Protein 2XGF (pdb70)

Structure (mmCIF, N/CA/C/O backbone):
data_2XGF
#
_entry.id   2XGF
#
_cell.length_a   157.340
_cell.length_b   53.980
_cell.length_c   112.750
_cell.angle_alpha   90.00
_cell.angle_beta   100.43
_cell.angle_gamma   90.00
#
_symmetry.space_group_name_H-M   'C 1 2 1'
#
loop_
_entity.id
_entity.type
_entity.pdbx_description
1 polymer 'LONG TAIL FIBER PROTEIN P37'
2 non-polymer 'FE (II) ION'
3 non-polymer 'CARBONATE ION'
4 water water
#
loop_
_atom_site.group_PDB
_atom_site.id
_atom_site.type_symbol
_atom_site.label_atom_id
_atom_site.label_alt_id
_atom_site.label_comp_id
_atom_site.label_asym_id
_atom_site.label_entity_id
_atom_site.label_seq_id
_atom_site.pdbx_PDB_ins_code
_atom_site.Cartn_x
_atom_site.Cartn_y
_atom_site.Cartn_z
_atom_site.occupancy
_atom_site.B_iso_or_equiv
_atom_site.auth_seq_id
_atom_site.auth_comp_id
_atom_site.auth_asym_id
_atom_site.auth_atom_id
_atom_site.pdbx_PDB_model_num
ATOM 1 N N . SER A 1 27 ? 23.420 4.479 -24.946 1.00 37.25 811 SER A N 1
ATOM 2 C CA . SER A 1 27 ? 23.580 3.093 -24.403 1.00 36.75 811 SER A CA 1
ATOM 3 C C . SER A 1 27 ? 22.961 3.032 -23.009 1.00 35.49 811 SER A C 1
ATOM 4 O O . SER A 1 27 ? 22.994 4.014 -22.264 1.00 35.78 811 SER A O 1
ATOM 7 N N . SER A 1 28 ? 22.413 1.871 -22.660 1.00 33.86 812 SER A N 1
ATOM 8 C CA . SER A 1 28 ? 21.803 1.660 -21.340 1.00 31.97 812 SER A CA 1
ATOM 9 C C 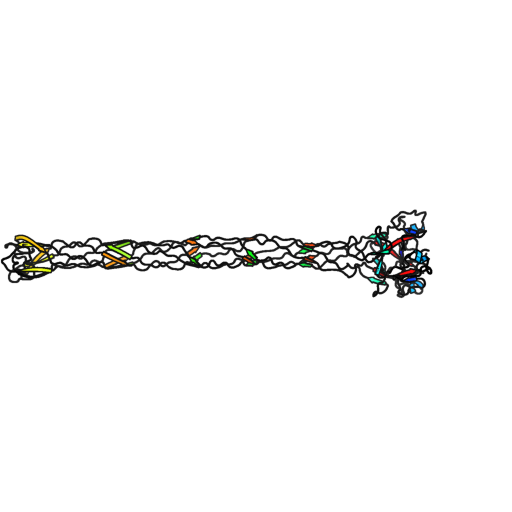. SER A 1 28 ? 22.849 1.514 -20.222 1.00 29.57 812 SER A C 1
ATOM 10 O O . SER A 1 28 ? 22.537 1.743 -19.053 1.00 29.72 812 SER A O 1
ATOM 13 N N . TYR A 1 29 ? 24.080 1.144 -20.585 1.00 27.42 813 TYR A N 1
ATOM 14 C CA . TYR A 1 29 ? 25.215 1.166 -19.645 1.00 24.39 813 TYR A CA 1
ATOM 15 C C . TYR A 1 29 ? 26.438 1.798 -20.309 1.00 23.72 813 TYR A C 1
ATOM 16 O O . TYR A 1 29 ? 27.133 1.171 -21.130 1.00 24.49 813 TYR A O 1
ATOM 25 N N . PRO A 1 30 ? 26.700 3.067 -19.974 1.00 22.84 814 PRO A N 1
ATOM 26 C CA . PRO A 1 30 ? 27.721 3.866 -20.660 1.00 21.60 814 PRO A CA 1
ATOM 27 C C . PRO A 1 30 ? 29.174 3.329 -20.575 1.00 20.88 814 PRO A C 1
ATOM 28 O O . PRO A 1 30 ? 29.576 2.757 -19.549 1.00 21.37 814 PRO A O 1
ATOM 32 N N . ILE A 1 31 ? 29.930 3.513 -21.661 1.00 18.78 815 ILE A N 1
ATOM 33 C CA . ILE A 1 31 ? 31.319 3.078 -21.776 1.00 17.51 815 ILE A CA 1
ATOM 34 C C . ILE A 1 31 ? 32.167 3.792 -20.728 1.00 16.16 815 ILE A C 1
ATOM 35 O O . ILE A 1 31 ? 32.134 5.018 -20.606 1.00 14.43 815 ILE A O 1
ATOM 40 N N . GLY A 1 32 ? 32.886 3.002 -19.942 1.00 15.28 816 GLY A N 1
ATOM 41 C CA . GLY A 1 32 ? 33.702 3.556 -18.878 1.00 14.26 816 GLY A CA 1
ATOM 42 C C . GLY A 1 32 ? 33.195 3.197 -17.511 1.00 13.70 816 GLY A C 1
ATOM 43 O O . GLY A 1 32 ? 33.990 3.115 -16.567 1.00 14.48 816 GLY A O 1
ATOM 44 N N . ALA A 1 33 ? 31.885 2.974 -17.382 1.00 13.01 817 ALA A N 1
ATOM 45 C CA . ALA A 1 33 ? 31.353 2.502 -16.108 1.00 12.65 817 ALA A CA 1
ATOM 46 C C . ALA A 1 33 ? 31.829 1.069 -15.767 1.00 12.56 817 ALA A C 1
ATOM 47 O O . ALA A 1 33 ? 31.889 0.187 -16.643 1.00 12.54 817 ALA A O 1
ATOM 49 N N . PRO A 1 34 ? 32.245 0.850 -14.502 1.00 12.46 818 PRO A N 1
ATOM 50 C CA . PRO A 1 34 ? 32.817 -0.466 -14.179 1.00 12.49 818 PRO A CA 1
ATOM 51 C C . PRO A 1 34 ? 31.746 -1.534 -14.084 1.00 11.60 818 PRO A C 1
ATOM 52 O O . PRO A 1 34 ? 30.697 -1.276 -13.542 1.00 12.29 818 PRO A O 1
ATOM 56 N N . ILE A 1 35 ? 32.043 -2.723 -14.598 1.00 11.14 819 ILE A N 1
ATOM 57 C CA . ILE A 1 35 ? 31.128 -3.861 -14.619 1.00 10.49 819 ILE A CA 1
ATOM 58 C C . ILE A 1 35 ? 31.679 -5.019 -13.774 1.00 10.78 819 ILE A C 1
ATOM 59 O O . ILE A 1 35 ? 32.811 -5.488 -13.995 1.00 9.66 819 ILE A O 1
ATOM 64 N N . PRO A 1 36 ? 30.862 -5.522 -12.831 1.00 11.18 820 PRO A N 1
ATOM 65 C CA . PRO A 1 36 ? 31.345 -6.640 -12.026 1.00 12.09 820 PRO A CA 1
ATOM 66 C C . PRO A 1 36 ? 31.146 -7.982 -12.761 1.00 12.55 820 PRO A C 1
ATOM 67 O O . PRO A 1 36 ? 30.010 -8.382 -13.035 1.00 13.71 820 PRO A O 1
ATOM 71 N N . TRP A 1 37 ? 32.255 -8.638 -13.105 1.00 12.04 821 TRP A N 1
ATOM 72 C CA . TRP A 1 37 ? 32.228 -9.832 -13.928 1.00 12.46 821 TRP A CA 1
ATOM 73 C C . TRP A 1 37 ? 32.624 -11.095 -13.123 1.00 12.88 821 TRP A C 1
ATOM 74 O O . TRP A 1 37 ? 33.605 -11.092 -12.404 1.00 13.18 821 TRP A O 1
ATOM 85 N N . PRO A 1 38 ? 31.803 -12.166 -13.202 1.00 14.12 822 PRO A N 1
ATOM 86 C CA . PRO A 1 38 ? 31.942 -13.294 -12.264 1.00 14.26 822 PRO A CA 1
ATOM 87 C C . PRO A 1 38 ? 32.884 -14.408 -12.679 1.00 15.00 822 PRO A C 1
ATOM 88 O O . PRO A 1 38 ? 32.895 -15.470 -12.044 1.00 14.77 822 PRO A O 1
ATOM 92 N N . SER A 1 39 ? 33.654 -14.181 -13.733 1.00 15.38 823 SER A N 1
ATOM 93 C CA . SER A 1 39 ? 34.494 -15.221 -14.274 1.00 16.57 823 SER A CA 1
ATOM 94 C C . SER A 1 39 ? 35.885 -14.668 -14.504 1.00 16.76 823 SER A C 1
ATOM 95 O O . SER A 1 39 ? 36.018 -13.469 -14.707 1.00 16.24 823 SER A O 1
ATOM 98 N N . ASP A 1 40 ? 36.920 -15.521 -14.446 1.00 18.07 824 ASP A N 1
ATOM 99 C CA . ASP A 1 40 ? 38.289 -15.093 -14.843 1.00 19.73 824 ASP A CA 1
ATOM 100 C C . ASP A 1 40 ? 38.494 -14.993 -16.362 1.00 20.65 824 ASP A C 1
ATOM 101 O O . ASP A 1 40 ? 39.527 -14.483 -16.813 1.00 21.72 824 ASP A O 1
ATOM 106 N N . SER A 1 41 ? 37.533 -15.502 -17.139 1.00 21.46 825 SER A N 1
ATOM 107 C CA . SER A 1 41 ? 37.502 -15.343 -18.612 1.00 22.87 825 SER A CA 1
ATOM 108 C C . SER A 1 41 ? 36.823 -14.030 -19.013 1.00 22.68 825 SER A C 1
ATOM 109 O O . SER A 1 41 ? 35.590 -13.913 -18.970 1.00 22.65 825 SER A O 1
ATOM 112 N N . VAL A 1 42 ? 37.625 -13.061 -19.426 1.00 22.54 826 VAL A N 1
ATOM 113 C CA . VAL A 1 42 ? 37.118 -11.732 -19.791 1.00 22.38 826 VAL A CA 1
ATOM 114 C C . VAL A 1 42 ? 36.611 -11.679 -21.251 1.00 22.57 826 VAL A C 1
ATOM 115 O O . VAL A 1 42 ? 37.380 -11.966 -22.176 1.00 22.73 826 VAL A O 1
ATOM 119 N N . PRO A 1 43 ? 35.328 -11.296 -21.456 1.00 22.72 827 PRO A N 1
ATOM 120 C CA . PRO A 1 43 ? 34.720 -11.244 -22.799 1.00 22.93 827 PRO A CA 1
ATOM 121 C C . PRO A 1 43 ? 35.455 -10.307 -23.745 1.00 23.13 827 PRO A C 1
ATOM 122 O O . PRO A 1 43 ? 36.054 -9.331 -23.298 1.00 22.86 827 PRO A O 1
ATOM 126 N N . ALA A 1 44 ? 35.398 -10.623 -25.041 1.00 23.34 828 ALA A N 1
ATOM 127 C CA . ALA A 1 44 ? 35.983 -9.813 -26.119 1.00 23.55 828 ALA A CA 1
ATOM 128 C C . ALA A 1 44 ? 35.414 -8.397 -26.109 1.00 22.78 828 ALA A C 1
ATOM 129 O O . ALA A 1 44 ? 34.209 -8.218 -25.925 1.00 23.52 828 ALA A O 1
ATOM 131 N N . GLY A 1 45 ? 36.276 -7.398 -26.287 1.00 21.74 829 GLY A N 1
ATOM 132 C CA . GLY A 1 45 ? 35.861 -5.985 -26.214 1.00 19.94 829 GLY A CA 1
ATOM 133 C C . GLY A 1 45 ? 35.986 -5.310 -24.839 1.00 18.92 829 GLY A C 1
ATOM 134 O O . GLY A 1 45 ? 35.823 -4.096 -24.737 1.00 18.65 829 GLY A O 1
ATOM 135 N N . PHE A 1 46 ? 36.288 -6.084 -23.791 1.00 17.80 830 PHE A N 1
ATOM 136 C CA . PHE A 1 46 ? 36.376 -5.573 -22.415 1.00 16.57 830 PHE A CA 1
ATOM 137 C C . PHE A 1 46 ? 37.829 -5.728 -21.907 1.00 16.82 830 PHE A C 1
ATOM 138 O O . PHE A 1 46 ? 38.601 -6.470 -22.504 1.00 16.61 830 PHE A O 1
ATOM 146 N N . ALA A 1 47 ? 38.182 -5.032 -20.819 1.00 15.94 831 ALA A N 1
ATOM 147 C CA . ALA A 1 47 ? 39.504 -5.118 -20.197 1.00 16.15 831 ALA A CA 1
ATOM 148 C C . ALA A 1 47 ? 39.367 -5.120 -18.671 1.00 16.53 831 ALA A C 1
ATOM 149 O O . ALA A 1 47 ? 38.465 -4.465 -18.128 1.00 16.16 831 ALA A O 1
ATOM 151 N N . LEU A 1 48 ? 40.250 -5.850 -17.980 1.00 16.71 832 LEU A N 1
ATOM 152 C CA . LEU A 1 48 ? 40.273 -5.804 -16.510 1.00 16.51 832 LEU A CA 1
ATOM 153 C C . LEU A 1 48 ? 40.649 -4.408 -16.091 1.00 15.84 832 LEU A C 1
ATOM 154 O O . LEU A 1 48 ? 41.449 -3.793 -16.737 1.00 16.71 832 LEU A O 1
ATOM 159 N N . MET A 1 49 ? 40.058 -3.897 -15.018 1.00 15.55 833 MET A N 1
ATOM 160 C CA . MET A 1 49 ? 40.408 -2.557 -14.529 1.00 14.71 833 MET A CA 1
ATOM 161 C C . MET A 1 49 ? 41.572 -2.660 -13.547 1.00 14.58 833 MET A C 1
ATOM 162 O O . MET A 1 49 ? 41.393 -3.021 -12.377 1.00 13.43 833 MET A O 1
ATOM 167 N N . GLU A 1 50 ? 42.769 -2.355 -14.032 1.00 15.12 834 GLU A N 1
ATOM 168 C CA . GLU A 1 50 ? 43.986 -2.674 -13.287 1.00 15.76 834 GLU A CA 1
ATOM 169 C C . GLU A 1 50 ? 44.973 -1.530 -13.196 1.00 15.40 834 GLU A C 1
ATOM 170 O O . GLU A 1 50 ? 46.131 -1.728 -12.852 1.00 16.24 834 GLU A O 1
ATOM 176 N N . GLY A 1 51 ? 44.524 -0.326 -13.501 1.00 15.82 835 GLY A N 1
ATOM 177 C CA . GLY A 1 51 ? 45.374 0.854 -13.332 1.00 16.31 835 GLY A CA 1
ATOM 178 C C . GLY A 1 51 ? 46.231 1.175 -14.543 1.00 16.52 835 GLY A C 1
ATOM 179 O O . GLY A 1 51 ? 47.123 2.002 -14.442 1.00 16.29 835 GLY A O 1
ATOM 180 N N . GLN A 1 52 ? 45.932 0.539 -15.683 1.00 16.65 836 GLN A N 1
ATOM 181 C CA . GLN A 1 52 ? 46.730 0.658 -16.899 1.00 17.33 836 GLN A CA 1
ATOM 182 C C . GLN A 1 52 ? 46.404 1.898 -17.770 1.00 17.81 836 GLN A C 1
ATOM 183 O O . GLN A 1 52 ? 45.291 2.424 -17.759 1.00 16.48 836 GLN A O 1
ATOM 189 N N . THR A 1 53 ? 47.388 2.355 -18.541 1.00 19.00 837 THR A N 1
ATOM 190 C CA . THR A 1 53 ? 47.136 3.439 -19.494 1.00 20.12 837 THR A CA 1
ATOM 191 C C . THR A 1 53 ? 46.395 2.902 -20.738 1.00 20.21 837 THR A C 1
ATOM 192 O O . THR A 1 53 ? 46.432 1.698 -21.037 1.00 19.94 837 THR A O 1
ATOM 196 N N . PHE A 1 54 ? 45.722 3.797 -21.454 1.00 19.91 838 PHE A N 1
ATOM 197 C CA . PHE A 1 54 ? 45.194 3.478 -22.780 1.00 20.16 838 PHE A CA 1
ATOM 198 C C . PHE A 1 54 ? 45.397 4.698 -23.697 1.00 20.93 838 PHE A C 1
ATOM 199 O O . PHE A 1 54 ? 45.668 5.823 -23.220 1.00 19.73 838 PHE A O 1
ATOM 207 N N . ASP A 1 55 ? 45.304 4.455 -25.004 1.00 21.87 839 ASP A N 1
ATOM 208 C CA . ASP A 1 55 ? 45.446 5.516 -26.008 1.00 23.61 839 ASP A CA 1
ATOM 209 C C . ASP A 1 55 ? 44.104 6.271 -26.174 1.00 23.60 839 ASP A C 1
ATOM 210 O O . ASP A 1 55 ? 43.111 5.707 -26.672 1.00 22.66 839 ASP A O 1
ATOM 215 N N . LYS A 1 56 ? 44.080 7.542 -25.766 1.00 24.17 840 LYS A N 1
ATOM 216 C CA . LYS A 1 56 ? 42.850 8.336 -25.834 1.00 25.47 840 LYS A CA 1
ATOM 217 C C . LYS A 1 56 ? 42.322 8.518 -27.259 1.00 26.24 840 LYS A C 1
ATOM 218 O O . LYS A 1 56 ? 41.119 8.526 -27.471 1.00 26.19 840 LYS A O 1
ATOM 224 N N . SER A 1 57 ? 43.221 8.624 -28.237 1.00 27.17 841 SER A N 1
ATOM 225 C CA . SER A 1 57 ? 42.797 8.692 -29.646 1.00 28.01 841 SER A CA 1
ATOM 226 C C . SER A 1 57 ? 42.106 7.417 -30.113 1.00 27.56 841 SER A C 1
ATOM 227 O O . SER A 1 57 ? 41.100 7.481 -30.827 1.00 28.02 841 SER A O 1
ATOM 230 N N . ALA A 1 58 ? 42.647 6.269 -29.699 1.00 27.00 842 ALA A N 1
ATOM 231 C CA . ALA A 1 58 ? 42.124 4.966 -30.112 1.00 26.05 842 ALA A CA 1
ATOM 232 C C . ALA A 1 58 ? 40.778 4.589 -29.440 1.00 25.53 842 ALA A C 1
ATOM 233 O O . ALA A 1 58 ? 39.974 3.830 -30.022 1.00 25.69 842 ALA A O 1
ATOM 235 N N . TYR A 1 59 ? 40.529 5.123 -28.237 1.00 23.98 843 TYR A N 1
ATOM 236 C CA . TYR A 1 59 ? 39.302 4.828 -27.476 1.00 22.71 843 TYR A CA 1
ATOM 237 C C . TYR A 1 59 ? 38.627 6.122 -27.036 1.00 22.18 843 TYR A C 1
ATOM 238 O O . TYR A 1 59 ? 38.622 6.430 -25.835 1.00 21.86 843 TYR A O 1
ATOM 247 N N . PRO A 1 60 ? 38.063 6.886 -28.011 1.00 21.38 844 PRO A N 1
ATOM 248 C CA . PRO A 1 60 ? 37.525 8.218 -27.767 1.00 21.09 844 PRO A CA 1
ATOM 249 C C . PRO A 1 60 ? 36.419 8.223 -26.724 1.00 20.27 844 PRO A C 1
ATOM 250 O O . PRO A 1 60 ? 36.382 9.123 -25.895 1.00 20.07 844 PRO A O 1
ATOM 254 N N . LYS A 1 61 ? 35.551 7.216 -26.733 1.00 19.76 845 LYS A N 1
ATOM 255 C CA . LYS A 1 61 ? 34.475 7.149 -25.725 1.00 19.57 845 LYS A CA 1
ATOM 256 C C . LYS A 1 61 ? 34.924 6.771 -24.315 1.00 18.22 845 LYS A C 1
ATOM 257 O O . LYS A 1 61 ? 34.343 7.230 -23.337 1.00 17.80 845 LYS A O 1
ATOM 263 N N . LEU A 1 62 ? 35.955 5.933 -24.216 1.00 16.78 846 LEU A N 1
ATOM 264 C CA . LEU A 1 62 ? 36.522 5.591 -22.927 1.00 15.41 846 LEU A CA 1
ATOM 265 C C . LEU A 1 62 ? 37.268 6.798 -22.385 1.00 15.39 846 LEU A C 1
ATOM 266 O O . LEU A 1 62 ? 37.323 6.983 -21.175 1.00 15.02 846 LEU A O 1
ATOM 271 N N . ALA A 1 63 ? 37.800 7.640 -23.282 1.00 15.72 847 ALA A N 1
ATOM 272 C CA . ALA A 1 63 ? 38.529 8.856 -22.894 1.00 16.43 847 ALA A CA 1
ATOM 273 C C . ALA A 1 63 ? 37.605 9.943 -22.369 1.00 16.69 847 ALA A C 1
ATOM 274 O O . ALA A 1 63 ? 38.055 10.831 -21.646 1.00 17.73 847 ALA A O 1
ATOM 276 N N . VAL A 1 64 ? 36.335 9.902 -22.753 1.00 16.99 848 VAL A N 1
ATOM 277 C CA . VAL A 1 64 ? 35.319 10.780 -22.150 1.00 17.05 848 VAL A CA 1
ATOM 278 C C . VAL A 1 64 ? 35.176 10.416 -20.649 1.00 17.05 848 VAL A C 1
ATOM 279 O O . VAL A 1 64 ? 35.238 11.287 -19.774 1.00 17.65 848 VAL A O 1
ATOM 283 N N . ALA A 1 65 ? 35.008 9.122 -20.362 1.00 16.38 849 ALA A N 1
ATOM 284 C CA . ALA A 1 65 ? 35.003 8.629 -18.984 1.00 15.81 849 ALA A CA 1
ATOM 285 C C . ALA A 1 65 ? 36.359 8.812 -18.247 1.00 15.01 849 ALA A C 1
ATOM 286 O O . ALA A 1 65 ? 36.368 9.171 -17.082 1.00 14.94 849 ALA A O 1
ATOM 288 N N . TYR A 1 66 ? 37.501 8.604 -18.911 1.00 14.62 850 TYR A N 1
ATOM 289 C CA . TYR A 1 66 ? 38.777 8.723 -18.197 1.00 13.98 850 TYR A CA 1
ATOM 290 C C . TYR A 1 66 ? 39.732 9.665 -18.895 1.00 14.32 850 TYR A C 1
ATOM 291 O O . TYR A 1 66 ? 40.627 9.223 -19.636 1.00 13.44 850 TYR A O 1
ATOM 300 N N . PRO A 1 67 ? 39.533 10.986 -18.686 1.00 14.81 851 PRO A N 1
ATOM 301 C CA . PRO A 1 67 ? 40.380 11.953 -19.392 1.00 15.28 851 PRO A CA 1
ATOM 302 C C . PRO A 1 67 ? 41.866 11.870 -19.066 1.00 16.18 851 PRO A C 1
ATOM 303 O O . PRO A 1 67 ? 42.667 12.319 -19.875 1.00 16.90 851 PRO A O 1
ATOM 307 N N . SER A 1 68 ? 42.238 11.310 -17.914 1.00 16.56 852 SER A N 1
ATOM 308 C CA . SER A 1 68 ? 43.649 11.028 -17.618 1.00 16.91 852 SER A CA 1
ATOM 309 C C . SER A 1 68 ? 44.269 9.963 -18.540 1.00 16.79 852 SER A C 1
ATOM 310 O O . SER A 1 68 ? 45.505 9.855 -18.618 1.00 16.91 852 SER A O 1
ATOM 313 N N . GLY A 1 69 ? 43.434 9.173 -19.228 1.00 15.90 853 GLY A N 1
ATOM 314 C CA . GLY A 1 69 ? 43.901 8.050 -20.043 1.00 14.91 853 GLY A CA 1
ATOM 315 C C . GLY A 1 69 ? 44.400 6.880 -19.197 1.00 15.67 853 GLY A C 1
ATOM 316 O O . GLY A 1 69 ? 45.168 6.044 -19.677 1.00 15.74 853 GLY A O 1
ATOM 317 N N . VAL A 1 70 ? 43.962 6.823 -17.937 1.00 15.19 854 VAL A N 1
ATOM 318 C CA . VAL A 1 70 ? 44.274 5.743 -17.017 1.00 15.69 854 VAL A CA 1
ATOM 319 C C . VAL A 1 70 ? 42.964 5.104 -16.542 1.00 15.99 854 VAL A C 1
ATOM 320 O O . VAL A 1 70 ? 42.084 5.812 -16.033 1.00 16.23 854 VAL A O 1
ATOM 324 N N . ILE A 1 71 ? 42.844 3.785 -16.712 1.00 15.46 855 ILE A N 1
ATOM 325 C CA . ILE A 1 71 ? 41.752 2.992 -16.121 1.00 16.17 855 ILE A CA 1
ATOM 326 C C . ILE A 1 71 ? 42.087 2.658 -14.643 1.00 15.88 855 ILE A C 1
ATOM 327 O O . ILE A 1 71 ? 43.138 2.050 -14.359 1.00 17.13 855 ILE A O 1
ATOM 332 N N . PRO A 1 72 ? 41.216 3.051 -13.699 1.00 15.40 856 PRO A N 1
ATOM 333 C CA . PRO A 1 72 ? 41.495 2.869 -12.251 1.00 14.65 856 PRO A CA 1
ATOM 334 C C . PRO A 1 72 ? 41.744 1.402 -11.883 1.00 14.28 856 PRO A C 1
ATOM 335 O O . PRO A 1 72 ? 41.143 0.497 -12.490 1.00 13.24 856 PRO A O 1
ATOM 339 N N . ASP A 1 73 ? 42.620 1.182 -10.902 1.00 13.12 857 ASP A N 1
ATOM 340 C CA . ASP A 1 73 ? 42.909 -0.164 -10.411 1.00 13.42 857 ASP A CA 1
ATOM 341 C C . ASP A 1 73 ? 41.808 -0.519 -9.408 1.00 12.90 857 ASP A C 1
ATOM 342 O O . ASP A 1 73 ? 41.720 0.089 -8.338 1.00 13.20 857 ASP A O 1
ATOM 347 N N . MET A 1 74 ? 40.966 -1.487 -9.759 1.00 12.39 858 MET A N 1
ATOM 348 C CA . MET A 1 74 ? 39.790 -1.824 -8.933 1.00 12.58 858 MET A CA 1
ATOM 349 C C . MET A 1 74 ? 39.988 -3.077 -8.072 1.00 12.61 858 MET A C 1
ATOM 350 O O . MET A 1 74 ? 39.088 -3.469 -7.332 1.00 11.77 858 MET A O 1
ATOM 355 N N . ARG A 1 75 ? 41.182 -3.674 -8.147 1.00 12.70 859 ARG A N 1
ATOM 356 C CA . ARG A 1 75 ? 41.515 -4.902 -7.416 1.00 13.12 859 ARG A CA 1
ATOM 357 C C . ARG A 1 75 ? 41.569 -4.605 -5.922 1.00 12.97 859 ARG A C 1
ATOM 358 O O . ARG A 1 75 ? 42.250 -3.666 -5.503 1.00 13.05 859 ARG A O 1
ATOM 366 N N . GLY A 1 76 ? 40.806 -5.366 -5.135 1.00 13.26 860 GLY A N 1
ATOM 367 C CA . GLY A 1 76 ? 40.649 -5.120 -3.689 1.00 13.00 860 GLY A CA 1
ATOM 368 C C . GLY A 1 76 ? 39.740 -3.944 -3.338 1.00 13.27 860 GLY A C 1
ATOM 369 O O . GLY A 1 76 ? 39.580 -3.612 -2.153 1.00 14.38 860 GLY A O 1
ATOM 370 N N . GLN A 1 77 ? 39.151 -3.284 -4.334 1.00 12.37 861 GLN A N 1
ATOM 371 C CA . GLN A 1 77 ? 38.340 -2.076 -4.064 1.00 12.41 861 GLN A CA 1
ATOM 372 C C . GLN A 1 77 ? 36.847 -2.376 -4.056 1.00 11.91 861 GLN A C 1
ATOM 373 O O . GLN A 1 77 ? 36.383 -3.237 -4.788 1.00 12.08 861 GLN A O 1
ATOM 379 N N . THR A 1 78 ? 36.118 -1.630 -3.239 1.00 11.90 862 THR A N 1
ATOM 380 C CA . THR A 1 78 ? 34.660 -1.523 -3.282 1.00 12.74 862 THR A CA 1
ATOM 381 C C . THR A 1 78 ? 34.262 -0.136 -3.889 1.00 11.97 862 THR A C 1
ATOM 382 O O . THR A 1 78 ? 34.985 0.839 -3.729 1.00 12.21 862 THR A O 1
ATOM 386 N N . ILE A 1 79 ? 33.129 -0.049 -4.580 1.00 10.93 863 ILE A N 1
ATOM 387 C CA . ILE A 1 79 ? 32.629 1.241 -5.061 1.00 10.46 863 ILE A CA 1
ATOM 388 C C . ILE A 1 79 ? 31.815 1.964 -3.963 1.00 10.61 863 ILE A C 1
ATOM 389 O O . ILE A 1 79 ? 31.000 1.357 -3.294 1.00 11.06 863 ILE A O 1
ATOM 394 N N . LYS A 1 80 ? 32.061 3.264 -3.774 1.00 10.95 864 LYS A N 1
ATOM 395 C CA . LYS A 1 80 ? 31.299 4.084 -2.839 1.00 10.10 864 LYS A CA 1
ATOM 396 C C . LYS A 1 80 ? 30.820 5.352 -3.591 1.00 10.56 864 LYS A C 1
ATOM 397 O O . LYS A 1 80 ? 31.580 5.948 -4.362 1.00 8.71 864 LYS A O 1
ATOM 403 N N . GLY A 1 81 ? 29.551 5.742 -3.407 1.00 10.54 865 GLY A N 1
ATOM 404 C CA . GLY A 1 81 ? 29.035 6.952 -4.030 1.00 11.22 865 GLY A CA 1
ATOM 405 C C . GLY A 1 81 ? 29.738 8.187 -3.497 1.00 12.50 865 GLY A C 1
ATOM 406 O O . GLY A 1 81 ? 29.839 8.356 -2.284 1.00 12.75 865 GLY A O 1
ATOM 407 N N . LYS A 1 82 ? 30.233 9.047 -4.396 1.00 13.13 866 LYS A N 1
ATOM 408 C CA . LYS A 1 82 ? 31.088 10.168 -4.009 1.00 14.57 866 LYS A CA 1
ATOM 409 C C . LYS A 1 82 ? 30.378 11.208 -3.114 1.00 15.52 866 LYS A C 1
ATOM 410 O O . LYS A 1 82 ? 29.410 11.834 -3.543 1.00 16.21 866 LYS A O 1
ATOM 416 N N . PRO A 1 83 ? 30.861 11.400 -1.866 1.00 16.22 867 PRO A N 1
ATOM 417 C CA . PRO A 1 83 ? 30.240 12.459 -1.081 1.00 16.89 867 PRO A CA 1
ATOM 418 C C . PRO A 1 83 ? 30.874 13.847 -1.354 1.00 17.92 867 PRO A C 1
ATOM 419 O O . PRO A 1 83 ? 31.981 13.945 -1.943 1.00 17.47 867 PRO A O 1
ATOM 423 N N . SER A 1 84 ? 30.159 14.907 -0.961 1.00 19.53 868 SER A N 1
ATOM 424 C CA . SER A 1 84 ? 30.732 16.270 -0.885 1.00 20.95 868 SER A CA 1
ATOM 425 C C . SER A 1 84 ? 32.045 16.175 -0.123 1.00 20.41 868 SER A C 1
ATOM 426 O O . SER A 1 84 ? 32.121 15.445 0.869 1.00 19.56 868 SER A O 1
ATOM 429 N N . GLY A 1 85 ? 33.079 16.877 -0.589 1.00 20.28 869 GLY A N 1
ATOM 430 C CA . GLY A 1 85 ? 34.374 16.851 0.134 1.00 20.09 869 GLY A CA 1
ATOM 431 C C . GLY A 1 85 ? 35.373 15.814 -0.347 1.00 19.58 869 GLY A C 1
ATOM 432 O O . GLY A 1 85 ? 36.519 15.803 0.098 1.00 20.39 869 GLY A O 1
ATOM 433 N N . ARG A 1 86 ? 34.947 14.942 -1.263 1.00 18.44 870 ARG A N 1
ATOM 434 C CA . ARG A 1 86 ? 35.818 13.935 -1.845 1.00 16.61 870 ARG A CA 1
ATOM 435 C C . ARG A 1 86 ? 35.782 14.066 -3.365 1.00 16.29 870 ARG A C 1
ATOM 436 O O . ARG A 1 86 ? 34.727 14.389 -3.938 1.00 15.16 870 ARG A O 1
ATOM 444 N N . ALA A 1 87 ? 36.934 13.869 -4.012 1.00 14.93 87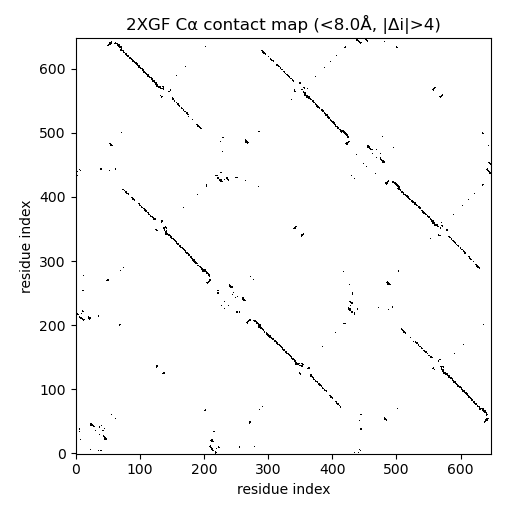1 ALA A N 1
ATOM 445 C CA . ALA A 1 87 ? 37.028 13.955 -5.475 1.00 15.50 871 ALA A CA 1
ATOM 446 C C . ALA A 1 87 ? 36.685 12.615 -6.143 1.00 15.04 871 ALA A C 1
ATOM 447 O O . ALA A 1 87 ? 36.866 11.551 -5.561 1.00 15.18 871 ALA A O 1
ATOM 449 N N . VAL A 1 88 ? 36.159 12.663 -7.361 1.00 15.32 872 VAL A N 1
ATOM 450 C CA . VAL A 1 88 ? 35.793 11.425 -8.057 1.00 14.49 872 VAL A CA 1
ATOM 451 C C . VAL A 1 88 ? 37.088 10.622 -8.368 1.00 14.27 872 VAL A C 1
ATOM 452 O O . VAL A 1 88 ? 38.171 11.214 -8.620 1.00 13.71 872 VAL A O 1
ATOM 456 N N . LEU A 1 89 ? 36.993 9.293 -8.240 1.00 13.66 873 LEU A N 1
ATOM 457 C CA . LEU A 1 89 ? 38.118 8.362 -8.370 1.00 12.75 873 LEU A CA 1
ATOM 458 C C . LEU A 1 89 ? 39.207 8.449 -7.267 1.00 13.66 873 LEU A C 1
ATOM 459 O O . LEU A 1 89 ? 40.263 7.777 -7.357 1.00 13.97 873 LEU A O 1
ATOM 464 N N . SER A 1 90 ? 38.951 9.248 -6.231 1.00 13.74 874 SER A N 1
ATOM 465 C CA . SER A 1 90 ? 39.813 9.298 -5.039 1.00 14.00 874 SER A CA 1
ATOM 466 C C . SER A 1 90 ? 39.720 7.959 -4.266 1.00 14.88 874 SER A C 1
ATOM 467 O O . SER A 1 90 ? 38.646 7.326 -4.231 1.00 13.28 874 SER A O 1
ATOM 470 N N . ALA A 1 91 ? 40.847 7.544 -3.670 1.00 15.02 875 ALA A N 1
ATOM 471 C CA . ALA A 1 91 ? 40.915 6.334 -2.853 1.00 15.33 875 ALA A CA 1
ATOM 472 C C . ALA A 1 91 ? 40.851 6.695 -1.373 1.00 16.51 875 ALA A C 1
ATOM 473 O O . ALA A 1 91 ? 41.269 7.786 -0.947 1.00 16.47 875 ALA A O 1
ATOM 475 N N . GLU A 1 92 ? 40.279 5.771 -0.608 1.00 16.74 876 GLU A N 1
ATOM 476 C CA . GLU A 1 92 ? 40.105 5.880 0.817 1.00 17.02 876 GLU A CA 1
ATOM 477 C C . GLU A 1 92 ? 40.542 4.528 1.392 1.00 16.58 876 GLU A C 1
ATOM 478 O O . GLU A 1 92 ? 40.148 3.475 0.882 1.00 17.36 876 GLU A O 1
ATOM 484 N N . ALA A 1 93 ? 41.356 4.558 2.428 1.00 16.12 877 ALA A N 1
ATOM 485 C CA . ALA A 1 93 ? 41.777 3.343 3.137 1.00 16.92 877 ALA A CA 1
ATOM 486 C C . ALA A 1 93 ? 40.675 2.770 4.049 1.00 16.87 877 ALA A C 1
ATOM 487 O O . ALA A 1 93 ? 39.714 3.464 4.429 1.00 16.83 877 ALA A O 1
ATOM 489 N N . ASP A 1 94 ? 40.830 1.501 4.413 1.00 17.64 878 ASP A N 1
ATOM 490 C CA . ASP A 1 94 ? 39.974 0.884 5.436 1.00 18.40 878 ASP A CA 1
ATOM 491 C C . ASP A 1 94 ? 40.434 1.413 6.790 1.00 18.04 878 ASP A C 1
ATOM 492 O O . ASP A 1 94 ? 41.625 1.685 6.993 1.00 19.26 878 ASP A O 1
ATOM 497 N N . GLY A 1 95 ? 39.484 1.577 7.703 1.00 17.01 879 GLY A N 1
ATOM 498 C CA . GLY A 1 95 ? 39.770 2.139 8.993 1.00 14.69 879 GLY A CA 1
ATOM 499 C C . GLY A 1 95 ? 38.618 1.844 9.922 1.00 14.62 879 GLY A C 1
ATOM 500 O O . GLY A 1 95 ? 37.411 1.935 9.539 1.00 13.77 879 GLY A O 1
ATOM 501 N N . VAL A 1 96 ? 38.977 1.503 11.151 1.00 13.01 880 VAL A N 1
ATOM 502 C CA . VAL A 1 96 ? 37.957 1.169 12.144 1.00 12.98 880 VAL A CA 1
ATOM 503 C C . VAL A 1 96 ? 37.298 2.452 12.660 1.00 12.11 880 VAL A C 1
ATOM 504 O O . VAL A 1 96 ? 37.935 3.482 12.737 1.00 12.15 880 VAL A O 1
ATOM 508 N N . LYS A 1 97 ? 36.002 2.393 12.939 1.00 12.12 881 LYS A N 1
ATOM 509 C CA . LYS A 1 97 ? 35.281 3.505 13.543 1.00 12.43 881 LYS A CA 1
ATOM 510 C C . LYS A 1 97 ? 35.706 3.720 15.004 1.00 12.01 881 LYS A C 1
ATOM 511 O O . LYS A 1 97 ? 35.919 2.750 15.741 1.00 11.41 881 LYS A O 1
ATOM 517 N N . ALA A 1 98 ? 35.796 4.992 15.403 1.00 11.95 882 ALA A N 1
ATOM 518 C CA . ALA A 1 98 ? 36.047 5.427 16.802 1.00 11.95 882 ALA A CA 1
ATOM 519 C C . ALA A 1 98 ? 35.120 4.740 17.797 1.00 12.18 882 ALA A C 1
ATOM 520 O O . ALA A 1 98 ? 33.915 4.685 17.612 1.00 12.59 882 ALA A O 1
ATOM 522 N N . HIS A 1 99 ? 35.703 4.202 18.854 1.00 12.61 883 HIS A N 1
ATOM 523 C CA . HIS A 1 99 ? 34.966 3.410 19.817 1.00 11.84 883 HIS A CA 1
ATOM 524 C C . HIS A 1 99 ? 35.923 3.209 20.969 1.00 12.02 883 HIS A C 1
ATOM 525 O O . HIS A 1 99 ? 37.143 3.325 20.810 1.00 11.44 883 HIS A O 1
ATOM 532 N N . SER A 1 100 ? 35.381 2.926 22.142 1.00 12.74 884 SER A N 1
ATOM 533 C CA . SER A 1 100 ? 36.233 2.489 23.248 1.00 12.98 884 SER A CA 1
ATOM 534 C C . SER A 1 100 ? 35.583 1.297 23.881 1.00 12.32 884 SER A C 1
ATOM 535 O O . SER A 1 100 ? 34.753 0.661 23.259 1.00 12.10 884 SER A O 1
ATOM 538 N N . HIS A 1 101 ? 36.002 0.978 25.099 1.00 12.40 885 HIS A N 1
ATOM 539 C CA . HIS A 1 101 ? 35.565 -0.213 25.807 1.00 12.73 885 HIS A CA 1
ATOM 540 C C . HIS A 1 101 ? 35.429 0.123 27.285 1.00 13.41 885 HIS A C 1
ATOM 541 O O . HIS A 1 101 ? 36.197 0.925 27.816 1.00 13.26 885 HIS A O 1
ATOM 548 N N . SER A 1 102 ? 34.458 -0.491 27.960 1.00 14.42 886 SER A N 1
ATOM 549 C CA . SER A 1 102 ? 34.509 -0.479 29.425 1.00 14.66 886 SER A CA 1
ATOM 550 C C . SER A 1 102 ? 35.542 -1.535 29.901 1.00 14.05 886 SER A C 1
ATOM 551 O O . SER A 1 102 ? 35.857 -2.489 29.186 1.00 12.87 886 SER A O 1
ATOM 554 N N . ALA A 1 103 ? 36.075 -1.346 31.103 1.00 13.96 887 ALA A N 1
ATOM 555 C CA . ALA A 1 103 ? 37.141 -2.202 31.621 1.00 14.75 887 ALA A CA 1
ATOM 556 C C . ALA A 1 103 ? 37.203 -2.167 33.155 1.00 15.14 887 ALA A C 1
ATOM 557 O O . ALA A 1 103 ? 36.741 -1.228 33.794 1.00 16.23 887 ALA A O 1
ATOM 559 N N . SER A 1 104 ? 37.761 -3.197 33.750 1.00 15.31 888 SER A N 1
ATOM 560 C CA . SER A 1 104 ? 37.813 -3.258 35.193 1.00 15.63 888 SER A CA 1
ATOM 561 C C . SER A 1 104 ? 39.009 -4.065 35.629 1.00 15.37 888 SER A C 1
ATOM 562 O O . SER A 1 104 ? 39.581 -4.816 34.853 1.00 15.02 888 SER A O 1
ATOM 565 N N . ALA A 1 105 ? 39.393 -3.884 36.883 1.00 15.56 889 ALA A N 1
ATOM 566 C CA . ALA A 1 105 ? 40.525 -4.587 37.454 1.00 15.33 889 ALA A CA 1
ATOM 567 C C . ALA A 1 105 ? 40.046 -5.390 38.663 1.00 15.76 889 ALA A C 1
ATOM 568 O O . ALA A 1 105 ? 39.125 -4.975 39.410 1.00 16.00 889 ALA A O 1
ATOM 570 N N . SER A 1 106 ? 40.641 -6.563 38.823 1.00 15.95 890 SER A N 1
ATOM 571 C CA . SER A 1 106 ? 40.381 -7.410 39.949 1.00 16.15 890 SER A CA 1
ATOM 572 C C . SER A 1 106 ? 40.961 -6.749 41.196 1.00 16.29 890 SER A C 1
ATOM 573 O O . SER A 1 106 ? 42.017 -6.121 41.156 1.00 15.96 890 SER A O 1
ATOM 576 N N . SER A 1 107 ? 40.217 -6.849 42.289 1.00 17.00 891 SER A N 1
ATOM 577 C CA . SER A 1 107 ? 40.723 -6.563 43.622 1.00 18.43 891 SER A CA 1
ATOM 578 C C . SER A 1 107 ? 41.874 -7.531 43.994 1.00 17.89 891 SER A C 1
ATOM 579 O O . SER A 1 107 ? 41.821 -8.723 43.704 1.00 19.22 891 SER A O 1
ATOM 582 N N . THR A 1 108 ? 42.932 -7.020 44.599 1.00 18.05 892 THR A N 1
ATOM 583 C CA . THR A 1 108 ? 44.057 -7.860 44.995 1.00 17.96 892 THR A CA 1
ATOM 584 C C . THR A 1 108 ? 44.287 -7.728 46.509 1.00 18.05 892 THR A C 1
ATOM 585 O O . THR A 1 108 ? 44.335 -6.617 47.021 1.00 17.79 892 THR A O 1
ATOM 589 N N . ASP A 1 109 ? 44.399 -8.852 47.216 1.00 18.63 893 ASP A N 1
ATOM 590 C CA . ASP A 1 109 ? 44.719 -8.836 48.652 1.00 19.32 893 ASP A CA 1
ATOM 591 C C . ASP A 1 109 ? 46.228 -8.941 48.823 1.00 18.93 893 ASP A C 1
ATOM 592 O O . ASP A 1 109 ? 46.838 -9.887 48.351 1.00 18.39 893 ASP A O 1
ATOM 597 N N . LEU A 1 110 ? 46.823 -7.963 49.504 1.00 19.08 894 LEU A N 1
ATOM 598 C CA . LEU A 1 110 ? 48.275 -7.926 49.650 1.00 19.01 894 LEU A CA 1
ATOM 599 C C . LEU A 1 110 ? 48.832 -8.819 50.765 1.00 19.26 894 LEU A C 1
ATOM 600 O O . LEU A 1 110 ? 50.051 -9.011 50.853 1.00 20.39 894 LEU A O 1
ATOM 605 N N . GLY A 1 111 ? 47.949 -9.374 51.593 1.00 18.92 895 GLY A N 1
ATOM 606 C CA . GLY A 1 111 ? 48.360 -10.289 52.677 1.00 18.83 895 GLY A CA 1
ATOM 607 C C . GLY A 1 111 ? 48.913 -9.639 53.939 1.00 18.67 895 GLY A C 1
ATOM 608 O O . GLY A 1 111 ? 48.777 -8.439 54.163 1.00 17.78 895 GLY A O 1
ATOM 609 N N . THR A 1 112 ? 49.524 -10.466 54.777 1.00 19.51 896 THR A N 1
ATOM 610 C CA . THR A 1 112 ? 50.166 -10.036 56.024 1.00 20.37 896 THR A CA 1
ATOM 611 C C . THR A 1 112 ? 51.681 -9.981 55.842 1.00 20.60 896 THR A C 1
ATOM 612 O O . THR A 1 112 ? 52.248 -10.842 55.177 1.00 21.59 896 THR A O 1
ATOM 616 N N . LYS A 1 113 ? 52.304 -8.936 56.396 1.00 20.85 897 LYS A N 1
ATOM 617 C CA . LYS A 1 113 ? 53.764 -8.698 56.361 1.00 21.42 897 LYS A CA 1
ATOM 618 C C . LYS A 1 113 ? 54.344 -8.723 57.786 1.00 21.97 897 LYS A C 1
ATOM 619 O O . LYS A 1 113 ? 53.643 -8.398 58.732 1.00 22.59 897 LYS A O 1
ATOM 625 N N . THR A 1 114 ? 55.618 -9.077 57.940 1.00 23.04 898 THR A N 1
ATOM 626 C CA . THR A 1 114 ? 56.309 -8.986 59.247 1.00 23.83 898 THR A CA 1
ATOM 627 C C . THR A 1 114 ? 57.273 -7.797 59.292 1.00 23.47 898 THR A C 1
ATOM 628 O O . THR A 1 114 ? 57.997 -7.568 58.333 1.00 23.72 898 THR A O 1
ATOM 632 N N . THR A 1 115 ? 57.275 -7.042 60.397 1.00 23.02 899 THR A N 1
ATOM 633 C CA . THR A 1 115 ? 58.177 -5.886 60.562 1.00 21.80 899 THR A CA 1
ATOM 634 C C . THR A 1 115 ? 59.600 -6.325 60.887 1.00 22.49 899 THR A C 1
ATOM 635 O O . THR A 1 115 ? 59.843 -7.487 61.229 1.00 22.49 899 THR A O 1
ATOM 639 N N . SER A 1 116 ? 60.540 -5.389 60.805 1.00 22.23 900 SER A N 1
ATOM 640 C CA . SER A 1 116 ? 61.861 -5.609 61.382 1.00 23.01 900 SER A CA 1
ATOM 641 C C . SER A 1 116 ? 61.757 -5.837 62.912 1.00 23.05 900 SER A C 1
ATOM 642 O O . SER A 1 116 ? 60.745 -5.523 63.552 1.00 22.12 900 SER A O 1
ATOM 645 N N . SER A 1 117 ? 62.801 -6.429 63.477 1.00 23.71 901 SER A N 1
ATOM 646 C CA . SER A 1 117 ? 62.890 -6.609 64.925 1.00 24.28 901 SER A CA 1
ATOM 647 C C . SER A 1 117 ? 63.462 -5.367 65.626 1.00 24.58 901 SER A C 1
ATOM 648 O O . SER A 1 117 ? 64.473 -4.803 65.186 1.00 24.81 901 SER A O 1
ATOM 651 N N . PHE A 1 118 ? 62.800 -4.916 66.690 1.00 24.76 902 PHE A N 1
ATOM 652 C CA . PHE A 1 118 ? 63.408 -3.919 67.576 1.00 25.12 902 PHE A CA 1
ATOM 653 C C . PHE A 1 118 ? 63.778 -4.511 68.941 1.00 25.29 902 PHE A C 1
ATOM 654 O O . PHE A 1 118 ? 62.965 -5.174 69.574 1.00 25.49 902 PHE A O 1
ATOM 662 N N . ASP A 1 119 ? 65.003 -4.249 69.392 1.00 25.90 903 ASP A N 1
ATOM 663 C CA . ASP A 1 119 ? 65.500 -4.766 70.680 1.00 25.87 903 ASP A CA 1
ATOM 664 C C . ASP A 1 119 ? 65.786 -3.656 71.692 1.00 25.40 903 ASP A C 1
ATOM 665 O O . ASP A 1 119 ? 66.676 -2.815 71.475 1.00 24.87 903 ASP A O 1
ATOM 670 N N . TYR A 1 120 ? 65.008 -3.649 72.778 1.00 24.77 904 TYR A N 1
ATOM 671 C CA . TYR A 1 120 ? 65.212 -2.742 73.917 1.00 24.48 904 TYR A CA 1
ATOM 672 C C . TYR A 1 120 ? 66.383 -3.170 74.817 1.00 25.07 904 TYR A C 1
ATOM 673 O O . TYR A 1 120 ? 66.883 -2.391 75.638 1.00 25.62 904 TYR A O 1
ATOM 682 N N . GLY A 1 121 ? 66.821 -4.408 74.672 1.00 25.22 905 GLY A N 1
ATOM 683 C CA . GLY A 1 121 ? 67.943 -4.889 75.456 1.00 25.87 905 GLY A CA 1
ATOM 684 C C . GLY A 1 121 ? 67.663 -4.866 76.945 1.00 25.74 905 GLY A C 1
ATOM 685 O O . GLY A 1 121 ? 66.625 -5.330 77.395 1.00 25.81 905 GLY A O 1
ATOM 686 N N . THR A 1 122 ? 68.616 -4.335 77.705 1.00 26.58 906 THR A N 1
ATOM 687 C CA . THR A 1 122 ? 68.528 -4.276 79.158 1.00 26.49 906 THR A CA 1
ATOM 688 C C . THR A 1 122 ? 68.558 -2.815 79.579 1.00 26.73 906 THR A C 1
ATOM 689 O O . THR A 1 122 ? 69.395 -2.040 79.092 1.00 26.71 906 THR A O 1
ATOM 693 N N . LYS A 1 123 ? 67.631 -2.450 80.464 1.00 26.43 907 LYS A N 1
ATOM 694 C CA . LYS A 1 123 ? 67.539 -1.097 81.006 1.00 26.75 907 LYS A CA 1
ATOM 695 C C . LYS A 1 123 ? 67.949 -1.037 82.491 1.00 27.29 907 LYS A C 1
ATOM 696 O O . LYS A 1 123 ? 67.777 -2.006 83.223 1.00 27.13 907 LYS A O 1
ATOM 702 N N . GLY A 1 124 ? 68.491 0.106 82.919 1.00 27.63 908 GLY A N 1
ATOM 703 C CA . GLY A 1 124 ? 68.834 0.332 84.326 1.00 27.73 908 GLY A CA 1
ATOM 704 C C . GLY A 1 124 ? 67.714 1.072 85.041 1.00 27.46 908 GLY A C 1
ATOM 705 O O . GLY A 1 124 ? 66.968 1.833 84.429 1.00 28.28 908 GLY A O 1
ATOM 706 N N . THR A 1 125 ? 67.583 0.843 86.341 1.00 27.04 909 THR A N 1
ATOM 707 C CA . THR A 1 125 ? 66.667 1.648 87.176 1.00 25.91 909 THR A CA 1
ATOM 708 C C . THR A 1 125 ? 67.383 2.913 87.712 1.00 25.61 909 THR A C 1
ATOM 709 O O . THR A 1 125 ? 68.594 3.065 87.550 1.00 24.35 909 THR A O 1
ATOM 713 N N . ASN A 1 126 ? 66.640 3.824 88.330 1.00 25.55 910 ASN A N 1
ATOM 714 C CA . ASN A 1 126 ? 67.279 4.848 89.183 1.00 26.05 910 ASN A CA 1
ATOM 715 C C . ASN A 1 126 ? 67.816 4.245 90.499 1.00 26.06 910 ASN A C 1
ATOM 716 O O . ASN A 1 126 ? 67.373 3.174 90.948 1.00 25.82 910 ASN A O 1
ATOM 721 N N . SER A 1 127 ? 68.787 4.937 91.088 1.00 26.68 911 SER A N 1
ATOM 722 C CA . SER A 1 127 ? 69.361 4.594 92.386 1.00 26.89 911 SER A CA 1
ATOM 723 C C . SER A 1 127 ? 68.476 5.125 93.501 1.00 27.03 911 SER A C 1
ATOM 724 O O . SER A 1 127 ? 68.257 6.327 93.593 1.00 27.58 911 SER A O 1
ATOM 727 N N . THR A 1 128 ? 67.952 4.237 94.340 1.00 26.72 912 THR A N 1
ATOM 728 C CA . THR A 1 128 ? 67.241 4.678 95.544 1.00 26.15 912 THR A CA 1
ATOM 729 C C . THR A 1 128 ? 67.481 3.715 96.735 1.00 25.74 912 THR A C 1
ATOM 730 O O . THR A 1 128 ? 68.322 2.817 96.646 1.00 25.25 912 THR A O 1
ATOM 734 N N . GLY A 1 129 ? 66.802 3.942 97.860 1.00 25.18 913 GLY A N 1
ATOM 735 C CA . GLY A 1 129 ? 66.801 2.965 98.940 1.00 24.67 913 GLY A CA 1
ATOM 736 C C . GLY A 1 129 ? 67.677 3.209 100.165 1.00 24.49 913 GLY A C 1
ATOM 737 O O . GLY A 1 129 ? 67.601 2.425 101.104 1.00 24.61 913 GLY A O 1
ATOM 738 N N . GLY A 1 130 ? 68.503 4.267 100.160 1.00 24.16 914 GLY A N 1
ATOM 739 C CA . GLY A 1 130 ? 69.244 4.721 101.361 1.00 23.47 914 GLY A CA 1
ATOM 740 C C . GLY A 1 130 ? 68.328 4.913 102.559 1.00 23.47 914 GLY A C 1
ATOM 741 O O . GLY A 1 130 ? 67.222 5.445 102.423 1.00 23.56 914 GLY A O 1
ATOM 742 N N . HIS A 1 131 ? 68.754 4.432 103.729 1.00 23.01 915 HIS A N 1
ATOM 743 C CA . HIS A 1 131 ? 67.886 4.396 104.925 1.00 21.59 915 HIS A CA 1
ATOM 744 C C . HIS A 1 131 ? 68.699 4.072 106.179 1.00 22.00 915 HIS A C 1
ATOM 745 O O . HIS A 1 131 ? 69.853 3.639 106.095 1.00 21.21 915 HIS A O 1
ATOM 752 N N . THR A 1 132 ? 68.067 4.294 107.331 1.00 22.59 916 THR A N 1
ATOM 753 C CA . THR A 1 132 ? 68.590 3.885 108.628 1.00 23.57 916 THR A CA 1
ATOM 754 C C . THR A 1 132 ? 67.550 3.030 109.349 1.00 23.69 916 THR A C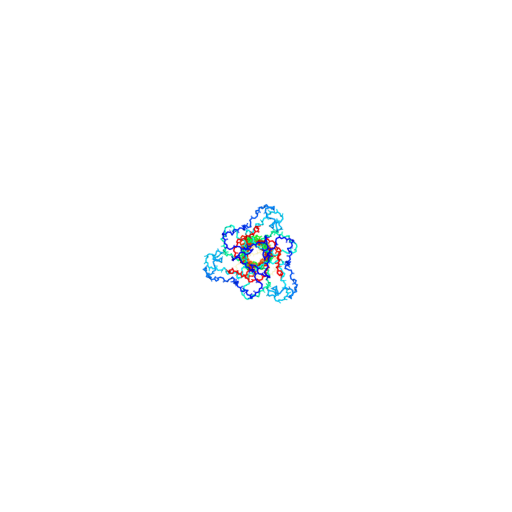 1
ATOM 755 O O . THR A 1 132 ? 66.397 2.949 108.918 1.00 24.46 916 THR A O 1
ATOM 759 N N . HIS A 1 133 ? 67.965 2.381 110.433 1.00 23.64 917 HIS A N 1
ATOM 760 C CA . HIS A 1 133 ? 67.045 1.693 111.323 1.00 23.84 917 HIS A CA 1
ATOM 761 C C . HIS A 1 133 ? 67.155 2.285 112.731 1.00 24.97 917 HIS A C 1
ATOM 762 O O . HIS A 1 133 ? 68.061 3.074 113.030 1.00 25.63 917 HIS A O 1
ATOM 769 N N . SER A 1 134 ? 66.217 1.920 113.598 1.00 26.47 918 SER A N 1
ATOM 770 C CA . SER A 1 134 ? 66.342 2.241 115.015 1.00 27.42 918 SER A CA 1
ATOM 771 C C . SER A 1 134 ? 66.350 0.942 115.820 1.00 27.57 918 SER A C 1
ATOM 772 O O . SER A 1 134 ? 65.937 -0.119 115.330 1.00 27.77 918 SER A O 1
ATOM 775 N N . GLY A 1 135 ? 66.858 1.007 117.040 1.00 27.88 919 GLY A N 1
ATOM 776 C CA . GLY A 1 135 ? 66.954 -0.189 117.869 1.00 28.04 919 GLY A CA 1
ATOM 777 C C . GLY A 1 135 ? 67.079 0.165 119.335 1.00 28.52 919 GLY A C 1
ATOM 778 O O . GLY A 1 135 ? 67.528 1.254 119.693 1.00 27.99 919 GLY A O 1
ATOM 779 N N . SER A 1 136 ? 66.643 -0.760 120.182 1.00 29.05 920 SER A N 1
ATOM 780 C CA . SER A 1 136 ? 66.795 -0.627 121.617 1.00 29.45 920 SER A CA 1
ATOM 781 C C . SER A 1 136 ? 66.839 -2.034 122.211 1.00 29.55 920 SER A C 1
ATOM 782 O O . SER A 1 136 ? 66.600 -3.017 121.499 1.00 29.86 920 SER A O 1
ATOM 785 N N . GLY A 1 137 ? 67.147 -2.127 123.506 1.00 29.53 921 GLY A N 1
ATOM 786 C CA . GLY A 1 137 ? 67.217 -3.417 124.194 1.00 29.05 921 GLY A CA 1
ATOM 787 C C . GLY A 1 137 ? 67.805 -3.299 125.589 1.00 28.61 921 GLY A C 1
ATOM 788 O O . GLY A 1 137 ? 67.930 -2.189 126.133 1.00 28.72 921 GLY A O 1
ATOM 789 N N . SER A 1 138 ? 68.135 -4.456 126.160 1.00 27.98 922 SER A N 1
ATOM 790 C CA . SER A 1 138 ? 68.814 -4.570 127.453 1.00 27.91 922 SER A CA 1
ATOM 791 C C . SER A 1 138 ? 70.095 -5.390 127.274 1.00 26.94 922 SER A C 1
ATOM 792 O O . SER A 1 138 ? 70.119 -6.361 126.499 1.00 26.74 922 SER A O 1
ATOM 795 N N . THR A 1 139 ? 71.149 -5.010 127.994 1.00 25.36 923 THR A N 1
ATOM 796 C CA . THR A 1 139 ? 72.355 -5.837 128.062 1.00 24.25 923 THR A CA 1
ATOM 797 C C . THR A 1 139 ? 72.122 -7.058 128.965 1.00 23.96 923 THR A C 1
ATOM 798 O O . THR A 1 139 ? 71.103 -7.135 129.659 1.00 24.28 923 THR A O 1
ATOM 802 N N . SER A 1 140 ? 73.051 -8.014 128.956 1.00 23.18 924 SER A N 1
ATOM 803 C CA . SER A 1 140 ? 73.075 -9.082 129.961 1.00 22.33 924 SER A CA 1
ATOM 804 C C . SER A 1 140 ? 73.267 -8.552 131.397 1.00 22.50 924 SER A C 1
ATOM 805 O O . SER A 1 140 ? 73.509 -7.358 131.629 1.00 22.44 924 SER A O 1
ATOM 808 N N . THR A 1 141 ? 73.165 -9.453 132.367 1.00 22.75 925 THR A N 1
ATOM 809 C CA . THR A 1 141 ? 73.322 -9.102 133.781 1.00 22.82 925 THR A CA 1
ATOM 810 C C . THR A 1 141 ? 74.710 -9.550 134.209 1.00 22.66 925 THR A C 1
ATOM 811 O O . THR A 1 141 ? 75.081 -10.706 133.980 1.00 22.97 925 THR A O 1
ATOM 815 N N . ASN A 1 142 ? 75.495 -8.616 134.756 1.00 21.78 926 ASN A N 1
ATOM 816 C CA . ASN A 1 142 ? 76.900 -8.871 135.183 1.00 21.06 926 ASN A CA 1
ATOM 817 C C . ASN A 1 142 ? 77.299 -7.884 136.273 1.00 20.03 926 ASN A C 1
ATOM 818 O O . ASN A 1 142 ? 76.527 -6.994 136.621 1.00 19.92 926 ASN A O 1
ATOM 823 N N . GLY A 1 143 ? 78.530 -8.019 136.762 1.00 19.33 927 GLY A N 1
ATOM 824 C CA . GLY A 1 143 ? 79.117 -7.026 137.636 1.00 18.76 927 GLY A CA 1
ATOM 825 C C . GLY A 1 143 ? 79.188 -7.404 139.109 1.00 18.92 927 GLY A C 1
ATOM 826 O O . GLY A 1 143 ? 79.500 -6.564 139.944 1.00 18.70 927 GLY A O 1
ATOM 827 N N . GLU A 1 144 ? 78.900 -8.662 139.419 1.00 19.01 928 GLU A N 1
ATOM 828 C CA . GLU A 1 144 ? 78.948 -9.169 140.779 1.00 19.89 928 GLU A CA 1
ATOM 829 C C . GLU A 1 144 ? 80.392 -9.108 141.266 1.00 18.68 928 GLU A C 1
ATOM 830 O O . GLU A 1 144 ? 81.318 -9.536 140.557 1.00 18.31 928 GLU A O 1
ATOM 836 N N . HIS A 1 145 ? 80.592 -8.529 142.453 1.00 17.27 929 HIS A N 1
ATOM 837 C CA . HIS A 1 145 ? 81.955 -8.333 142.984 1.00 15.46 929 HIS A CA 1
ATOM 838 C C . HIS A 1 145 ? 81.928 -8.127 144.501 1.00 14.73 929 HIS A C 1
ATOM 839 O O . HIS A 1 145 ? 80.865 -7.913 145.097 1.00 13.91 929 HIS A O 1
ATOM 846 N N . SER A 1 146 ? 83.094 -8.180 145.116 1.00 14.62 930 SER A N 1
ATOM 847 C CA . SER A 1 146 ? 83.258 -7.684 146.489 1.00 14.96 930 SER A CA 1
ATOM 848 C C . SER A 1 146 ? 84.534 -6.835 146.585 1.00 14.84 930 SER A C 1
ATOM 849 O O . SER A 1 146 ? 85.318 -6.801 145.640 1.00 14.35 930 SER A O 1
ATOM 852 N N . HIS A 1 147 ? 84.707 -6.139 147.711 1.00 14.62 931 HIS A N 1
ATOM 853 C CA . HIS A 1 147 ? 85.873 -5.275 147.968 1.00 13.94 931 HIS A CA 1
ATOM 854 C C . HIS A 1 147 ? 86.626 -5.738 149.211 1.00 14.50 931 HIS A C 1
ATOM 855 O O . HIS A 1 147 ? 86.010 -6.208 150.157 1.00 14.56 931 HIS A O 1
ATOM 862 N N . TYR A 1 148 ? 87.943 -5.533 149.222 1.00 14.86 932 TYR A N 1
ATOM 863 C CA . TYR A 1 148 ? 88.788 -5.746 150.389 1.00 15.00 932 TYR A CA 1
ATOM 864 C C . TYR A 1 148 ? 88.756 -4.486 151.273 1.00 14.81 932 TYR A C 1
ATOM 865 O O . TYR A 1 148 ? 88.647 -3.361 150.776 1.00 14.53 932 TYR A O 1
ATOM 874 N N . ILE A 1 149 ? 88.800 -4.694 152.589 1.00 15.09 933 ILE A N 1
ATOM 875 C CA . ILE A 1 149 ? 88.838 -3.615 153.586 1.00 14.90 933 ILE A CA 1
ATOM 876 C C . ILE A 1 149 ? 90.025 -3.811 154.528 1.00 15.26 933 ILE A C 1
ATOM 877 O O . ILE A 1 149 ? 90.195 -4.867 155.124 1.00 15.22 933 ILE A O 1
ATOM 882 N N . GLU A 1 150 ? 90.848 -2.790 154.675 1.00 16.71 934 GLU A N 1
ATOM 883 C CA . GLU A 1 150 ? 92.012 -2.896 155.556 1.00 18.11 934 GLU A CA 1
ATOM 884 C C . GLU A 1 150 ? 91.507 -2.909 157.001 1.00 18.14 934 GLU A C 1
ATOM 885 O O . GLU A 1 150 ? 90.586 -2.152 157.359 1.00 18.72 934 GLU A O 1
ATOM 891 N N . ALA A 1 151 ? 92.095 -3.787 157.805 1.00 17.47 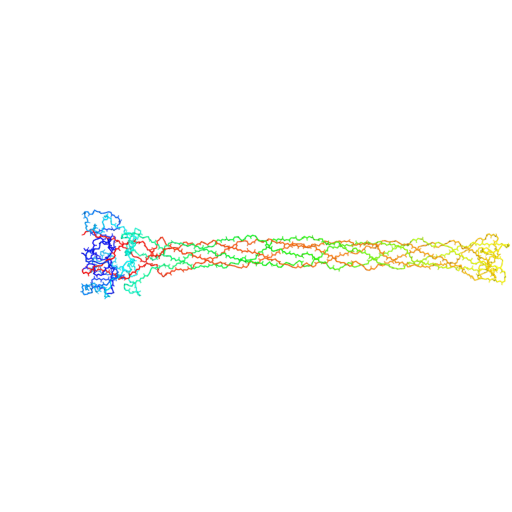935 ALA A N 1
ATOM 892 C CA . ALA A 1 151 ? 91.776 -3.913 159.209 1.00 17.11 935 ALA A CA 1
ATOM 893 C C . ALA A 1 151 ? 92.933 -3.386 160.017 1.00 17.24 935 ALA A C 1
ATOM 894 O O . ALA A 1 151 ? 94.088 -3.442 159.589 1.00 17.95 935 ALA A O 1
ATOM 896 N N . TRP A 1 152 ? 92.598 -2.871 161.185 1.00 17.70 936 TRP A N 1
ATOM 897 C CA . TRP A 1 152 ? 93.524 -2.255 162.107 1.00 18.13 936 TRP A CA 1
ATOM 898 C C . TRP A 1 152 ? 93.213 -2.785 163.507 1.00 18.48 936 TRP A C 1
ATOM 899 O O . TRP A 1 152 ? 92.117 -3.329 163.762 1.00 18.45 936 TRP A O 1
ATOM 910 N N . ASN A 1 153 ? 94.171 -2.631 164.410 1.00 18.79 937 ASN A N 1
ATOM 911 C CA . ASN A 1 153 ? 94.028 -3.086 165.791 1.00 19.63 937 ASN A CA 1
ATOM 912 C C . ASN A 1 153 ? 94.989 -2.308 166.695 1.00 20.24 937 ASN A C 1
ATOM 913 O O . ASN A 1 153 ? 95.874 -1.595 166.191 1.00 20.50 937 ASN A O 1
ATOM 918 N N . GLY A 1 154 ? 94.809 -2.452 168.011 1.00 20.99 938 GLY A N 1
ATOM 919 C CA . GLY A 1 154 ? 95.703 -1.862 169.013 1.00 22.17 938 GLY A CA 1
ATOM 920 C C . GLY A 1 154 ? 95.103 -0.622 169.643 1.00 23.71 938 GLY A C 1
ATOM 921 O O . GLY A 1 154 ? 94.911 0.400 168.957 1.00 23.50 938 GLY A O 1
ATOM 922 N N . THR A 1 155 ? 94.803 -0.699 170.946 1.00 24.15 939 THR A N 1
ATOM 923 C CA . THR A 1 155 ? 94.156 0.429 171.666 1.00 24.84 939 THR A CA 1
ATOM 924 C C . THR A 1 155 ? 95.081 1.652 171.750 1.00 24.72 939 THR A C 1
ATOM 925 O O . THR A 1 155 ? 96.308 1.529 171.636 1.00 24.43 939 THR A O 1
ATOM 929 N N . GLY A 1 156 ? 94.483 2.822 171.976 1.00 24.31 940 GLY A N 1
ATOM 930 C CA . GLY A 1 156 ? 95.231 4.074 172.050 1.00 24.50 940 GLY A CA 1
ATOM 931 C C . GLY A 1 156 ? 94.779 5.091 171.006 1.00 24.48 940 GLY A C 1
ATOM 932 O O . GLY A 1 156 ? 94.821 6.286 171.262 1.00 24.92 940 GLY A O 1
ATOM 933 N N . VAL A 1 157 ? 94.346 4.593 169.841 1.00 23.90 941 VAL A N 1
ATOM 934 C CA . VAL A 1 157 ? 93.913 5.388 168.688 1.00 23.28 941 VAL A CA 1
ATOM 935 C C . VAL A 1 157 ? 92.540 4.857 168.253 1.00 23.50 941 VAL A C 1
ATOM 936 O O . VAL A 1 157 ? 92.313 3.644 168.234 1.00 23.55 941 VAL A O 1
ATOM 940 N N . GLY A 1 158 ? 91.618 5.764 167.939 1.00 22.87 942 GLY A N 1
ATOM 941 C CA . GLY A 1 158 ? 90.301 5.380 167.488 1.00 22.42 942 GLY A CA 1
ATOM 942 C C . GLY A 1 158 ? 89.864 6.307 166.372 1.00 22.46 942 GLY A C 1
ATOM 943 O O . GLY A 1 158 ? 90.494 7.351 166.150 1.00 22.45 942 GLY A O 1
ATOM 944 N N . GLY A 1 159 ? 88.793 5.927 165.675 1.00 21.48 943 GLY A N 1
ATOM 945 C CA . GLY A 1 159 ? 88.147 6.801 164.697 1.00 21.16 943 GLY A CA 1
ATOM 946 C C . GLY A 1 159 ? 88.393 6.387 163.254 1.00 20.50 943 GLY A C 1
ATOM 947 O O . GLY A 1 159 ? 89.445 5.868 162.940 1.00 20.15 943 GLY A O 1
ATOM 948 N N . ASN A 1 160 ? 87.408 6.600 162.380 1.00 20.28 944 ASN A N 1
ATOM 949 C CA . ASN A 1 160 ? 87.591 6.425 160.921 1.00 20.12 944 ASN A CA 1
ATOM 950 C C . ASN A 1 160 ? 87.803 5.022 160.357 1.00 19.35 944 ASN A C 1
ATOM 951 O O . ASN A 1 160 ? 87.044 4.593 159.515 1.00 19.56 944 ASN A O 1
ATOM 956 N N . LYS A 1 161 ? 88.836 4.325 160.804 1.00 19.09 945 LYS A N 1
ATOM 957 C CA . LYS A 1 161 ? 89.251 3.051 160.202 1.00 19.28 945 LYS A CA 1
ATOM 958 C C . LYS A 1 161 ? 88.486 1.842 160.765 1.00 18.75 945 LYS A C 1
ATOM 959 O O . LYS A 1 161 ? 87.872 1.933 161.814 1.00 19.20 945 LYS A O 1
ATOM 965 N N . MET A 1 162 ? 88.488 0.725 160.044 1.00 18.27 946 MET A N 1
ATOM 966 C CA . MET A 1 162 ? 87.865 -0.486 160.547 1.00 17.52 946 MET A CA 1
ATOM 967 C C . MET A 1 162 ? 88.780 -1.153 161.563 1.00 17.04 946 MET A C 1
ATOM 968 O O . MET A 1 162 ? 89.937 -1.499 161.268 1.00 17.77 946 MET A O 1
ATOM 973 N N . SER A 1 163 ? 88.234 -1.336 162.752 1.00 16.05 947 SER A N 1
ATOM 974 C CA . SER A 1 163 ? 88.895 -2.017 163.832 1.00 15.44 947 SER A CA 1
ATOM 975 C C . SER A 1 163 ? 88.506 -3.485 163.814 1.00 15.45 947 SER A C 1
ATOM 976 O O . SER A 1 163 ? 87.360 -3.832 163.508 1.00 15.77 947 SER A O 1
ATOM 979 N N . SER A 1 164 ? 89.469 -4.337 164.148 1.00 15.73 948 SER A N 1
ATOM 980 C CA . SER A 1 164 ? 89.252 -5.761 164.337 1.00 16.81 948 SER A CA 1
ATOM 981 C C . SER A 1 164 ? 89.595 -6.168 165.778 1.00 17.07 948 SER A C 1
ATOM 982 O O . SER A 1 164 ? 89.957 -7.301 166.045 1.00 18.11 948 SER A O 1
ATOM 985 N N . TYR A 1 165 ? 89.437 -5.230 166.701 1.00 17.73 949 TYR A N 1
ATOM 986 C CA . TYR A 1 165 ? 89.668 -5.419 168.139 1.00 18.11 949 TYR A CA 1
ATOM 987 C C . TYR A 1 165 ? 89.104 -6.709 168.776 1.00 18.72 949 TYR A C 1
ATOM 988 O O . TYR A 1 165 ? 89.861 -7.463 169.421 1.00 19.29 949 TYR A O 1
ATOM 997 N N . ALA A 1 166 ? 87.793 -6.941 168.602 1.00 18.59 950 ALA A N 1
ATOM 998 C CA . ALA A 1 166 ? 87.048 -8.028 169.241 1.00 17.83 950 ALA A CA 1
ATOM 999 C C . ALA A 1 166 ? 86.198 -8.798 168.220 1.00 18.34 950 ALA A C 1
ATOM 1000 O O . ALA A 1 166 ? 85.111 -8.333 167.829 1.00 18.33 950 ALA A O 1
ATOM 1002 N N . ILE A 1 167 ? 86.682 -9.974 167.807 1.00 17.74 951 ILE A N 1
ATOM 1003 C CA . ILE A 1 167 ? 86.067 -10.741 166.723 1.00 18.13 951 ILE A CA 1
ATOM 1004 C C . ILE A 1 167 ? 85.748 -12.230 167.041 1.00 19.19 951 ILE A C 1
ATOM 1005 O O . ILE A 1 167 ? 85.534 -13.022 166.117 1.00 19.04 951 ILE A O 1
ATOM 1010 N N . SER A 1 168 ? 85.671 -12.598 168.334 1.00 19.75 952 SER A N 1
ATOM 1011 C CA . SER A 1 168 ? 85.358 -13.982 168.735 1.00 20.19 952 SER A CA 1
ATOM 1012 C C . SER A 1 168 ? 84.135 -14.632 168.105 1.00 20.04 952 SER A C 1
ATOM 1013 O O . SER A 1 168 ? 84.237 -15.762 167.660 1.00 21.16 952 SER A O 1
ATOM 1016 N N . TYR A 1 169 ? 82.988 -13.956 168.083 1.00 19.11 953 TYR A N 1
ATOM 1017 C CA . TYR A 1 169 ? 81.752 -14.550 167.537 1.00 18.72 953 TYR A CA 1
ATOM 1018 C C . TYR A 1 169 ? 80.984 -13.602 166.603 1.00 17.58 953 TYR A C 1
ATOM 1019 O O . TYR A 1 169 ? 81.137 -12.394 166.716 1.00 16.25 953 TYR A O 1
ATOM 1028 N N . ARG A 1 170 ? 80.175 -14.155 165.683 1.00 16.92 954 ARG A N 1
ATOM 1029 C CA . ARG A 1 170 ? 79.328 -13.339 164.787 1.00 16.71 954 ARG A CA 1
ATOM 1030 C C . ARG A 1 170 ? 78.405 -12.429 165.580 1.00 16.06 954 ARG A C 1
ATOM 1031 O O . ARG A 1 170 ? 77.846 -12.853 166.573 1.00 15.89 954 ARG A O 1
ATOM 1039 N N . ALA A 1 171 ? 78.232 -11.194 165.110 1.00 15.58 955 ALA A N 1
ATOM 1040 C CA . ALA A 1 171 ? 77.330 -10.239 165.737 1.00 14.53 955 ALA A CA 1
ATOM 1041 C C . ALA A 1 171 ? 76.667 -9.415 164.644 1.00 14.52 955 ALA A C 1
ATOM 1042 O O . ALA A 1 171 ? 76.803 -8.181 164.605 1.00 14.66 955 ALA A O 1
ATOM 1044 N N . GLY A 1 172 ? 75.992 -10.100 163.723 1.00 13.97 956 GLY A N 1
ATOM 1045 C CA . GLY A 1 172 ? 75.191 -9.425 162.694 1.00 14.70 956 GLY A CA 1
ATOM 1046 C C . GLY A 1 172 ? 76.014 -8.845 161.567 1.00 14.88 956 GLY A C 1
ATOM 1047 O O . GLY A 1 172 ? 76.942 -9.485 161.060 1.00 15.55 956 GLY A O 1
ATOM 1048 N N . GLY A 1 173 ? 75.701 -7.618 161.185 1.00 15.24 957 GLY A N 1
ATOM 1049 C CA . GLY A 1 173 ? 76.378 -7.004 160.058 1.00 15.95 957 GLY A CA 1
ATOM 1050 C C . GLY A 1 173 ? 75.726 -5.714 159.625 1.00 16.53 957 GLY A C 1
ATOM 1051 O O . GLY A 1 173 ? 74.721 -5.311 160.184 1.00 16.88 957 GLY A O 1
ATOM 1052 N N . SER A 1 174 ? 76.323 -5.045 158.644 1.00 17.52 958 SER A N 1
ATOM 1053 C CA . SER A 1 174 ? 75.779 -3.790 158.127 1.00 18.40 958 SER A CA 1
ATOM 1054 C C . SER A 1 174 ? 76.318 -3.465 156.745 1.00 18.86 958 SER A C 1
ATOM 1055 O O . SER A 1 174 ? 77.239 -4.118 156.256 1.00 19.70 958 SER A O 1
ATOM 1058 N N . ASN A 1 175 ? 75.776 -2.410 156.149 1.00 19.38 959 ASN A N 1
ATOM 1059 C CA . ASN A 1 175 ? 76.110 -2.026 154.782 1.00 19.55 959 ASN A CA 1
ATOM 1060 C C . ASN A 1 175 ? 77.113 -0.876 154.632 1.00 18.97 959 ASN A C 1
ATOM 1061 O O . ASN A 1 175 ? 77.156 0.085 155.431 1.00 18.45 959 ASN A O 1
ATOM 1066 N N . THR A 1 176 ? 77.927 -0.990 153.589 1.00 17.48 960 THR A N 1
ATOM 1067 C CA . THR A 1 176 ? 78.643 0.153 153.071 1.00 16.17 960 THR A CA 1
ATOM 1068 C C . THR A 1 176 ? 77.601 1.180 152.641 1.00 16.27 960 THR A C 1
ATOM 1069 O O . THR A 1 176 ? 76.401 0.873 152.519 1.00 15.95 960 THR A O 1
ATOM 1073 N N . ASN A 1 177 ? 78.041 2.411 152.430 1.00 16.20 961 ASN A N 1
ATOM 1074 C CA . ASN A 1 177 ? 77.213 3.349 151.681 1.00 16.93 961 ASN A CA 1
ATOM 1075 C C . ASN A 1 177 ? 77.175 2.931 150.199 1.00 16.64 961 ASN A C 1
ATOM 1076 O O . ASN A 1 177 ? 78.006 2.137 149.734 1.00 15.81 961 ASN A O 1
ATOM 1081 N N . ALA A 1 178 ? 76.211 3.485 149.477 1.00 16.12 962 ALA A N 1
ATOM 1082 C CA . ALA A 1 178 ? 75.980 3.154 148.080 1.00 15.89 962 ALA A CA 1
ATOM 1083 C C . ALA A 1 178 ? 77.019 3.816 147.185 1.00 15.44 962 ALA A C 1
ATOM 1084 O O . ALA A 1 178 ? 77.537 4.892 147.500 1.00 16.14 962 ALA A O 1
ATOM 1086 N N . ALA A 1 179 ? 77.308 3.169 146.066 1.00 14.94 963 ALA A N 1
ATOM 1087 C CA . ALA A 1 179 ? 78.246 3.683 145.062 1.00 14.75 963 ALA A CA 1
ATOM 1088 C C . ALA A 1 179 ? 78.094 2.862 143.784 1.00 14.83 963 ALA A C 1
ATOM 1089 O O . ALA A 1 179 ? 77.284 1.925 143.734 1.00 14.49 963 ALA A O 1
ATOM 1091 N N . GLY A 1 180 ? 78.825 3.261 142.738 1.00 15.65 964 GLY A N 1
ATOM 1092 C CA . GLY A 1 180 ? 78.935 2.473 141.517 1.00 16.01 964 GLY A CA 1
ATOM 1093 C C . GLY A 1 180 ? 78.062 2.748 140.294 1.00 16.80 964 GLY A C 1
ATOM 1094 O O . GLY A 1 180 ? 77.999 1.901 139.391 1.00 17.51 964 GLY A O 1
ATOM 1095 N N . ASN A 1 181 ? 77.375 3.888 140.245 1.00 17.58 965 ASN A N 1
ATOM 1096 C CA . ASN A 1 181 ? 76.657 4.298 139.025 1.00 17.90 965 ASN A CA 1
ATOM 1097 C C . ASN A 1 181 ? 77.667 4.528 137.917 1.00 17.70 965 ASN A C 1
ATOM 1098 O O . ASN A 1 181 ? 78.689 5.181 138.130 1.00 17.28 965 ASN A O 1
ATOM 1103 N N . HIS A 1 182 ? 77.380 3.998 136.735 1.00 17.27 966 HIS A N 1
ATOM 1104 C CA . HIS A 1 182 ? 78.307 4.080 135.607 1.00 16.73 966 HIS A CA 1
ATOM 1105 C C . HIS A 1 182 ? 77.535 3.715 134.327 1.00 17.64 966 HIS A C 1
ATOM 1106 O O . HIS A 1 182 ? 76.411 3.219 134.382 1.00 17.35 966 HIS A O 1
ATOM 1113 N N . SER A 1 183 ? 78.152 3.947 133.174 1.00 18.11 967 SER A N 1
ATOM 1114 C CA . SER A 1 183 ? 77.594 3.474 131.912 1.00 18.19 967 SER A CA 1
ATOM 1115 C C . SER A 1 183 ? 78.727 2.868 131.129 1.00 17.73 967 SER A C 1
ATOM 1116 O O . SER A 1 183 ? 79.880 2.921 131.569 1.00 18.28 967 SER A O 1
ATOM 1119 N N . HIS A 1 184 ? 78.401 2.281 129.983 1.00 17.22 968 HIS A N 1
ATOM 1120 C CA . HIS A 1 184 ? 79.402 1.746 129.050 1.00 16.95 968 HIS A CA 1
ATOM 1121 C C . HIS A 1 184 ? 79.148 2.275 127.626 1.00 17.91 968 HIS A C 1
ATOM 1122 O O . HIS A 1 184 ? 78.059 2.767 127.312 1.00 17.69 968 HIS A O 1
ATOM 1129 N N . THR A 1 185 ? 80.153 2.167 126.761 1.00 18.76 969 THR A N 1
ATOM 1130 C CA . THR A 1 185 ? 79.974 2.457 125.345 1.00 19.45 969 THR A CA 1
ATOM 1131 C C . THR A 1 185 ? 79.757 1.135 124.617 1.00 20.17 969 THR A C 1
ATOM 1132 O O . THR A 1 185 ? 80.178 0.064 125.087 1.00 20.36 969 THR A O 1
ATOM 1136 N N . PHE A 1 186 ? 79.107 1.214 123.462 1.00 20.77 970 PHE A N 1
ATOM 1137 C CA . PHE A 1 186 ? 78.905 0.046 122.609 1.00 21.30 970 PHE A CA 1
ATOM 1138 C C . PHE A 1 186 ? 79.162 0.449 121.176 1.00 21.82 970 PHE A C 1
ATOM 1139 O O . PHE A 1 186 ? 79.035 1.621 120.825 1.00 20.66 970 PHE A O 1
ATOM 1147 N N . SER A 1 187 ? 79.514 -0.545 120.366 1.00 23.23 971 SER A N 1
ATOM 1148 C CA . SER A 1 187 ? 79.851 -0.367 118.960 1.00 24.73 971 SER A CA 1
ATOM 1149 C C . SER A 1 187 ? 79.520 -1.665 118.250 1.00 25.07 971 SER A C 1
ATOM 1150 O O . SER A 1 187 ? 79.809 -2.754 118.768 1.00 25.28 971 SER A O 1
ATOM 1153 N N . PHE A 1 188 ? 78.918 -1.568 117.069 1.00 25.39 972 PHE A N 1
ATOM 1154 C CA . PHE A 1 188 ? 78.610 -2.767 116.290 1.00 25.57 972 PHE A CA 1
ATOM 1155 C C . PHE A 1 188 ? 78.474 -2.512 114.775 1.00 25.35 972 PHE A C 1
ATOM 1156 O O . PHE A 1 188 ? 78.184 -1.402 114.334 1.00 24.37 972 PHE A O 1
ATOM 1164 N N . GLY A 1 189 ? 78.710 -3.573 114.005 1.00 25.23 973 GLY A N 1
ATOM 1165 C CA . GLY A 1 189 ? 78.224 -3.694 112.643 1.00 24.81 973 GLY A CA 1
ATOM 1166 C C . GLY A 1 189 ? 77.083 -4.698 112.675 1.00 24.33 973 GLY A C 1
ATOM 1167 O O . GLY A 1 189 ? 77.087 -5.623 113.492 1.00 24.74 973 GLY A O 1
ATOM 1168 N N . THR A 1 190 ? 76.089 -4.508 111.812 1.00 23.50 974 THR A N 1
ATOM 1169 C CA . THR A 1 190 ? 74.926 -5.410 111.768 1.00 22.17 974 THR A CA 1
ATOM 1170 C C . THR A 1 190 ? 75.197 -6.601 110.843 1.00 22.48 974 THR A C 1
ATOM 1171 O O . THR A 1 190 ? 76.174 -6.582 110.054 1.00 22.95 974 THR A O 1
ATOM 1175 N N . SER A 1 191 ? 74.366 -7.644 110.959 1.00 22.01 975 SER A N 1
ATOM 1176 C CA . SER A 1 191 ? 74.236 -8.690 109.920 1.00 22.30 975 SER A CA 1
ATOM 1177 C C . SER A 1 191 ? 73.854 -8.068 108.559 1.00 22.41 975 SER A C 1
ATOM 1178 O O . SER A 1 191 ? 73.197 -7.014 108.507 1.00 21.86 975 SER A O 1
ATOM 1181 N N . SER A 1 192 ? 74.246 -8.733 107.473 1.00 22.95 976 SER A N 1
ATOM 1182 C CA . SER A 1 192 ? 73.880 -8.307 106.111 1.00 23.20 976 SER A CA 1
ATOM 1183 C C . SER A 1 192 ? 72.438 -8.738 105.751 1.00 23.12 976 SER A C 1
ATOM 1184 O O . SER A 1 192 ? 72.026 -9.878 106.024 1.00 23.06 976 SER A O 1
ATOM 1187 N N . ALA A 1 193 ? 71.659 -7.795 105.208 1.00 22.53 977 ALA A N 1
ATOM 1188 C CA . ALA A 1 193 ? 70.268 -8.032 104.796 1.00 22.01 977 ALA A CA 1
ATOM 1189 C C . ALA A 1 193 ? 69.884 -7.054 103.691 1.00 22.50 977 ALA A C 1
ATOM 1190 O O . ALA A 1 193 ? 70.668 -6.155 103.351 1.00 22.62 977 ALA A O 1
ATOM 1192 N N . GLY A 1 194 ? 68.691 -7.252 103.121 1.00 22.65 978 GLY A N 1
ATOM 1193 C CA . GLY A 1 194 ? 68.117 -6.334 102.146 1.00 23.27 978 GLY A CA 1
ATOM 1194 C C . GLY A 1 194 ? 68.126 -6.785 100.691 1.00 23.96 978 GLY A C 1
ATOM 1195 O O . GLY A 1 194 ? 67.702 -6.035 99.833 1.00 23.59 978 GLY A O 1
ATOM 1196 N N . ASP A 1 195 ? 68.621 -7.999 100.420 1.00 24.71 979 ASP A N 1
ATOM 1197 C CA . ASP A 1 195 ? 68.725 -8.560 99.050 1.00 25.43 979 ASP A CA 1
ATOM 1198 C C . ASP A 1 195 ? 67.299 -8.790 98.526 1.00 24.10 979 ASP A C 1
ATOM 1199 O O . ASP A 1 195 ? 66.471 -9.402 99.216 1.00 24.12 979 ASP A O 1
ATOM 1204 N N . HIS A 1 196 ? 67.008 -8.259 97.334 1.00 23.00 980 HIS A N 1
ATOM 1205 C CA . HIS A 1 196 ? 65.627 -8.196 96.792 1.00 22.22 980 HIS A CA 1
ATOM 1206 C C . HIS A 1 196 ? 65.549 -7.862 95.289 1.00 21.86 980 HIS A C 1
ATOM 1207 O O . HIS A 1 196 ? 66.499 -7.368 94.676 1.00 20.47 980 HIS A O 1
ATOM 1214 N N . SER A 1 197 ? 64.377 -8.125 94.721 1.00 22.35 981 SER A N 1
ATOM 1215 C CA . SER A 1 197 ? 64.092 -7.752 93.343 1.00 23.30 981 SER A CA 1
ATOM 1216 C C . SER A 1 197 ? 62.688 -7.177 93.207 1.00 23.03 981 SER A C 1
ATOM 1217 O O . SER A 1 197 ? 61.863 -7.274 94.117 1.00 23.88 981 SER A O 1
ATOM 1220 N N . HIS A 1 198 ? 62.436 -6.571 92.059 1.00 22.63 982 HIS A N 1
ATOM 1221 C CA . HIS A 1 198 ? 61.163 -5.936 91.784 1.00 22.15 982 HIS A CA 1
ATOM 1222 C C . HIS A 1 198 ? 60.531 -6.502 90.504 1.00 22.29 982 HIS A C 1
ATOM 1223 O O . HIS A 1 198 ? 61.207 -7.112 89.663 1.00 22.09 982 HIS A O 1
ATOM 1230 N N . SER A 1 199 ? 59.232 -6.276 90.357 1.00 22.09 983 SER A N 1
ATOM 1231 C CA . SER A 1 199 ? 58.560 -6.497 89.082 1.00 22.27 983 SER A CA 1
ATOM 1232 C C . SER A 1 199 ? 58.347 -5.122 88.440 1.00 21.95 983 SER A C 1
ATOM 1233 O O . SER A 1 199 ? 58.225 -4.116 89.156 1.00 21.36 983 SER A O 1
ATOM 1236 N N . VAL A 1 200 ? 58.325 -5.080 87.106 1.00 21.33 984 VAL A N 1
ATOM 1237 C CA . VAL A 1 200 ? 57.938 -3.862 86.372 1.00 21.09 984 VAL A CA 1
ATOM 1238 C C . VAL A 1 200 ? 56.953 -4.219 85.253 1.00 21.11 984 VAL A C 1
ATOM 1239 O O . VAL A 1 200 ? 57.268 -5.001 84.350 1.00 20.28 984 VAL A O 1
ATOM 1243 N N . GLY A 1 201 ? 55.735 -3.686 85.356 1.00 21.50 985 GLY A N 1
ATOM 1244 C CA . GLY A 1 201 ? 54.701 -3.919 84.346 1.00 21.59 985 GLY A CA 1
ATOM 1245 C C . GLY A 1 201 ? 54.983 -3.037 83.139 1.00 21.75 985 GLY A C 1
ATOM 1246 O O . GLY A 1 201 ? 55.074 -1.815 83.264 1.00 22.53 985 GLY A O 1
ATOM 1247 N N . ILE A 1 202 ? 55.134 -3.648 81.974 1.00 21.44 986 ILE A N 1
ATOM 1248 C CA . ILE A 1 202 ? 55.480 -2.898 80.752 1.00 20.87 986 ILE A CA 1
ATOM 1249 C C . ILE A 1 202 ? 54.248 -2.800 79.810 1.00 20.56 986 ILE A C 1
ATOM 1250 O O . ILE A 1 202 ? 53.848 -1.712 79.392 1.00 19.92 986 ILE A O 1
ATOM 1255 N N . GLY A 1 203 ? 53.647 -3.941 79.514 1.00 19.99 987 GLY A N 1
ATOM 1256 C CA . GLY A 1 203 ? 52.427 -3.971 78.752 1.00 19.91 987 GLY A CA 1
ATOM 1257 C C . GLY A 1 203 ? 52.632 -4.069 77.250 1.00 19.83 987 GLY A C 1
ATOM 1258 O O . GLY A 1 203 ? 53.735 -4.398 76.756 1.00 19.44 987 GLY A O 1
ATOM 1259 N N . ALA A 1 204 ? 51.551 -3.770 76.535 1.00 19.08 988 ALA A N 1
ATOM 1260 C CA . ALA A 1 204 ? 51.432 -4.068 75.110 1.00 18.48 988 ALA A CA 1
ATOM 1261 C C . ALA A 1 204 ? 51.339 -2.805 74.275 1.00 18.02 988 ALA A C 1
ATOM 1262 O O . ALA A 1 204 ? 51.076 -1.723 74.804 1.00 18.14 988 ALA A O 1
ATOM 1264 N N . HIS A 1 205 ? 51.561 -2.933 72.970 1.00 17.56 989 HIS A N 1
ATOM 1265 C CA . HIS A 1 205 ? 51.453 -1.779 72.064 1.00 17.20 989 HIS A CA 1
ATOM 1266 C C . HIS A 1 205 ? 51.263 -2.250 70.613 1.00 17.31 989 HIS A C 1
ATOM 1267 O O . HIS A 1 205 ? 51.547 -3.400 70.301 1.00 17.42 989 HIS A O 1
ATOM 1274 N N . THR A 1 206 ? 50.778 -1.344 69.762 1.00 17.32 990 THR A N 1
ATOM 1275 C CA . THR A 1 206 ? 50.668 -1.529 68.310 1.00 16.96 990 THR A CA 1
ATOM 1276 C C . THR A 1 206 ? 51.266 -0.256 67.708 1.00 17.54 990 THR A C 1
ATOM 1277 O O . THR A 1 206 ? 51.533 0.717 68.430 1.00 17.86 990 THR A O 1
ATOM 1281 N N . HIS A 1 207 ? 51.481 -0.272 66.396 1.00 17.43 991 HIS A N 1
ATOM 1282 C CA . HIS A 1 207 ? 51.880 0.907 65.625 1.00 17.64 991 HIS A CA 1
ATOM 1283 C C . HIS A 1 207 ? 50.932 1.030 64.445 1.00 18.32 991 HIS A C 1
ATOM 1284 O O . HIS A 1 207 ? 50.306 0.040 64.039 1.00 18.12 991 HIS A O 1
ATOM 1291 N N . THR A 1 208 ? 50.853 2.235 63.883 1.00 18.94 992 THR A N 1
ATOM 1292 C CA . THR A 1 208 ? 50.275 2.418 62.559 1.00 20.23 992 THR A CA 1
ATOM 1293 C C . THR A 1 208 ? 51.354 2.477 61.462 1.00 20.65 992 THR A C 1
ATOM 1294 O O . THR A 1 208 ? 52.531 2.752 61.728 1.00 20.49 992 THR A O 1
ATOM 1298 N N . VAL A 1 209 ? 50.950 2.212 60.222 1.00 20.72 993 VAL A N 1
ATOM 1299 C CA . VAL A 1 209 ? 51.860 2.339 59.076 1.00 20.41 993 VAL A CA 1
ATOM 1300 C C . VAL A 1 209 ? 51.135 2.888 57.827 1.00 19.94 993 VAL A C 1
ATOM 1301 O O . VAL A 1 209 ? 50.218 2.259 57.301 1.00 20.14 993 VAL A O 1
ATOM 1305 N N . ALA A 1 210 ? 51.514 4.090 57.408 1.00 19.17 994 ALA A N 1
ATOM 1306 C CA . ALA A 1 210 ? 50.936 4.743 56.233 1.00 19.12 994 ALA A CA 1
ATOM 1307 C C . ALA A 1 210 ? 51.468 4.096 54.946 1.00 18.76 994 ALA A C 1
ATOM 1308 O O . ALA A 1 210 ? 52.665 4.043 54.716 1.00 18.84 994 ALA A O 1
ATOM 1310 N N . ILE A 1 211 ? 50.579 3.554 54.127 1.00 18.65 995 ILE A N 1
ATOM 1311 C CA . ILE A 1 211 ? 51.018 2.925 52.888 1.00 18.70 995 ILE A CA 1
ATOM 1312 C C . ILE A 1 211 ? 51.107 3.962 51.747 1.00 18.81 995 ILE A C 1
ATOM 1313 O O . ILE A 1 211 ? 52.017 3.893 50.934 1.00 19.07 995 ILE A O 1
ATOM 1318 N N . GLY A 1 212 ? 50.206 4.946 51.714 1.00 18.40 996 GLY A N 1
ATOM 1319 C CA . GLY A 1 212 ? 50.174 5.914 50.598 1.00 18.62 996 GLY A CA 1
ATOM 1320 C C . GLY A 1 212 ? 49.597 5.386 49.285 1.00 18.74 996 GLY A C 1
ATOM 1321 O O . GLY A 1 212 ? 48.871 4.379 49.270 1.00 18.32 996 GLY A O 1
ATOM 1322 N N . SER A 1 213 ? 49.965 6.054 48.186 1.00 18.83 997 SER A N 1
ATOM 1323 C CA . SER A 1 213 ? 49.378 5.849 46.854 1.00 18.74 997 SER A CA 1
ATOM 1324 C C . SER A 1 213 ? 50.216 5.104 45.819 1.00 18.21 997 SER A C 1
ATOM 1325 O O . SER A 1 213 ? 51.460 5.185 45.792 1.00 18.52 997 SER A O 1
ATOM 1328 N N . HIS A 1 214 ? 49.524 4.422 44.918 1.00 17.12 998 HIS A N 1
ATOM 1329 C CA . HIS A 1 214 ? 50.198 3.788 43.792 1.00 16.19 998 HIS A CA 1
ATOM 1330 C C . HIS A 1 214 ? 49.251 3.561 42.601 1.00 16.33 998 HIS A C 1
ATOM 1331 O O . HIS A 1 214 ? 48.001 3.553 42.753 1.00 15.48 998 HIS A O 1
ATOM 1338 N N . GLY A 1 215 ? 49.866 3.411 41.429 1.00 16.02 999 GLY A N 1
ATOM 1339 C CA . GLY A 1 215 ? 49.189 3.021 40.205 1.00 16.72 999 GLY A CA 1
ATOM 1340 C C . GLY A 1 215 ? 49.858 1.838 39.523 1.00 16.77 999 GLY A C 1
ATOM 1341 O O . GLY A 1 215 ? 50.696 1.163 40.112 1.00 17.65 999 GLY A O 1
ATOM 1342 N N . HIS A 1 216 ? 49.455 1.579 38.280 1.00 16.36 1000 HIS A N 1
ATOM 1343 C CA . HIS A 1 216 ? 50.047 0.574 37.410 1.00 15.75 1000 HIS A CA 1
ATOM 1344 C C . HIS A 1 216 ? 49.919 1.043 35.961 1.00 16.04 1000 HIS A C 1
ATOM 1345 O O . HIS A 1 216 ? 48.991 1.778 35.617 1.00 16.52 1000 HIS A O 1
ATOM 1352 N N . THR A 1 217 ? 50.820 0.564 35.120 1.00 16.54 1001 THR A N 1
ATOM 1353 C CA . THR A 1 217 ? 50.785 0.747 33.666 1.00 17.10 1001 THR A CA 1
ATOM 1354 C C . THR A 1 217 ? 49.894 -0.342 33.045 1.00 16.57 1001 THR A C 1
ATOM 1355 O O . THR A 1 217 ? 50.092 -1.525 33.303 1.00 16.21 1001 THR A O 1
ATOM 1359 N N . ILE A 1 218 ? 48.924 0.083 32.234 1.00 16.42 1002 ILE A N 1
ATOM 1360 C CA . ILE A 1 218 ? 47.959 -0.804 31.564 1.00 15.65 1002 ILE A CA 1
ATOM 1361 C C . ILE A 1 218 ? 48.292 -0.889 30.070 1.00 16.66 1002 ILE A C 1
ATOM 1362 O O . ILE A 1 218 ? 48.433 0.146 29.397 1.00 15.98 1002 ILE A O 1
ATOM 1367 N N . THR A 1 219 ? 48.415 -2.124 29.571 1.00 17.39 1003 THR A N 1
ATOM 1368 C CA . THR A 1 219 ? 48.654 -2.400 28.155 1.00 18.01 1003 THR A CA 1
ATOM 1369 C C . THR A 1 219 ? 47.467 -3.169 27.599 1.00 17.50 1003 THR A C 1
ATOM 1370 O O . THR A 1 219 ? 47.129 -4.263 28.076 1.00 17.49 1003 THR A O 1
ATOM 1374 N N . VAL A 1 220 ? 46.846 -2.592 26.580 1.00 17.22 1004 VAL A N 1
ATOM 1375 C CA . VAL A 1 220 ? 45.729 -3.242 25.887 1.00 16.73 1004 VAL A CA 1
ATOM 1376 C C . VAL A 1 220 ? 46.277 -3.828 24.593 1.00 16.83 1004 VAL A C 1
ATOM 1377 O O . VAL A 1 220 ? 46.846 -3.111 23.800 1.00 17.04 1004 VAL A O 1
ATOM 1381 N N . ASN A 1 221 ? 46.110 -5.130 24.380 1.00 16.80 1005 ASN A N 1
ATOM 1382 C CA . ASN A 1 221 ? 46.647 -5.749 23.173 1.00 16.83 1005 ASN A CA 1
ATOM 1383 C C . ASN A 1 221 ? 45.775 -5.596 21.935 1.00 16.61 1005 ASN A C 1
ATOM 1384 O O . ASN A 1 221 ? 44.575 -5.342 22.002 1.00 15.58 1005 ASN A O 1
ATOM 1389 N N . SER A 1 222 ? 46.412 -5.773 20.788 1.00 16.80 1006 SER A N 1
ATOM 1390 C CA . SER A 1 222 ? 45.735 -5.673 19.512 1.00 17.24 1006 SER A CA 1
ATOM 1391 C C . SER A 1 222 ? 44.681 -6.782 19.291 1.00 16.73 1006 SER A C 1
ATOM 1392 O O . SER A 1 222 ? 44.844 -7.924 19.714 1.00 16.71 1006 SER A O 1
ATOM 1395 N N . THR A 1 223 ? 43.586 -6.411 18.645 1.00 16.70 1007 THR A N 1
ATOM 1396 C CA . THR A 1 223 ? 42.556 -7.344 18.190 1.00 16.55 1007 THR A CA 1
ATOM 1397 C C . THR A 1 223 ? 42.184 -6.972 16.776 1.00 16.23 1007 THR A C 1
ATOM 1398 O O . THR A 1 223 ? 41.939 -5.802 16.499 1.00 16.75 1007 THR A O 1
ATOM 1402 N N . GLY A 1 224 ? 42.145 -7.962 15.890 1.00 15.93 1008 GLY A N 1
ATOM 1403 C CA . GLY A 1 224 ? 41.573 -7.788 14.571 1.00 15.35 1008 GLY A CA 1
ATOM 1404 C C . GLY A 1 224 ? 42.424 -8.310 13.434 1.00 15.58 1008 GLY A C 1
ATOM 1405 O O . GLY A 1 224 ? 43.527 -8.826 13.636 1.00 15.75 1008 GLY A O 1
ATOM 1406 N N . ASN A 1 225 ? 41.912 -8.148 12.221 1.00 15.74 1009 ASN A N 1
ATOM 1407 C CA . ASN A 1 225 ? 42.596 -8.630 11.029 1.00 16.89 1009 ASN A CA 1
ATOM 1408 C C . ASN A 1 225 ? 43.447 -7.561 10.340 1.00 16.95 1009 ASN A C 1
ATOM 1409 O O . ASN A 1 225 ? 43.376 -6.380 10.663 1.00 16.82 1009 ASN A O 1
ATOM 1414 N N . THR A 1 226 ? 44.261 -7.986 9.395 1.00 17.76 1010 THR A N 1
ATOM 1415 C CA . THR A 1 226 ? 45.030 -7.071 8.550 1.00 18.72 1010 THR A CA 1
ATOM 1416 C C . THR A 1 226 ? 44.130 -5.983 7.913 1.00 18.86 1010 THR A C 1
ATOM 1417 O O . THR A 1 226 ? 44.484 -4.795 7.930 1.00 18.78 1010 THR A O 1
ATOM 1421 N N . GLU A 1 227 ? 42.962 -6.382 7.403 1.00 18.89 1011 GLU A N 1
ATOM 1422 C CA . GLU A 1 227 ? 41.988 -5.425 6.856 1.00 19.55 1011 GLU A CA 1
ATOM 1423 C C . GLU A 1 227 ? 40.710 -5.289 7.667 1.00 18.25 1011 GLU A C 1
ATOM 1424 O O . GLU A 1 227 ? 40.299 -6.243 8.319 1.00 18.06 1011 GLU A O 1
ATOM 1430 N N . ASN A 1 228 ? 40.087 -4.101 7.592 1.00 16.81 1012 ASN A N 1
ATOM 1431 C CA . ASN A 1 228 ? 38.664 -3.876 7.965 1.00 15.54 1012 ASN A CA 1
ATOM 1432 C C . ASN A 1 228 ? 37.789 -4.358 6.798 1.00 15.79 1012 ASN A C 1
ATOM 1433 O O . ASN A 1 228 ? 37.959 -3.893 5.665 1.00 15.45 1012 ASN A O 1
ATOM 1438 N N . THR A 1 229 ? 36.855 -5.275 7.052 1.00 15.52 1013 THR A N 1
ATOM 1439 C CA . THR A 1 229 ? 36.025 -5.812 5.980 1.00 15.41 1013 THR A CA 1
ATOM 1440 C C . THR A 1 229 ? 34.555 -5.892 6.364 1.00 14.88 1013 THR A C 1
ATOM 1441 O O . THR A 1 229 ? 34.201 -5.908 7.564 1.00 14.45 1013 THR A O 1
ATOM 1445 N N . VAL A 1 230 ? 33.710 -5.947 5.331 1.00 13.30 1014 VAL A N 1
ATOM 1446 C CA . VAL A 1 230 ? 32.298 -6.286 5.476 1.00 11.85 1014 VAL A CA 1
ATOM 1447 C C . VAL A 1 230 ? 32.112 -7.587 4.674 1.00 12.18 1014 VAL A C 1
ATOM 1448 O O . VAL A 1 230 ? 33.019 -7.994 3.921 1.00 13.26 1014 VAL A O 1
ATOM 1452 N N . LYS A 1 231 ? 30.979 -8.252 4.818 1.00 11.45 1015 LYS A N 1
ATOM 1453 C CA . LYS A 1 231 ? 30.667 -9.429 3.997 1.00 12.10 1015 LYS A CA 1
ATOM 1454 C C . LYS A 1 231 ? 30.671 -9.062 2.517 1.00 11.46 1015 LYS A C 1
ATOM 1455 O O . LYS A 1 231 ? 29.945 -8.160 2.113 1.00 12.09 1015 LYS A O 1
ATOM 1461 N N . ASN A 1 232 ? 31.448 -9.786 1.715 1.00 10.79 1016 ASN A N 1
ATOM 1462 C CA . ASN A 1 232 ? 31.660 -9.428 0.316 1.00 9.99 1016 ASN A CA 1
ATOM 1463 C C . ASN A 1 232 ? 31.861 -10.673 -0.546 1.00 9.55 1016 ASN A C 1
ATOM 1464 O O . ASN A 1 232 ? 32.258 -11.702 -0.036 1.00 10.42 1016 ASN A O 1
ATOM 1469 N N . ILE A 1 233 ? 31.531 -10.586 -1.832 1.00 9.82 1017 ILE A N 1
ATOM 1470 C CA . ILE A 1 233 ? 31.828 -11.639 -2.824 1.00 9.65 1017 ILE A CA 1
ATOM 1471 C C . ILE A 1 233 ? 32.759 -10.992 -3.829 1.00 9.36 1017 ILE A C 1
ATOM 1472 O O . ILE A 1 233 ? 32.531 -9.832 -4.216 1.00 9.34 1017 ILE A O 1
ATOM 1477 N N . ALA A 1 234 ? 33.791 -11.729 -4.237 1.00 8.70 1018 ALA A N 1
ATOM 1478 C CA . ALA A 1 234 ? 34.779 -11.233 -5.195 1.00 9.02 1018 ALA A CA 1
ATOM 1479 C C . ALA A 1 234 ? 34.322 -11.357 -6.660 1.00 9.16 1018 ALA A C 1
ATOM 1480 O O . ALA A 1 234 ? 33.988 -12.461 -7.119 1.00 9.42 1018 ALA A O 1
ATOM 1482 N N . PHE A 1 235 ? 34.341 -10.224 -7.372 1.00 9.27 1019 PHE A N 1
ATOM 1483 C CA . PHE A 1 235 ? 34.122 -10.138 -8.833 1.00 9.18 1019 PHE A CA 1
ATOM 1484 C C . PHE A 1 235 ? 35.297 -9.443 -9.492 1.00 9.48 1019 PHE A C 1
ATOM 1485 O O . PHE A 1 235 ? 35.960 -8.640 -8.864 1.00 9.71 1019 PHE A O 1
ATOM 1493 N N . ASN A 1 236 ? 35.538 -9.754 -10.764 1.00 9.81 1020 ASN A N 1
ATOM 1494 C CA . ASN A 1 236 ? 36.475 -9.002 -11.568 1.00 10.89 1020 ASN A CA 1
ATOM 1495 C C . ASN A 1 236 ? 35.815 -7.782 -12.176 1.00 10.65 1020 ASN A C 1
ATOM 1496 O O . ASN A 1 236 ? 34.943 -7.926 -13.035 1.00 11.52 1020 ASN A O 1
ATOM 1501 N N . TYR A 1 237 ? 36.252 -6.590 -11.785 1.00 10.51 1021 TYR A N 1
ATOM 1502 C CA . TYR A 1 237 ? 35.801 -5.369 -12.444 1.00 10.17 1021 TYR A CA 1
ATOM 1503 C C . TYR A 1 237 ? 36.412 -5.228 -13.852 1.00 10.19 1021 TYR A C 1
ATOM 1504 O O . TYR A 1 237 ? 37.650 -5.211 -14.043 1.00 9.32 1021 TYR A O 1
ATOM 1513 N N . ILE A 1 238 ? 35.514 -5.157 -14.828 1.00 9.77 1022 ILE A N 1
ATOM 1514 C CA . ILE A 1 238 ? 35.880 -4.953 -16.206 1.00 10.58 1022 ILE A CA 1
ATOM 1515 C C . ILE A 1 238 ? 35.219 -3.677 -16.756 1.00 11.21 1022 ILE A C 1
ATOM 1516 O O . ILE A 1 238 ? 34.314 -3.091 -16.151 1.00 11.22 1022 ILE A O 1
ATOM 1521 N N . VAL A 1 239 ? 35.715 -3.233 -17.895 1.00 11.93 1023 VAL A N 1
ATOM 1522 C CA . VAL A 1 239 ? 35.211 -2.033 -18.535 1.00 12.32 1023 VAL A CA 1
ATOM 1523 C C . VAL A 1 239 ? 35.173 -2.300 -20.035 1.00 13.20 1023 VAL A C 1
ATOM 1524 O O . VAL A 1 239 ? 36.087 -2.935 -20.589 1.00 12.46 1023 VAL A O 1
ATOM 1528 N N . ARG A 1 240 ? 34.094 -1.855 -20.673 1.00 14.80 1024 ARG A N 1
ATOM 1529 C CA . ARG A 1 240 ? 33.955 -1.875 -22.131 1.00 16.91 1024 ARG A CA 1
ATOM 1530 C C . ARG A 1 240 ? 34.892 -0.852 -22.773 1.00 17.50 1024 ARG A C 1
ATOM 1531 O O . ARG A 1 240 ? 34.852 0.320 -22.418 1.00 16.43 1024 ARG A O 1
ATOM 1539 N N . LEU A 1 241 ? 35.717 -1.301 -23.729 1.00 19.02 1025 LEU A N 1
ATOM 1540 C CA . LEU A 1 241 ? 36.656 -0.395 -24.430 1.00 20.62 1025 LEU A CA 1
ATOM 1541 C C . LEU A 1 241 ? 35.969 0.526 -25.456 1.00 21.76 1025 LEU A C 1
ATOM 1542 O O . LEU A 1 241 ? 36.208 1.729 -25.469 1.00 22.03 1025 LEU A O 1
ATOM 1547 N N . ALA A 1 242 ? 35.093 -0.031 -26.290 1.00 23.43 1026 ALA A N 1
ATOM 1548 C CA . ALA A 1 242 ? 34.426 0.749 -27.340 1.00 24.90 1026 ALA A CA 1
ATOM 1549 C C . ALA A 1 242 ? 33.034 0.188 -27.658 1.00 25.73 1026 ALA A C 1
ATOM 1550 O O . ALA A 1 242 ? 32.306 0.679 -28.521 1.00 26.53 1026 ALA A O 1
ATOM 1553 N N . SER B 1 27 ? 26.980 -6.591 -26.386 1.00 41.03 811 SER B N 1
ATOM 1554 C CA . SER B 1 27 ? 26.154 -6.089 -25.224 1.00 40.46 811 SER B CA 1
ATOM 1555 C C . SER B 1 27 ? 26.871 -4.998 -24.415 1.00 39.20 811 SER B C 1
ATOM 1556 O O . SER B 1 27 ? 28.097 -5.055 -24.226 1.00 39.18 811 SER B O 1
ATOM 1559 N N . SER B 1 28 ? 26.110 -4.017 -23.926 1.00 36.95 812 SER B N 1
ATOM 1560 C CA . SER B 1 28 ? 26.704 -2.982 -23.077 1.00 34.49 812 SER B CA 1
ATOM 1561 C C . SER B 1 28 ? 26.788 -3.435 -21.605 1.00 32.42 812 SER B C 1
ATOM 1562 O O . SER B 1 28 ? 27.597 -2.905 -20.824 1.00 32.75 812 SER B O 1
ATOM 1565 N N . TYR B 1 29 ? 25.952 -4.408 -21.233 1.00 29.00 813 TYR B N 1
ATOM 1566 C CA . TYR B 1 29 ? 26.044 -5.045 -19.921 1.00 25.54 813 TYR B CA 1
ATOM 1567 C C . TYR B 1 29 ? 25.883 -6.560 -20.066 1.00 24.28 813 TYR B C 1
ATOM 1568 O O . TYR B 1 29 ? 24.768 -7.059 -20.094 1.00 24.14 813 TYR B O 1
ATOM 1577 N N . PRO B 1 30 ? 27.006 -7.297 -20.142 1.00 22.23 814 PRO B N 1
ATOM 1578 C CA . PRO B 1 30 ? 26.928 -8.728 -20.482 1.00 21.11 814 PRO B CA 1
ATOM 1579 C C . PRO B 1 30 ? 26.132 -9.579 -19.484 1.00 20.03 814 PRO B C 1
ATOM 1580 O O . PRO B 1 30 ? 26.122 -9.293 -18.269 1.00 19.83 814 PRO B O 1
ATOM 1584 N N . ILE B 1 31 ? 25.467 -10.605 -20.010 1.00 18.49 815 ILE B N 1
ATOM 1585 C CA . ILE B 1 31 ? 24.623 -11.513 -19.241 1.00 17.86 815 ILE B CA 1
ATOM 1586 C C . ILE B 1 31 ? 25.445 -12.186 -18.152 1.00 16.93 815 ILE B C 1
ATOM 1587 O O . ILE B 1 31 ? 26.554 -12.668 -18.409 1.00 17.20 815 ILE B O 1
ATOM 1592 N N . GLY B 1 32 ? 24.907 -12.222 -16.936 1.00 16.29 816 GLY B N 1
ATOM 1593 C CA . GLY B 1 32 ? 25.675 -12.740 -15.792 1.00 14.50 816 GLY B CA 1
ATOM 1594 C C . GLY B 1 32 ? 26.233 -11.684 -14.855 1.00 13.61 816 GLY B C 1
ATOM 1595 O O . GLY B 1 32 ? 26.389 -11.941 -13.678 1.00 13.99 816 GLY B O 1
ATOM 1596 N N . ALA B 1 33 ? 26.574 -10.503 -15.365 1.00 12.69 817 ALA B N 1
ATOM 1597 C CA . ALA B 1 33 ? 26.928 -9.385 -14.481 1.00 11.58 817 ALA B CA 1
ATOM 1598 C C . ALA B 1 33 ? 25.747 -9.029 -13.528 1.00 11.99 817 ALA B C 1
ATOM 1599 O O . ALA B 1 33 ? 24.610 -8.902 -13.970 1.00 10.48 817 ALA B O 1
ATOM 1601 N N . PRO B 1 34 ? 26.019 -8.911 -12.212 1.00 12.46 818 PRO B N 1
ATOM 1602 C CA . PRO B 1 34 ? 24.978 -8.553 -11.232 1.00 13.51 818 PRO B CA 1
ATOM 1603 C C . PRO B 1 34 ? 24.383 -7.144 -11.392 1.00 13.52 818 PRO B C 1
ATOM 1604 O O . PRO B 1 34 ? 25.094 -6.158 -11.587 1.00 14.51 818 PRO B O 1
ATOM 1608 N N . ILE B 1 35 ? 23.071 -7.044 -11.288 1.00 13.71 819 ILE B N 1
ATOM 1609 C CA . ILE B 1 35 ? 22.402 -5.761 -11.463 1.00 13.47 819 ILE B CA 1
ATOM 1610 C C . ILE B 1 35 ? 21.725 -5.401 -10.168 1.00 13.77 819 ILE B C 1
ATOM 1611 O O . ILE B 1 35 ? 20.857 -6.139 -9.717 1.00 13.95 819 ILE B O 1
ATOM 1616 N N . PRO B 1 36 ? 22.102 -4.254 -9.570 1.00 13.88 820 PRO B N 1
ATOM 1617 C CA . PRO B 1 36 ? 21.428 -3.842 -8.352 1.00 14.55 820 PRO B CA 1
ATOM 1618 C C . PRO B 1 36 ? 20.048 -3.252 -8.690 1.00 15.35 820 PRO B C 1
ATOM 1619 O O . PRO B 1 36 ? 19.955 -2.268 -9.412 1.00 16.41 820 PRO B O 1
ATOM 1623 N N . TRP B 1 37 ? 18.985 -3.861 -8.184 1.00 16.44 821 TRP B N 1
ATOM 1624 C CA . TRP B 1 37 ? 17.616 -3.496 -8.579 1.00 16.92 821 TRP B CA 1
ATOM 1625 C C . TRP B 1 37 ? 16.805 -2.942 -7.403 1.00 17.55 821 TRP B C 1
ATOM 1626 O O . TRP B 1 37 ? 16.775 -3.546 -6.341 1.00 17.33 821 TRP B O 1
ATOM 1637 N N . PRO B 1 38 ? 16.124 -1.793 -7.601 1.00 18.72 822 PRO B N 1
ATOM 1638 C CA . PRO B 1 38 ? 15.560 -1.032 -6.480 1.00 19.31 822 PRO B CA 1
ATOM 1639 C C . PRO B 1 38 ? 14.168 -1.446 -6.029 1.00 20.39 822 PRO B C 1
ATOM 1640 O O . PRO B 1 38 ? 13.634 -0.861 -5.095 1.00 19.67 822 PRO B O 1
ATOM 1644 N N . SER B 1 39 ? 13.601 -2.459 -6.667 1.00 21.79 823 SER B N 1
ATOM 1645 C CA . SER B 1 39 ? 12.256 -2.891 -6.331 1.00 23.41 823 SER B CA 1
ATOM 1646 C C . SER B 1 39 ? 12.220 -4.372 -5.986 1.00 24.74 823 SER B C 1
ATOM 1647 O O . SER B 1 39 ? 13.081 -5.136 -6.433 1.00 25.55 823 SER B O 1
ATOM 1650 N N . ASP B 1 40 ? 11.217 -4.773 -5.203 1.00 26.37 824 ASP B N 1
ATOM 1651 C CA . ASP B 1 40 ? 10.936 -6.193 -4.935 1.00 27.89 824 ASP B CA 1
ATOM 1652 C C . ASP B 1 40 ? 10.216 -6.941 -6.087 1.00 28.20 824 ASP B C 1
ATOM 1653 O O . ASP B 1 40 ? 10.080 -8.161 -6.034 1.00 27.84 824 ASP B O 1
ATOM 1658 N N . SER B 1 41 ? 9.763 -6.208 -7.106 1.00 28.70 825 SER B N 1
ATOM 1659 C CA . SER B 1 41 ? 9.206 -6.801 -8.335 1.00 29.66 825 SER B CA 1
ATOM 1660 C C . SER B 1 41 ? 10.294 -6.930 -9.379 1.00 29.48 825 SER B C 1
ATOM 1661 O O . SER B 1 41 ? 10.776 -5.929 -9.915 1.00 29.52 825 SER B O 1
ATOM 1664 N N . VAL B 1 42 ? 10.663 -8.169 -9.673 1.00 29.30 826 VAL B N 1
ATOM 1665 C CA . VAL B 1 42 ? 11.751 -8.453 -10.591 1.00 29.46 826 VAL B CA 1
ATOM 1666 C C . VAL B 1 42 ? 11.228 -8.553 -12.037 1.00 29.63 826 VAL B C 1
ATOM 1667 O O . VAL B 1 42 ? 10.507 -9.486 -12.357 1.00 30.11 826 VAL B O 1
ATOM 1671 N N . PRO B 1 43 ? 11.610 -7.602 -12.918 1.00 29.73 827 PRO B N 1
ATOM 1672 C CA . PRO B 1 43 ? 11.100 -7.632 -14.298 1.00 29.56 827 PRO B CA 1
ATOM 1673 C C . PRO B 1 43 ? 11.349 -8.973 -15.004 1.00 29.44 827 PRO B C 1
ATOM 1674 O O . PRO B 1 43 ? 12.353 -9.664 -14.727 1.00 28.83 827 PRO B O 1
ATOM 1678 N N . ALA B 1 44 ? 10.419 -9.329 -15.894 1.00 28.71 828 ALA B N 1
ATOM 1679 C CA . ALA B 1 44 ? 10.485 -10.560 -16.666 1.00 28.15 828 ALA B CA 1
ATOM 1680 C C . ALA B 1 44 ? 11.799 -10.595 -17.460 1.00 27.37 828 ALA B C 1
ATOM 1681 O O . ALA B 1 44 ? 12.228 -9.575 -18.001 1.00 27.83 828 ALA B O 1
ATOM 1683 N N . GLY B 1 45 ? 12.445 -11.756 -17.502 1.00 25.89 829 GLY B N 1
ATOM 1684 C CA . GLY B 1 45 ? 13.732 -11.894 -18.170 1.00 23.99 829 GLY B CA 1
ATOM 1685 C C . GLY B 1 45 ? 14.923 -11.795 -17.217 1.00 22.98 829 GLY B C 1
ATOM 1686 O O . GLY B 1 45 ? 16.077 -11.970 -17.630 1.00 22.20 829 GLY B O 1
ATOM 1687 N N . PHE B 1 46 ? 14.639 -11.506 -15.949 1.00 21.63 830 PHE B N 1
ATOM 1688 C CA . PHE B 1 46 ? 15.673 -11.318 -14.948 1.00 21.58 830 PHE B CA 1
ATOM 1689 C C . PHE B 1 46 ? 15.358 -12.214 -13.768 1.00 21.21 830 PHE B C 1
ATOM 1690 O O . PHE B 1 46 ? 14.206 -12.563 -13.554 1.00 21.13 830 PHE B O 1
ATOM 1698 N N . ALA B 1 47 ? 16.375 -12.555 -12.980 1.00 20.30 831 ALA B N 1
ATOM 1699 C CA . ALA B 1 47 ? 16.144 -13.351 -11.787 1.00 19.88 831 ALA B CA 1
ATOM 1700 C C . ALA B 1 47 ? 16.951 -12.836 -10.607 1.00 19.59 831 ALA B C 1
ATOM 1701 O O . ALA B 1 47 ? 18.123 -12.478 -10.758 1.00 19.98 831 ALA B O 1
ATOM 1703 N N . LEU B 1 48 ? 16.326 -12.820 -9.440 1.00 19.64 832 LEU B N 1
ATOM 1704 C CA . LEU B 1 48 ? 17.004 -12.553 -8.171 1.00 20.00 832 LEU B CA 1
ATOM 1705 C C . LEU B 1 48 ? 18.204 -13.506 -7.939 1.00 19.94 832 LEU B C 1
ATOM 1706 O O . LEU B 1 48 ? 18.115 -14.718 -8.182 1.00 18.99 832 LEU B O 1
ATOM 1711 N N . MET B 1 49 ? 19.348 -12.959 -7.515 1.00 20.57 833 MET B N 1
ATOM 1712 C CA . MET B 1 49 ? 20.525 -13.788 -7.257 1.00 20.45 833 MET B CA 1
ATOM 1713 C C . MET B 1 49 ? 20.448 -14.374 -5.844 1.00 21.60 833 MET B C 1
ATOM 1714 O O . MET B 1 49 ? 20.764 -13.703 -4.858 1.00 22.12 833 MET B O 1
ATOM 1719 N N . GLU B 1 50 ? 20.019 -15.628 -5.742 1.00 22.67 834 GLU B N 1
ATOM 1720 C CA . GLU B 1 50 ? 19.668 -16.247 -4.451 1.00 24.03 834 GLU B CA 1
ATOM 1721 C C . GLU B 1 50 ? 20.413 -17.545 -4.139 1.00 23.88 834 GLU B C 1
ATOM 1722 O O . GLU B 1 50 ? 20.045 -18.231 -3.200 1.00 24.15 834 GLU B O 1
ATOM 1728 N N . GLY B 1 51 ? 21.406 -17.923 -4.931 1.00 24.06 835 GLY B N 1
ATOM 1729 C CA . GLY B 1 51 ? 22.092 -19.192 -4.707 1.00 24.73 835 GLY B CA 1
ATOM 1730 C C . GLY B 1 51 ? 21.522 -20.350 -5.520 1.00 25.34 835 GLY B C 1
ATOM 1731 O O . GLY B 1 51 ? 21.990 -21.482 -5.403 1.00 25.75 835 GLY B O 1
ATOM 1732 N N . GLN B 1 52 ? 20.524 -20.068 -6.358 1.00 25.50 836 GLN B N 1
ATOM 1733 C CA . GLN B 1 52 ? 19.778 -21.106 -7.047 1.00 25.81 836 GLN B CA 1
ATOM 1734 C C . GLN B 1 52 ? 20.564 -21.764 -8.172 1.00 26.41 836 GLN B C 1
ATOM 1735 O O . GLN B 1 52 ? 21.439 -21.139 -8.781 1.00 26.23 836 GLN B O 1
ATOM 1741 N N . THR B 1 53 ? 20.242 -23.030 -8.439 1.00 27.14 837 THR B N 1
ATOM 1742 C CA . THR B 1 53 ? 20.745 -23.733 -9.628 1.00 28.14 837 THR B CA 1
ATOM 1743 C C . THR B 1 53 ? 19.867 -23.313 -10.805 1.00 28.01 837 THR B C 1
ATOM 1744 O O . THR B 1 53 ? 18.702 -22.954 -10.622 1.00 28.48 837 THR B O 1
ATOM 1748 N N . PHE B 1 54 ? 20.442 -23.301 -11.999 1.00 27.77 838 PHE B N 1
ATOM 1749 C CA . PHE B 1 54 ? 19.697 -22.938 -13.182 1.00 28.59 838 PHE B CA 1
ATOM 1750 C C . PHE B 1 54 ? 20.007 -23.928 -14.291 1.00 29.91 838 PHE B C 1
ATOM 1751 O O . PHE B 1 54 ? 20.986 -24.671 -14.223 1.00 29.73 838 PHE B O 1
ATOM 1759 N N . ASP B 1 55 ? 19.172 -23.933 -15.322 1.00 31.68 839 ASP B N 1
ATOM 1760 C CA . ASP B 1 55 ? 19.369 -24.853 -16.438 1.00 33.10 839 ASP B CA 1
ATOM 1761 C C . ASP B 1 55 ? 20.317 -24.259 -17.491 1.00 33.00 839 ASP B C 1
ATOM 1762 O O . ASP B 1 55 ? 19.975 -23.276 -18.167 1.00 32.56 839 ASP B O 1
ATOM 1767 N N . LYS B 1 56 ? 21.491 -24.885 -17.617 1.00 32.99 840 LYS B N 1
ATOM 1768 C CA . LYS B 1 56 ? 22.606 -24.415 -18.454 1.00 33.42 840 LYS B CA 1
ATOM 1769 C C . LYS B 1 56 ? 22.393 -24.577 -19.958 1.00 33.35 840 LYS B C 1
ATOM 1770 O O . LYS B 1 56 ? 23.007 -23.867 -20.779 1.00 33.09 840 LYS B O 1
ATOM 1776 N N . SER B 1 57 ? 21.526 -25.514 -20.321 1.00 33.31 841 SER B N 1
ATOM 1777 C CA . SER B 1 57 ? 21.130 -25.674 -21.720 1.00 33.27 841 SER B CA 1
ATOM 1778 C C . SER B 1 57 ? 20.089 -24.637 -22.135 1.00 32.45 841 SER B C 1
ATOM 1779 O O . SER B 1 57 ? 20.185 -24.096 -23.235 1.00 32.74 841 SER B O 1
ATOM 1782 N N . ALA B 1 58 ? 19.098 -24.374 -21.275 1.00 31.51 842 ALA B N 1
ATOM 1783 C CA . ALA B 1 58 ? 18.128 -23.283 -21.506 1.00 30.25 842 ALA B CA 1
ATOM 1784 C C . ALA B 1 58 ? 18.795 -21.893 -21.538 1.00 29.69 842 ALA B C 1
ATOM 1785 O O . ALA B 1 58 ? 18.404 -21.041 -22.331 1.00 30.06 842 ALA B O 1
ATOM 1787 N N . TYR B 1 59 ? 19.819 -21.683 -20.701 1.00 28.43 843 TYR B N 1
ATOM 1788 C CA . TYR B 1 59 ? 20.457 -20.373 -20.521 1.00 26.99 843 TYR B CA 1
ATOM 1789 C C . TYR B 1 59 ? 21.960 -20.450 -20.811 1.00 26.75 843 TYR B C 1
ATOM 1790 O O . TYR B 1 59 ? 22.777 -20.313 -19.909 1.00 26.35 843 TYR B O 1
ATOM 1799 N N . PRO B 1 60 ? 22.336 -20.675 -22.082 1.00 26.62 844 PRO B N 1
ATOM 1800 C CA . PRO B 1 60 ? 23.760 -20.922 -22.307 1.00 26.14 844 PRO B CA 1
ATOM 1801 C C . PRO B 1 60 ? 24.681 -19.710 -22.107 1.00 25.23 844 PRO B C 1
ATOM 1802 O O . PRO B 1 60 ? 25.830 -19.896 -21.730 1.00 24.56 844 PRO B O 1
ATOM 1806 N N . LYS B 1 61 ? 24.193 -18.496 -22.360 1.00 24.47 845 LYS B N 1
ATOM 1807 C CA . LYS B 1 61 ? 25.004 -17.297 -22.128 1.00 24.15 845 LYS B CA 1
ATOM 1808 C C . LYS B 1 61 ? 25.225 -17.064 -20.629 1.00 23.06 845 LYS B C 1
ATOM 1809 O O . LYS B 1 61 ? 26.306 -16.656 -20.225 1.00 23.07 845 LYS B O 1
ATOM 1815 N N . LEU B 1 62 ? 24.221 -17.373 -19.810 1.00 21.79 846 LEU B N 1
ATOM 1816 C CA . LEU B 1 62 ? 24.384 -17.381 -18.349 1.00 20.89 846 LEU B CA 1
ATOM 1817 C C . LEU B 1 62 ? 25.331 -18.487 -17.843 1.00 20.20 846 LEU B C 1
ATOM 1818 O O . LEU B 1 62 ? 26.030 -18.305 -16.844 1.00 19.48 846 LEU B O 1
ATOM 1823 N N . ALA B 1 63 ? 25.340 -19.630 -18.532 1.00 19.48 847 ALA B N 1
ATOM 1824 C CA . ALA B 1 63 ? 26.270 -20.722 -18.228 1.00 19.68 847 ALA B CA 1
ATOM 1825 C C . ALA B 1 63 ? 27.737 -20.351 -18.527 1.00 19.62 847 ALA B C 1
ATOM 1826 O O . ALA B 1 63 ? 28.642 -20.897 -17.909 1.00 20.45 847 ALA B O 1
ATOM 1828 N N . VAL B 1 64 ? 27.964 -19.455 -19.485 1.00 20.27 848 VAL B N 1
ATOM 1829 C CA . VAL B 1 64 ? 29.314 -18.935 -19.782 1.00 21.40 848 VAL B CA 1
ATOM 1830 C C . VAL B 1 64 ? 29.838 -18.128 -18.573 1.00 20.98 848 VAL B C 1
ATOM 1831 O O . VAL B 1 64 ? 30.965 -18.333 -18.128 1.00 21.03 848 VAL B O 1
ATOM 1835 N N . ALA B 1 65 ? 28.982 -17.259 -18.021 1.00 20.37 849 ALA B N 1
ATOM 1836 C CA . ALA B 1 65 ? 29.311 -16.484 -16.825 1.00 19.62 849 ALA B CA 1
ATOM 1837 C C . ALA B 1 65 ? 29.397 -17.348 -15.553 1.00 19.42 849 ALA B C 1
ATOM 1838 O O . ALA B 1 65 ? 30.244 -17.109 -14.693 1.00 19.08 849 ALA B O 1
ATOM 1840 N N . TYR B 1 66 ? 28.539 -18.358 -15.449 1.00 19.63 850 TYR B N 1
ATOM 1841 C CA . TYR B 1 66 ? 28.468 -19.206 -14.246 1.00 20.41 850 TYR B CA 1
ATOM 1842 C C . TYR B 1 66 ? 28.533 -20.681 -14.638 1.00 21.17 850 TYR B C 1
ATOM 1843 O O . TYR B 1 66 ? 27.483 -21.356 -14.631 1.00 20.73 850 TYR B O 1
ATOM 1852 N N . PRO B 1 67 ? 29.758 -21.182 -14.989 1.00 21.74 851 PRO B N 1
ATOM 1853 C CA . PRO B 1 67 ? 29.974 -22.556 -15.451 1.00 22.16 851 PRO B CA 1
ATOM 1854 C C . PRO B 1 67 ? 29.613 -23.621 -14.430 1.00 22.23 851 PRO B C 1
ATOM 1855 O O . PRO B 1 67 ? 29.396 -24.760 -14.806 1.00 21.69 851 PRO B O 1
ATOM 1859 N N . SER B 1 68 ? 29.535 -23.248 -13.158 1.00 22.71 852 SER B N 1
ATOM 1860 C CA . SER B 1 68 ? 29.135 -24.181 -12.108 1.00 23.33 852 SER B CA 1
ATOM 1861 C C . SER B 1 68 ? 27.613 -24.465 -12.103 1.00 23.47 852 SER B C 1
ATOM 1862 O O . SER B 1 68 ? 27.154 -25.354 -11.367 1.00 23.89 852 SER B O 1
ATOM 1865 N N . GLY B 1 69 ? 26.839 -23.695 -12.871 1.00 22.67 853 GLY B N 1
ATOM 1866 C CA . GLY B 1 69 ? 25.384 -23.839 -12.880 1.00 22.46 853 GLY B CA 1
ATOM 1867 C C . GLY B 1 69 ? 24.654 -23.258 -11.673 1.00 22.49 853 GLY B C 1
ATOM 1868 O O . GLY B 1 69 ? 23.447 -23.475 -11.524 1.00 22.80 853 GLY B O 1
ATOM 1869 N N . VAL B 1 70 ? 25.369 -22.484 -10.845 1.00 21.95 854 VAL B N 1
ATOM 1870 C CA . VAL B 1 70 ? 24.810 -21.852 -9.647 1.00 21.40 854 VAL B CA 1
ATOM 1871 C C . VAL B 1 70 ? 24.937 -20.319 -9.730 1.00 20.79 854 VAL B C 1
ATOM 1872 O O . VAL B 1 70 ? 26.011 -19.805 -10.031 1.00 20.35 854 VAL B O 1
ATOM 1876 N N . ILE B 1 71 ? 23.841 -19.613 -9.452 1.00 20.00 855 ILE B N 1
ATOM 1877 C CA . ILE B 1 71 ? 23.839 -18.157 -9.292 1.00 19.37 855 ILE B CA 1
ATOM 1878 C C . ILE B 1 71 ? 24.219 -17.861 -7.839 1.00 18.96 855 ILE B C 1
ATOM 1879 O O . ILE B 1 71 ? 23.590 -18.372 -6.929 1.00 19.08 855 ILE B O 1
ATOM 1884 N N . PRO B 1 72 ? 25.243 -17.035 -7.609 1.00 18.31 856 PRO B N 1
ATOM 1885 C CA . PRO B 1 72 ? 25.605 -16.692 -6.218 1.00 17.64 856 PRO B CA 1
ATOM 1886 C C . PRO B 1 72 ? 24.451 -16.057 -5.422 1.00 17.25 856 PRO B C 1
ATOM 1887 O O . PRO B 1 72 ? 23.633 -15.302 -5.957 1.00 15.81 856 PRO B O 1
ATOM 1891 N N . ASP B 1 73 ? 24.401 -16.370 -4.139 1.00 16.88 857 ASP B N 1
ATOM 1892 C CA . ASP B 1 73 ? 23.449 -15.748 -3.268 1.00 16.25 857 ASP B CA 1
ATOM 1893 C C . ASP B 1 73 ? 24.054 -14.411 -2.806 1.00 16.17 857 ASP B C 1
ATOM 1894 O O . ASP B 1 73 ? 24.958 -14.375 -1.978 1.00 15.15 857 ASP B O 1
ATOM 1899 N N . MET B 1 74 ? 23.516 -13.319 -3.355 1.00 16.42 858 MET B N 1
ATOM 1900 C CA . MET B 1 74 ? 23.970 -11.966 -3.075 1.00 16.51 858 MET B CA 1
ATOM 1901 C C . MET B 1 74 ? 23.320 -11.256 -1.889 1.00 17.14 858 MET B C 1
ATOM 1902 O O . MET B 1 74 ? 23.682 -10.113 -1.577 1.00 17.82 858 MET B O 1
ATOM 1907 N N . ARG B 1 75 ? 22.368 -11.900 -1.229 1.00 16.85 859 ARG B N 1
ATOM 1908 C CA . ARG B 1 75 ? 21.674 -11.261 -0.107 1.00 16.97 859 ARG B CA 1
ATOM 1909 C C . ARG B 1 75 ? 22.617 -11.038 1.084 1.00 16.73 859 ARG B C 1
ATOM 1910 O O . ARG B 1 75 ? 23.326 -11.953 1.506 1.00 16.53 859 ARG B O 1
ATOM 1918 N N . GLY B 1 76 ? 22.644 -9.805 1.589 1.00 16.01 860 GLY B N 1
ATOM 1919 C CA . GLY B 1 76 ? 23.571 -9.425 2.648 1.00 14.73 860 GLY B CA 1
ATOM 1920 C C . GLY B 1 76 ? 25.001 -9.175 2.167 1.00 13.87 860 GLY B C 1
ATOM 1921 O O . GLY B 1 76 ? 25.861 -8.883 2.979 1.00 13.89 860 GLY B O 1
ATOM 1922 N N . GLN B 1 77 ? 25.257 -9.293 0.864 1.00 13.11 861 GLN B N 1
ATOM 1923 C CA . GLN B 1 77 ? 26.614 -9.175 0.333 1.00 12.71 861 GLN B CA 1
ATOM 1924 C C . GLN B 1 77 ? 26.864 -7.827 -0.332 1.00 12.53 861 GLN B C 1
ATOM 1925 O O . GLN B 1 77 ? 25.953 -7.179 -0.897 1.00 11.84 861 GLN B O 1
ATOM 1931 N N . THR B 1 78 ? 28.134 -7.439 -0.292 1.00 12.28 862 THR B N 1
ATOM 1932 C CA . THR B 1 78 ? 28.652 -6.335 -1.056 1.00 12.69 862 THR B CA 1
ATOM 1933 C C . THR B 1 78 ? 29.609 -6.927 -2.099 1.00 12.46 862 THR B C 1
ATOM 1934 O O . THR B 1 78 ? 30.171 -8.005 -1.869 1.00 12.65 862 THR B O 1
ATOM 1938 N N . ILE B 1 79 ? 29.795 -6.221 -3.218 1.00 11.10 863 ILE B N 1
ATOM 1939 C CA . ILE B 1 79 ? 30.746 -6.590 -4.231 1.00 9.95 863 ILE B CA 1
ATOM 1940 C C . ILE B 1 79 ? 32.125 -5.975 -3.919 1.00 10.44 863 ILE B C 1
ATOM 1941 O O . ILE B 1 79 ? 32.235 -4.807 -3.614 1.00 11.13 863 ILE B O 1
ATOM 1946 N N . LYS B 1 80 ? 33.170 -6.779 -4.025 1.00 10.66 864 LYS B N 1
ATOM 1947 C CA . LYS B 1 80 ? 34.529 -6.286 -3.905 1.00 10.65 864 LYS B CA 1
ATOM 1948 C C . LYS B 1 80 ? 35.298 -6.750 -5.143 1.00 11.04 864 LYS B C 1
ATOM 1949 O O . LYS B 1 80 ? 35.179 -7.914 -5.547 1.00 10.62 864 LYS B O 1
ATOM 1955 N N . GLY B 1 81 ? 36.071 -5.848 -5.747 1.00 11.58 865 GLY B N 1
ATOM 1956 C CA . GLY B 1 81 ? 36.988 -6.237 -6.835 1.00 12.41 865 GLY B CA 1
ATOM 1957 C C . GLY B 1 81 ? 37.979 -7.266 -6.319 1.00 12.79 865 GLY B C 1
ATOM 1958 O O . GLY B 1 81 ? 38.545 -7.076 -5.251 1.00 12.51 865 GLY B O 1
ATOM 1959 N N . LYS B 1 82 ? 38.179 -8.341 -7.094 1.00 12.83 866 LYS B N 1
ATOM 1960 C CA . LYS B 1 82 ? 39.009 -9.483 -6.738 1.00 13.21 866 LYS B CA 1
ATOM 1961 C C . LYS B 1 82 ? 40.509 -9.142 -6.701 1.00 13.73 866 LYS B C 1
ATOM 1962 O O . LYS B 1 82 ? 41.085 -8.844 -7.741 1.00 13.04 866 LYS B O 1
ATOM 1968 N N . PRO B 1 83 ? 41.139 -9.209 -5.509 1.00 14.00 867 PRO B N 1
ATOM 1969 C CA . PRO B 1 83 ? 42.580 -8.989 -5.437 1.00 14.92 867 PRO B CA 1
ATOM 1970 C C . PRO B 1 83 ? 43.325 -10.263 -5.812 1.00 16.11 867 PRO B C 1
ATOM 1971 O O . PRO B 1 83 ? 42.729 -11.356 -5.808 1.00 15.48 867 PRO B O 1
ATOM 1975 N N . SER B 1 84 ? 44.619 -10.139 -6.129 1.00 17.72 868 SER B N 1
ATOM 1976 C CA . SER B 1 84 ? 45.486 -11.332 -6.194 1.00 19.49 868 SER B CA 1
ATOM 1977 C C . SER B 1 84 ? 45.390 -12.082 -4.870 1.00 18.65 868 SER B C 1
ATOM 1978 O O . SER B 1 84 ? 45.357 -11.450 -3.806 1.00 17.69 868 SER B O 1
ATOM 1981 N N . GLY B 1 85 ? 45.372 -13.417 -4.937 1.00 18.37 869 GLY B N 1
ATOM 1982 C CA . GLY B 1 85 ? 45.410 -14.214 -3.716 1.00 18.26 869 GLY B CA 1
ATOM 1983 C C . GLY B 1 85 ? 44.016 -14.580 -3.241 1.00 18.44 869 GLY B C 1
ATOM 1984 O O . GLY B 1 85 ? 43.864 -15.203 -2.197 1.00 19.53 869 GLY B O 1
ATOM 1985 N N . ARG B 1 86 ? 43.006 -14.218 -4.022 1.00 17.13 870 ARG B N 1
ATOM 1986 C CA . ARG B 1 86 ? 41.624 -14.579 -3.726 1.00 16.75 870 ARG B CA 1
ATOM 1987 C C . ARG B 1 86 ? 40.936 -15.076 -5.012 1.00 15.94 870 ARG B C 1
ATOM 1988 O O . ARG B 1 86 ? 41.160 -14.507 -6.079 1.00 16.69 870 ARG B O 1
ATOM 1996 N N . ALA B 1 87 ? 40.171 -16.160 -4.950 1.00 14.98 871 ALA B N 1
ATOM 1997 C CA . ALA B 1 87 ? 39.533 -16.689 -6.185 1.00 15.36 871 ALA B CA 1
ATOM 1998 C C . ALA B 1 87 ? 38.296 -15.872 -6.590 1.00 14.94 871 ALA B C 1
ATOM 1999 O O . ALA B 1 87 ? 37.603 -15.322 -5.714 1.00 14.30 871 ALA B O 1
ATOM 2001 N N . VAL B 1 88 ? 37.980 -15.818 -7.887 1.00 14.67 872 VAL B N 1
ATOM 2002 C CA . VAL B 1 88 ? 36.735 -15.117 -8.312 1.00 14.49 872 VAL B CA 1
ATOM 2003 C C . VAL B 1 88 ? 35.551 -15.816 -7.629 1.00 14.23 872 VAL B C 1
ATOM 2004 O O . VAL B 1 88 ? 35.526 -17.049 -7.540 1.00 14.02 872 VAL B O 1
ATOM 2008 N N . LEU B 1 89 ? 34.603 -15.021 -7.125 1.00 14.64 873 LEU B N 1
ATOM 2009 C CA . LEU B 1 89 ? 33.396 -15.515 -6.429 1.00 14.17 873 LEU B CA 1
ATOM 2010 C C . LEU B 1 89 ? 33.642 -16.104 -5.030 1.00 13.95 873 LEU B C 1
ATOM 2011 O O . LEU B 1 89 ? 32.745 -16.726 -4.438 1.00 13.08 873 LEU B O 1
ATOM 2016 N N . SER B 1 90 ? 34.855 -15.939 -4.498 1.00 14.29 874 SER B N 1
ATOM 2017 C CA . SER B 1 90 ? 35.123 -16.389 -3.122 1.00 14.49 874 SER B CA 1
ATOM 2018 C C . SER B 1 90 ? 34.413 -15.408 -2.185 1.00 15.39 874 SER B C 1
ATOM 2019 O O . SER B 1 90 ? 34.240 -14.237 -2.530 1.00 15.13 874 SER B O 1
ATOM 2022 N N . ALA B 1 91 ? 33.977 -15.917 -1.030 1.00 15.92 875 ALA B N 1
ATOM 2023 C CA . ALA B 1 91 ? 33.306 -15.152 0.032 1.00 15.62 875 ALA B CA 1
ATOM 2024 C C . ALA B 1 91 ? 34.333 -14.721 1.059 1.00 16.01 875 ALA B C 1
ATOM 2025 O O . ALA B 1 91 ? 35.328 -15.426 1.301 1.00 16.05 875 ALA B O 1
ATOM 2027 N N . GLU B 1 92 ? 34.092 -13.569 1.666 1.00 15.90 876 GLU B N 1
ATOM 2028 C CA . GLU B 1 92 ? 34.960 -13.048 2.714 1.00 16.89 876 GLU B CA 1
ATOM 2029 C C . GLU B 1 92 ? 34.007 -12.576 3.799 1.00 16.27 876 GLU B C 1
ATOM 2030 O O . GLU B 1 92 ? 33.053 -11.855 3.496 1.00 16.29 876 GLU B O 1
ATOM 2036 N N . ALA B 1 93 ? 34.228 -13.034 5.032 1.00 15.73 877 ALA B N 1
ATOM 2037 C CA . ALA B 1 93 ? 33.457 -12.596 6.198 1.00 16.69 877 ALA B CA 1
ATOM 2038 C C . ALA B 1 93 ? 33.784 -11.161 6.617 1.00 16.97 877 ALA B C 1
ATOM 2039 O O . ALA B 1 93 ? 34.834 -10.633 6.305 1.00 16.55 877 ALA B O 1
ATOM 2041 N N . ASP B 1 94 ? 32.869 -10.534 7.338 1.00 18.04 878 ASP B N 1
ATOM 2042 C CA . ASP B 1 94 ? 33.131 -9.223 7.922 1.00 19.51 878 ASP B CA 1
ATOM 2043 C C . ASP B 1 94 ? 34.112 -9.380 9.083 1.00 18.69 878 ASP B C 1
ATOM 2044 O O . ASP B 1 94 ? 34.083 -10.401 9.775 1.00 18.88 878 ASP B O 1
ATOM 2049 N N . GLY B 1 95 ? 35.006 -8.405 9.271 1.00 18.02 879 GLY B N 1
ATOM 2050 C CA . GLY B 1 95 ? 35.938 -8.436 10.407 1.00 16.95 879 GLY B CA 1
ATOM 2051 C C . GLY B 1 95 ? 36.586 -7.097 10.716 1.00 16.16 879 GLY B C 1
ATOM 2052 O O . GLY B 1 95 ? 36.960 -6.364 9.782 1.00 15.98 879 GLY B O 1
ATOM 2053 N N . VAL B 1 96 ? 36.751 -6.782 12.008 1.00 14.86 880 VAL B N 1
ATOM 2054 C CA . VAL B 1 96 ? 37.373 -5.510 12.393 1.00 15.00 880 VAL B CA 1
ATOM 2055 C C . VAL B 1 96 ? 38.865 -5.564 12.109 1.00 13.91 880 VAL B C 1
ATOM 2056 O O . VAL B 1 96 ? 39.465 -6.618 12.209 1.00 12.69 880 VAL B O 1
ATOM 2060 N N . LYS B 1 97 ? 39.411 -4.412 11.726 1.00 13.72 881 LYS B N 1
ATOM 2061 C CA . LYS B 1 97 ? 40.836 -4.197 11.504 1.00 13.28 881 LYS B CA 1
ATOM 2062 C C . LYS B 1 97 ? 41.617 -4.205 12.817 1.00 12.75 881 LYS B C 1
ATOM 2063 O O . LYS B 1 97 ? 41.139 -3.683 13.814 1.00 11.25 881 LYS B O 1
ATOM 2069 N N . ALA B 1 98 ? 42.834 -4.763 12.789 1.00 12.76 882 ALA B N 1
ATOM 2070 C CA . ALA B 1 98 ? 43.736 -4.835 13.965 1.00 12.41 882 ALA B CA 1
ATOM 2071 C C . ALA B 1 98 ? 44.011 -3.459 14.529 1.00 12.68 882 ALA B C 1
ATOM 2072 O O . ALA B 1 98 ? 44.396 -2.553 13.788 1.00 13.15 882 ALA B O 1
ATOM 2074 N N . HIS B 1 99 ? 43.810 -3.305 15.838 1.00 12.50 883 HIS B N 1
ATOM 2075 C CA . HIS B 1 99 ? 43.940 -2.019 16.519 1.00 12.33 883 HIS B CA 1
ATOM 2076 C C . HIS B 1 99 ? 44.054 -2.313 18.009 1.00 12.47 883 HIS B C 1
ATOM 2077 O O . HIS B 1 99 ? 43.664 -3.376 18.463 1.00 13.48 883 HIS B O 1
ATOM 2084 N N . SER B 1 100 ? 44.590 -1.381 18.767 1.00 12.83 884 SER B N 1
ATOM 2085 C CA . SER B 1 100 ? 44.508 -1.446 20.215 1.00 13.74 884 SER B CA 1
ATOM 2086 C C . SER B 1 100 ? 44.056 -0.094 20.750 1.00 13.05 884 SER B C 1
ATOM 2087 O O . SER B 1 100 ? 43.603 0.747 19.986 1.00 12.49 884 SER B O 1
ATOM 2090 N N . HIS B 1 101 ? 44.145 0.095 22.062 1.00 12.11 885 HIS B N 1
ATOM 2091 C CA . HIS B 1 101 ? 43.690 1.315 22.704 1.00 11.33 885 HIS B CA 1
ATOM 2092 C C . HIS B 1 101 ? 44.706 1.623 23.742 1.00 12.03 885 HIS B C 1
ATOM 2093 O O . HIS B 1 101 ? 45.362 0.713 24.255 1.00 12.48 885 HIS B O 1
ATOM 2100 N N . SER B 1 102 ? 44.853 2.897 24.085 1.00 12.58 886 SER B N 1
ATOM 2101 C CA . SER B 1 102 ? 45.617 3.193 25.288 1.00 12.92 886 SER B CA 1
ATOM 2102 C C . SER B 1 102 ? 44.655 3.107 26.470 1.00 13.04 886 SER B C 1
ATOM 2103 O O . SER B 1 102 ? 43.434 3.191 26.302 1.00 12.31 886 SER B O 1
ATOM 2106 N N . ALA B 1 103 ? 45.222 2.924 27.658 1.00 13.61 887 ALA B N 1
ATOM 2107 C CA . ALA B 1 103 ? 44.451 2.717 28.865 1.00 14.54 887 ALA B CA 1
ATOM 2108 C C . ALA B 1 103 ? 45.209 3.250 30.089 1.00 15.72 887 ALA B C 1
ATOM 2109 O O . ALA B 1 103 ? 46.450 3.387 30.075 1.00 15.36 887 ALA B O 1
ATOM 2111 N N . SER B 1 104 ? 44.474 3.529 31.160 1.00 16.43 888 SER B N 1
ATOM 2112 C CA . SER B 1 104 ? 45.133 3.966 32.391 1.00 18.06 888 SER B CA 1
ATOM 2113 C C . SER B 1 104 ? 44.439 3.455 33.656 1.00 17.23 888 SER B C 1
ATOM 2114 O O . SER B 1 104 ? 43.252 3.182 33.651 1.00 17.46 888 SER B O 1
ATOM 2117 N N . ALA B 1 105 ? 45.202 3.307 34.726 1.00 17.20 889 ALA B N 1
ATOM 2118 C CA . ALA B 1 105 ? 44.638 2.902 36.013 1.00 17.63 889 ALA B CA 1
ATOM 2119 C C . ALA B 1 105 ? 44.664 4.105 36.942 1.00 18.14 889 ALA B C 1
ATOM 2120 O O . ALA B 1 105 ? 45.685 4.749 37.065 1.00 17.34 889 ALA B O 1
ATOM 2122 N N . SER B 1 106 ? 43.533 4.413 37.575 1.00 19.55 890 SER B N 1
ATOM 2123 C CA . SER B 1 106 ? 43.509 5.464 38.589 1.00 20.40 890 SER B CA 1
ATOM 2124 C C . SER B 1 106 ? 44.484 5.090 39.719 1.00 20.99 890 SER B C 1
ATOM 2125 O O . SER B 1 106 ? 44.706 3.907 40.029 1.00 21.09 890 SER B O 1
ATOM 2128 N N . SER B 1 107 ? 45.115 6.110 40.280 1.00 21.17 891 SER B N 1
ATOM 2129 C CA . SER B 1 107 ? 45.939 5.969 41.463 1.00 21.54 891 SER B CA 1
ATOM 2130 C C . SER B 1 107 ? 45.030 5.609 42.665 1.00 20.79 891 SER B C 1
ATOM 2131 O O . SER B 1 107 ? 43.893 6.104 42.760 1.00 20.60 891 SER B O 1
ATOM 2134 N N . THR B 1 108 ? 45.511 4.748 43.562 1.00 20.08 892 THR B N 1
ATOM 2135 C CA . THR B 1 108 ? 44.727 4.325 44.740 1.00 19.65 892 THR B CA 1
ATOM 2136 C C . THR B 1 108 ? 45.516 4.559 46.032 1.00 19.69 892 THR B C 1
ATOM 2137 O O . THR B 1 108 ? 46.653 4.097 46.161 1.00 19.50 892 THR B O 1
ATOM 2141 N N . ASP B 1 109 ? 44.903 5.275 46.984 1.00 19.48 893 ASP B N 1
ATOM 2142 C CA . ASP B 1 109 ? 45.514 5.516 48.309 1.00 19.24 893 ASP B CA 1
ATOM 2143 C C . ASP B 1 109 ? 45.114 4.408 49.296 1.00 18.27 893 ASP B C 1
ATOM 2144 O O . ASP B 1 109 ? 43.945 4.303 49.689 1.00 17.97 893 ASP B O 1
ATOM 2149 N N . LEU B 1 110 ? 46.083 3.590 49.693 1.00 17.74 894 LEU B N 1
ATOM 2150 C CA . LEU B 1 110 ? 45.818 2.449 50.579 1.00 17.75 894 LEU B CA 1
ATOM 2151 C C . LEU B 1 110 ? 45.617 2.826 52.061 1.00 18.24 894 LEU B C 1
ATOM 2152 O O . LEU B 1 110 ? 45.203 1.993 52.861 1.00 18.42 894 LEU B O 1
ATOM 2157 N N . GLY B 1 111 ? 45.899 4.084 52.404 1.00 18.23 895 GLY B N 1
ATOM 2158 C CA . GLY B 1 111 ? 45.645 4.608 53.721 1.00 18.44 895 GLY B CA 1
ATOM 2159 C C . GLY B 1 111 ? 46.576 4.020 54.759 1.00 19.09 895 GLY B C 1
ATOM 2160 O O . GLY B 1 111 ? 47.738 3.689 54.462 1.00 18.77 895 GLY B O 1
ATOM 2161 N N . THR B 1 112 ? 46.050 3.869 55.978 1.00 18.50 896 THR B N 1
ATOM 2162 C CA . THR B 1 112 ? 46.880 3.527 57.118 1.00 18.85 896 THR B CA 1
ATOM 2163 C C . THR B 1 112 ? 46.534 2.177 57.708 1.00 18.14 896 THR B C 1
ATOM 2164 O O . THR B 1 112 ? 45.360 1.843 57.864 1.00 18.06 896 THR B O 1
ATOM 2168 N N . LYS B 1 113 ? 47.558 1.387 58.013 1.00 18.00 897 LYS B N 1
ATOM 2169 C CA . LYS B 1 113 ? 47.333 0.050 58.576 1.00 19.04 897 LYS B CA 1
ATOM 2170 C C . LYS B 1 113 ? 47.858 -0.060 60.009 1.00 19.54 897 LYS B C 1
ATOM 2171 O O . LYS B 1 113 ? 48.880 0.523 60.330 1.00 20.53 897 LYS B O 1
ATOM 2177 N N . THR B 1 114 ? 47.162 -0.818 60.854 1.00 20.21 898 THR B N 1
ATOM 2178 C CA . THR B 1 114 ? 47.579 -1.064 62.232 1.00 20.58 898 THR B CA 1
ATOM 2179 C C . THR B 1 114 ? 48.277 -2.416 62.332 1.00 20.54 898 THR B C 1
ATOM 2180 O O . THR B 1 114 ? 47.781 -3.399 61.808 1.00 21.25 898 THR B O 1
ATOM 2184 N N . THR B 1 115 ? 49.440 -2.457 62.985 1.00 20.01 899 THR B N 1
ATOM 2185 C CA . THR B 1 115 ? 50.134 -3.715 63.276 1.00 19.19 899 THR B CA 1
ATOM 2186 C C . THR B 1 115 ? 49.408 -4.579 64.338 1.00 19.56 899 THR B C 1
ATOM 2187 O O . THR B 1 115 ? 48.503 -4.101 65.052 1.00 19.41 899 THR B O 1
ATOM 2191 N N . SER B 1 116 ? 49.827 -5.839 64.465 1.00 19.23 900 SER B N 1
ATOM 2192 C CA . SER B 1 116 ? 49.462 -6.638 65.637 1.00 19.84 900 SER B CA 1
ATOM 2193 C C . SER B 1 116 ? 50.048 -6.026 66.941 1.00 20.19 900 SER B C 1
ATOM 2194 O O . SER B 1 116 ? 51.027 -5.230 66.914 1.00 19.98 900 SER B O 1
ATOM 2197 N N . SER B 1 117 ? 49.425 -6.417 68.051 1.00 20.12 901 SER B N 1
ATOM 2198 C CA . SER B 1 117 ? 49.767 -6.021 69.415 1.00 20.91 901 SER B CA 1
ATOM 2199 C C . SER B 1 117 ? 50.886 -6.927 69.902 1.00 21.20 901 SER B C 1
ATOM 2200 O O . SER B 1 117 ? 50.806 -8.155 69.761 1.00 22.38 901 SER B O 1
ATOM 2203 N N . PHE B 1 118 ? 51.966 -6.335 70.402 1.00 20.58 902 PHE B N 1
ATOM 2204 C CA . PHE B 1 118 ? 52.974 -7.116 71.101 1.00 19.90 902 PHE B CA 1
ATOM 2205 C C . PHE B 1 118 ? 52.941 -6.777 72.575 1.00 19.43 902 PHE B C 1
ATOM 2206 O O . PHE B 1 118 ? 52.947 -5.610 72.937 1.00 19.16 902 PHE B O 1
ATOM 2214 N N . ASP B 1 119 ? 52.927 -7.805 73.412 1.00 19.76 903 ASP B N 1
ATOM 2215 C CA . ASP B 1 119 ? 52.800 -7.633 74.865 1.00 21.00 903 ASP B CA 1
ATOM 2216 C C . ASP B 1 119 ? 54.114 -8.020 75.554 1.00 20.72 903 ASP B C 1
ATOM 2217 O O . ASP B 1 119 ? 54.501 -9.201 75.552 1.00 20.54 903 ASP B O 1
ATOM 2222 N N . TYR B 1 120 ? 54.810 -7.031 76.117 1.00 20.63 904 TYR B N 1
ATOM 2223 C CA . TYR B 1 120 ? 56.018 -7.317 76.909 1.00 20.98 904 TYR B CA 1
ATOM 2224 C C . TYR B 1 120 ? 55.696 -7.872 78.297 1.00 21.69 904 TYR B C 1
ATOM 2225 O O . TYR B 1 120 ? 56.567 -8.470 78.946 1.00 22.62 904 TYR B O 1
ATOM 2234 N N . GLY B 1 121 ? 54.455 -7.678 78.739 1.00 22.17 905 GLY B N 1
ATOM 2235 C CA . GLY B 1 121 ? 53.995 -8.153 80.044 1.00 22.94 905 GLY B CA 1
ATOM 2236 C C . GLY B 1 121 ? 54.692 -7.464 81.220 1.00 23.06 905 GLY B C 1
ATOM 2237 O O . GLY B 1 121 ? 54.862 -6.247 81.238 1.00 22.01 905 GLY B O 1
ATOM 2238 N N . THR B 1 122 ? 55.084 -8.272 82.205 1.00 24.02 906 THR B N 1
ATOM 2239 C CA . THR B 1 122 ? 55.759 -7.805 83.403 1.00 24.19 906 THR B CA 1
ATOM 2240 C C . THR B 1 122 ? 57.138 -8.426 83.384 1.00 24.78 906 THR B C 1
ATOM 2241 O O . THR B 1 122 ? 57.292 -9.624 83.087 1.00 25.18 906 THR B O 1
ATOM 2245 N N . LYS B 1 123 ? 58.144 -7.599 83.622 1.00 23.75 907 LYS B N 1
ATOM 2246 C CA . LYS B 1 123 ? 59.510 -8.077 83.694 1.00 23.79 907 LYS B CA 1
ATOM 2247 C C . LYS B 1 123 ? 60.003 -8.007 85.147 1.00 24.27 907 LYS B C 1
ATOM 2248 O O . LYS B 1 123 ? 59.503 -7.209 85.946 1.00 24.27 907 LYS B O 1
ATOM 2254 N N . GLY B 1 124 ? 60.950 -8.882 85.482 1.00 24.45 908 GLY B N 1
ATOM 2255 C CA . GLY B 1 124 ? 61.591 -8.886 86.795 1.00 24.26 908 GLY B CA 1
ATOM 2256 C C . GLY B 1 124 ? 63.005 -8.336 86.707 1.00 24.13 908 GLY B C 1
ATOM 2257 O O . GLY B 1 124 ? 63.720 -8.567 85.716 1.00 23.47 908 GLY B O 1
ATOM 2258 N N . THR B 1 125 ? 63.395 -7.602 87.748 1.00 23.49 909 THR B N 1
ATOM 2259 C CA . THR B 1 125 ? 64.745 -7.070 87.883 1.00 22.94 909 THR B CA 1
ATOM 2260 C C . THR B 1 125 ? 65.731 -8.152 88.387 1.00 23.28 909 THR B C 1
ATOM 2261 O O . THR B 1 125 ? 65.306 -9.205 88.881 1.00 22.13 909 THR B O 1
ATOM 2265 N N . ASN B 1 126 ? 67.040 -7.892 88.279 1.00 23.26 910 ASN B N 1
ATOM 2266 C CA . ASN B 1 126 ? 68.017 -8.681 89.061 1.00 23.44 910 ASN B CA 1
ATOM 2267 C C . ASN B 1 126 ? 67.843 -8.456 90.578 1.00 23.31 910 ASN B C 1
ATOM 2268 O O . ASN B 1 126 ? 67.134 -7.528 91.021 1.00 22.16 910 ASN B O 1
ATOM 2273 N N . SER B 1 127 ? 68.475 -9.332 91.364 1.00 23.65 911 SER B N 1
ATOM 2274 C CA . SER B 1 127 ? 68.456 -9.229 92.826 1.00 23.72 911 SER B CA 1
ATOM 2275 C C . SER B 1 127 ? 69.656 -8.462 93.329 1.00 23.69 911 SER B C 1
ATOM 2276 O O . SER B 1 127 ? 70.820 -8.791 93.014 1.00 22.85 911 SER B O 1
ATOM 2279 N N . THR B 1 128 ? 69.374 -7.441 94.127 1.00 23.40 912 THR B N 1
ATOM 2280 C CA . THR B 1 128 ? 70.452 -6.631 94.663 1.00 23.46 912 THR B CA 1
ATOM 2281 C C . THR B 1 128 ? 70.031 -5.916 95.932 1.00 21.96 912 THR B C 1
ATOM 2282 O O . THR B 1 128 ? 68.866 -6.017 96.350 1.00 21.38 912 THR B O 1
ATOM 2286 N N . GLY B 1 129 ? 70.992 -5.233 96.556 1.00 21.17 913 GLY B N 1
ATOM 2287 C CA . GLY B 1 129 ? 70.716 -4.347 97.681 1.00 20.32 913 GLY B CA 1
ATOM 2288 C C . GLY B 1 129 ? 71.080 -4.853 99.072 1.00 20.15 913 GLY B C 1
ATOM 2289 O O . GLY B 1 129 ? 70.631 -4.272 100.058 1.00 20.57 913 GLY B O 1
ATOM 2290 N N . GLY B 1 130 ? 71.853 -5.938 99.153 1.00 19.74 914 GLY B N 1
ATOM 2291 C CA . GLY B 1 130 ? 72.394 -6.440 100.430 1.00 19.62 914 GLY B CA 1
ATOM 2292 C C . GLY B 1 130 ? 73.393 -5.444 101.038 1.00 19.60 914 GLY B C 1
ATOM 2293 O O . GLY B 1 130 ? 74.202 -4.853 100.324 1.00 18.58 914 GLY B O 1
ATOM 2294 N N . HIS B 1 131 ? 73.308 -5.231 102.352 1.00 19.66 915 HIS B N 1
ATOM 2295 C CA . HIS B 1 131 ? 74.080 -4.171 103.022 1.00 19.59 915 HIS B CA 1
ATOM 2296 C C . HIS B 1 131 ? 74.059 -4.375 104.531 1.00 20.11 915 HIS B C 1
ATOM 2297 O O . HIS B 1 131 ? 73.245 -5.135 105.048 1.00 19.50 915 HIS B O 1
ATOM 2304 N N . THR B 1 132 ? 74.939 -3.643 105.220 1.00 20.87 916 THR B N 1
ATOM 2305 C CA . THR B 1 132 ? 75.026 -3.615 106.672 1.00 20.88 916 THR B CA 1
ATOM 2306 C C . THR B 1 132 ? 74.993 -2.140 107.114 1.00 20.93 916 THR B C 1
ATOM 2307 O O . THR B 1 132 ? 75.194 -1.212 106.309 1.00 21.03 916 THR B O 1
ATOM 2311 N N . HIS B 1 133 ? 74.733 -1.938 108.399 1.00 19.92 917 HIS B N 1
ATOM 2312 C CA . HIS B 1 133 ? 74.847 -0.647 109.019 1.00 19.63 917 HIS B CA 1
ATOM 2313 C C . HIS B 1 133 ? 75.793 -0.785 110.206 1.00 20.46 917 HIS B C 1
ATOM 2314 O O . HIS B 1 133 ? 76.067 -1.885 110.694 1.00 20.12 917 HIS B O 1
ATOM 2321 N N . SER B 1 134 ? 76.284 0.346 110.684 1.00 21.52 918 SER B N 1
ATOM 2322 C CA . SER B 1 134 ? 76.978 0.352 111.958 1.00 22.71 918 SER B CA 1
ATOM 2323 C C . SER B 1 134 ? 76.192 1.190 112.957 1.00 22.60 918 SER B C 1
ATOM 2324 O O . SER B 1 134 ? 75.297 1.941 112.588 1.00 22.38 918 SER B O 1
ATOM 2327 N N . GLY B 1 135 ? 76.529 1.031 114.224 1.00 23.31 919 GLY B N 1
ATOM 2328 C CA . GLY B 1 135 ? 75.912 1.789 115.299 1.00 24.51 919 GLY B CA 1
ATOM 2329 C C . GLY B 1 135 ? 76.911 2.010 116.425 1.00 25.14 919 GLY B C 1
ATOM 2330 O O . GLY B 1 135 ? 77.969 1.349 116.494 1.00 24.77 919 GLY B O 1
ATOM 2331 N N . SER B 1 136 ? 76.577 2.950 117.302 1.00 25.42 920 SER B N 1
ATOM 2332 C CA . SER B 1 136 ? 77.386 3.212 118.498 1.00 25.90 920 SER B CA 1
ATOM 2333 C C . SER B 1 136 ? 76.654 4.138 119.463 1.00 25.63 920 SER B C 1
ATOM 2334 O O . SER B 1 136 ? 75.595 4.701 119.130 1.00 25.01 920 SER B O 1
ATOM 2337 N N . GLY B 1 137 ? 77.222 4.288 120.659 1.00 24.98 921 GLY B N 1
ATOM 2338 C CA . GLY B 1 137 ? 76.591 5.072 121.717 1.00 24.31 921 GLY B CA 1
ATOM 2339 C C . GLY B 1 137 ? 77.025 4.634 123.105 1.00 23.85 921 GLY B C 1
ATOM 2340 O O . GLY B 1 137 ? 78.015 3.918 123.262 1.00 22.79 921 GLY B O 1
ATOM 2341 N N . SER B 1 138 ? 76.275 5.097 124.103 1.00 23.58 922 SER B N 1
ATOM 2342 C CA . SER B 1 138 ? 76.457 4.724 125.503 1.00 23.39 922 SER B CA 1
ATOM 2343 C C . SER B 1 138 ? 75.199 4.025 126.005 1.00 23.02 922 SER B C 1
ATOM 2344 O O . SER B 1 138 ? 74.104 4.307 125.524 1.00 22.95 922 SER B O 1
ATOM 2347 N N . THR B 1 139 ? 75.358 3.139 126.986 1.00 22.48 923 THR B N 1
ATOM 2348 C CA . THR B 1 139 ? 74.223 2.582 127.722 1.00 22.40 923 THR B CA 1
ATOM 2349 C C . THR B 1 139 ? 73.610 3.641 128.657 1.00 22.17 923 THR B C 1
ATOM 2350 O O . THR B 1 139 ? 74.161 4.725 128.832 1.00 22.07 923 THR B O 1
ATOM 2354 N N . SER B 1 140 ? 72.463 3.332 129.246 1.00 22.68 924 SER B N 1
ATOM 2355 C CA . SER B 1 140 ? 71.993 4.083 130.410 1.00 22.82 924 SER B CA 1
ATOM 2356 C C . SER B 1 140 ? 72.998 3.976 131.591 1.00 23.12 924 SER B C 1
ATOM 2357 O O . SER B 1 140 ? 73.857 3.082 131.630 1.00 22.04 924 SER B O 1
ATOM 2360 N N . THR B 1 141 ? 72.901 4.930 132.515 1.00 23.73 925 THR B N 1
ATOM 2361 C CA . THR B 1 141 ? 73.666 4.932 133.741 1.00 24.58 925 THR B CA 1
ATOM 2362 C C . THR B 1 141 ? 72.895 4.126 134.799 1.00 25.55 925 THR B C 1
ATOM 2363 O O . THR B 1 141 ? 71.786 4.497 135.179 1.00 26.59 925 THR B O 1
ATOM 2367 N N . ASN B 1 142 ? 73.466 2.994 135.211 1.00 25.46 926 ASN B N 1
ATOM 2368 C CA . ASN B 1 142 ? 72.896 2.131 136.255 1.00 25.70 926 ASN B CA 1
ATOM 2369 C C . ASN B 1 142 ? 74.004 1.635 137.176 1.00 24.79 926 ASN B C 1
ATOM 2370 O O . ASN B 1 142 ? 75.178 1.970 137.000 1.00 24.22 926 ASN B O 1
ATOM 2375 N N . GLY B 1 143 ? 73.601 0.786 138.119 1.00 24.35 927 GLY B N 1
ATOM 2376 C CA . GLY B 1 143 ? 74.520 -0.048 138.863 1.00 23.82 927 GLY B CA 1
ATOM 2377 C C . GLY B 1 143 ? 74.778 0.316 140.308 1.00 23.37 927 GLY B C 1
ATOM 2378 O O . GLY B 1 143 ? 75.554 -0.377 140.971 1.00 23.95 927 GLY B O 1
ATOM 2379 N N . GLU B 1 144 ? 74.154 1.388 140.799 1.00 22.40 928 GLU B N 1
ATOM 2380 C CA . GLU B 1 144 ? 74.336 1.793 142.186 1.00 22.39 928 GLU B CA 1
ATOM 2381 C C . GLU B 1 144 ? 73.897 0.713 143.169 1.00 20.96 928 GLU B C 1
ATOM 2382 O O . GLU B 1 144 ? 72.859 0.064 142.993 1.00 22.19 928 GLU B O 1
ATOM 2388 N N . HIS B 1 145 ? 74.694 0.516 144.206 1.00 19.13 929 HIS B N 1
ATOM 2389 C CA . HIS B 1 145 ? 74.523 -0.627 145.088 1.00 17.31 929 HIS B CA 1
ATOM 2390 C C . HIS B 1 145 ? 75.376 -0.428 146.341 1.00 16.48 929 HIS B C 1
ATOM 2391 O O . HIS B 1 145 ? 76.255 0.449 146.403 1.00 16.35 929 HIS B O 1
ATOM 2398 N N . SER B 1 146 ? 75.133 -1.268 147.333 1.00 15.77 930 SER B N 1
ATOM 2399 C CA . SER B 1 146 ? 75.981 -1.298 148.488 1.00 15.90 930 SER B CA 1
ATOM 2400 C C . SER B 1 146 ? 76.235 -2.755 148.816 1.00 15.04 930 SER B C 1
ATOM 2401 O O . SER B 1 146 ? 75.639 -3.633 148.204 1.00 13.80 930 SER B O 1
ATOM 2404 N N . HIS B 1 147 ? 77.175 -2.990 149.726 1.00 14.68 931 HIS B N 1
ATOM 2405 C CA . HIS B 1 147 ? 77.554 -4.338 150.150 1.00 14.50 931 HIS B CA 1
ATOM 2406 C C . HIS B 1 147 ? 77.325 -4.531 151.637 1.00 14.15 931 HIS B C 1
ATOM 2407 O O . HIS B 1 147 ? 77.642 -3.644 152.446 1.00 14.68 931 HIS B O 1
ATOM 2414 N N . TYR B 1 148 ? 76.802 -5.705 151.978 1.00 14.29 932 TYR B N 1
ATOM 2415 C CA . TYR B 1 148 ? 76.726 -6.184 153.355 1.00 14.54 932 TYR B CA 1
ATOM 2416 C C . TYR B 1 148 ? 78.106 -6.604 153.876 1.00 15.05 932 TYR B C 1
ATOM 2417 O O . TYR B 1 148 ? 78.928 -7.156 153.134 1.00 14.44 932 TYR B O 1
ATOM 2426 N N . ILE B 1 149 ? 78.374 -6.302 155.150 1.00 15.08 933 ILE B N 1
ATOM 2427 C CA . ILE B 1 149 ? 79.622 -6.716 155.802 1.00 14.99 933 ILE B CA 1
ATOM 2428 C C . ILE B 1 149 ? 79.265 -7.483 157.065 1.00 14.49 933 ILE B C 1
ATOM 2429 O O . ILE B 1 149 ? 78.508 -7.016 157.882 1.00 14.42 933 ILE B O 1
ATOM 2434 N N . GLU B 1 150 ? 79.811 -8.671 157.213 1.00 15.28 934 GLU B N 1
ATOM 2435 C CA . GLU B 1 150 ? 79.623 -9.437 158.449 1.00 15.79 934 GLU B CA 1
ATOM 2436 C C . GLU B 1 150 ? 80.403 -8.774 159.595 1.00 14.88 934 GLU B C 1
ATOM 2437 O O . GLU B 1 150 ? 81.613 -8.461 159.460 1.00 14.70 934 GLU B O 1
ATOM 2443 N N . ALA B 1 151 ? 79.694 -8.549 160.691 1.00 13.67 935 ALA B N 1
ATOM 2444 C CA . ALA B 1 151 ? 80.268 -8.004 161.930 1.00 13.64 935 ALA B CA 1
ATOM 2445 C C . ALA B 1 151 ? 80.462 -9.108 162.982 1.00 13.58 935 ALA B C 1
ATOM 2446 O O . ALA B 1 151 ? 79.709 -10.086 163.020 1.00 13.51 935 ALA B O 1
ATOM 2448 N N . TRP B 1 152 ? 81.461 -8.909 163.833 1.00 13.73 936 TRP B N 1
ATOM 2449 C CA . TRP B 1 152 ? 81.883 -9.829 164.882 1.00 13.85 936 TRP B CA 1
ATOM 2450 C C . TRP B 1 152 ? 82.043 -9.029 166.176 1.00 13.73 936 TRP B C 1
ATOM 2451 O O . TRP B 1 152 ? 82.082 -7.805 166.151 1.00 12.94 936 TRP B O 1
ATOM 2462 N N . ASN B 1 153 ? 82.093 -9.713 167.311 1.00 14.31 937 ASN B N 1
ATOM 2463 C CA . ASN B 1 153 ? 82.123 -9.039 168.626 1.00 15.10 937 ASN B CA 1
ATOM 2464 C C . ASN B 1 153 ? 82.706 -10.015 169.647 1.00 15.83 937 ASN B C 1
ATOM 2465 O O . ASN B 1 153 ? 82.748 -11.207 169.371 1.00 16.66 937 ASN B O 1
ATOM 2470 N N . GLY B 1 154 ? 83.164 -9.527 170.804 1.00 15.78 938 GLY B N 1
ATOM 2471 C CA . GLY B 1 154 ? 83.595 -10.420 171.873 1.00 16.99 938 GLY B CA 1
ATOM 2472 C C . GLY B 1 154 ? 85.095 -10.430 171.967 1.00 18.20 938 GLY B C 1
ATOM 2473 O O . GLY B 1 154 ? 85.770 -10.742 170.985 1.00 19.26 938 GLY B O 1
ATOM 2474 N N . THR B 1 155 ? 85.637 -10.060 173.125 1.00 18.86 939 THR B N 1
ATOM 2475 C CA . THR B 1 155 ? 87.099 -9.963 173.277 1.00 19.70 939 THR B CA 1
ATOM 2476 C C . THR B 1 155 ? 87.774 -11.350 173.330 1.00 19.90 939 THR B C 1
ATOM 2477 O O . THR B 1 155 ? 87.098 -12.382 173.496 1.00 19.93 939 THR B O 1
ATOM 2481 N N . GLY B 1 156 ? 89.097 -11.354 173.165 1.00 20.09 940 GLY B N 1
ATOM 2482 C CA . GLY B 1 156 ? 89.914 -12.561 173.133 1.00 19.97 940 GLY B CA 1
ATOM 2483 C C . GLY B 1 156 ? 90.504 -12.927 171.765 1.00 19.85 940 GLY B C 1
ATOM 2484 O O . GLY B 1 156 ? 91.517 -13.649 171.680 1.00 18.73 940 GLY B O 1
ATOM 2485 N N . VAL B 1 157 ? 89.871 -12.448 170.693 1.00 19.47 941 VAL B N 1
ATOM 2486 C CA . VAL B 1 157 ? 90.372 -12.674 169.327 1.00 19.00 941 VAL B CA 1
ATOM 2487 C C . VAL B 1 157 ? 90.374 -11.318 168.582 1.00 19.06 941 VAL B C 1
ATOM 2488 O O . VAL B 1 157 ? 89.439 -10.544 168.742 1.00 19.27 941 VAL B O 1
ATOM 2492 N N . GLY B 1 158 ? 91.422 -11.052 167.793 1.00 18.44 942 GLY B N 1
ATOM 2493 C CA . GLY B 1 158 ? 91.592 -9.822 166.999 1.00 18.41 942 GLY B CA 1
ATOM 2494 C C . GLY B 1 158 ? 92.144 -10.129 165.603 1.00 18.83 942 GLY B C 1
ATOM 2495 O O . GLY B 1 158 ? 92.539 -11.253 165.340 1.00 18.86 942 GLY B O 1
ATOM 2496 N N . GLY B 1 159 ? 92.154 -9.137 164.701 1.00 19.21 943 GLY B N 1
ATOM 2497 C CA . GLY B 1 159 ? 92.713 -9.271 163.339 1.00 18.66 943 GLY B CA 1
ATOM 2498 C C . GLY B 1 159 ? 91.730 -9.534 162.213 1.00 19.07 943 GLY B C 1
ATOM 2499 O O . GLY B 1 159 ? 90.794 -10.319 162.367 1.00 19.18 943 GLY B O 1
ATOM 2500 N N . ASN B 1 160 ? 91.940 -8.855 161.080 1.00 19.49 944 ASN B N 1
ATOM 2501 C CA . ASN B 1 160 ? 91.266 -9.144 159.789 1.00 18.97 944 ASN B CA 1
ATOM 2502 C C . ASN B 1 160 ? 89.798 -8.740 159.613 1.00 18.90 944 ASN B C 1
ATOM 2503 O O . ASN B 1 160 ? 89.458 -7.980 158.693 1.00 18.78 944 ASN B O 1
ATOM 2508 N N . LYS B 1 161 ? 88.939 -9.297 160.461 1.00 18.09 945 LYS B N 1
ATOM 2509 C CA . LYS B 1 161 ? 87.492 -9.164 160.347 1.00 17.36 945 LYS B CA 1
ATOM 2510 C C . LYS B 1 161 ? 86.987 -7.860 160.945 1.00 16.92 945 LYS B C 1
ATOM 2511 O O . LYS B 1 161 ? 87.712 -7.190 161.704 1.00 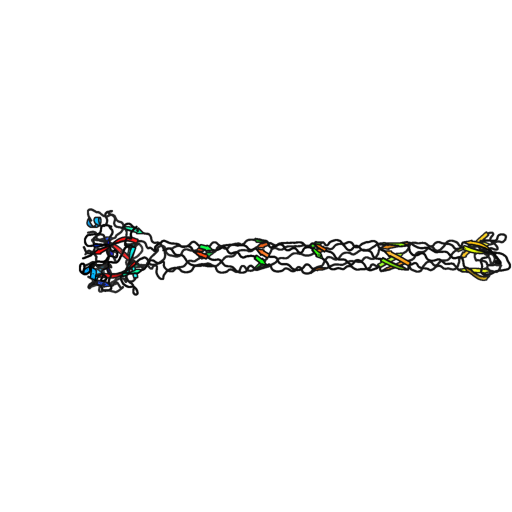15.98 945 LYS B O 1
ATOM 2517 N N . MET B 1 162 ? 85.720 -7.540 160.658 1.00 16.21 946 MET B N 1
ATOM 2518 C CA . MET B 1 162 ? 85.104 -6.347 161.204 1.00 15.89 946 MET B CA 1
ATOM 2519 C C . MET B 1 162 ? 84.540 -6.522 162.614 1.00 15.96 946 MET B C 1
ATOM 2520 O O . MET B 1 162 ? 83.599 -7.295 162.832 1.00 16.25 946 MET B O 1
ATOM 2525 N N . SER B 1 163 ? 85.079 -5.751 163.557 1.00 15.69 947 SER B N 1
ATOM 2526 C CA . SER B 1 163 ? 84.553 -5.710 164.928 1.00 14.50 947 SER B CA 1
ATOM 2527 C C . SER B 1 163 ? 83.429 -4.672 165.087 1.00 14.39 947 SER B C 1
ATOM 2528 O O . SER B 1 163 ? 83.525 -3.578 164.531 1.00 14.10 947 SER B O 1
ATOM 2531 N N . SER B 1 164 ? 82.356 -5.035 165.812 1.00 13.24 948 SER B N 1
ATOM 2532 C CA . SER B 1 164 ? 81.312 -4.093 166.224 1.00 12.91 948 SER B CA 1
ATOM 2533 C C . SER B 1 164 ? 81.315 -3.881 167.746 1.00 12.45 948 SER B C 1
ATOM 2534 O O . SER B 1 164 ? 80.270 -3.733 168.381 1.00 12.80 948 SER B O 1
ATOM 2537 N N . TYR B 1 165 ? 82.509 -3.856 168.315 1.00 12.41 949 TYR B N 1
ATOM 2538 C CA . TYR B 1 165 ? 82.691 -3.801 169.750 1.00 12.19 949 TYR B CA 1
ATOM 2539 C C . TYR B 1 165 ? 82.080 -2.561 170.419 1.00 12.02 949 TYR B C 1
ATOM 2540 O O . TYR B 1 165 ? 81.253 -2.699 171.346 1.00 12.55 949 TYR B O 1
ATOM 2549 N N . ALA B 1 166 ? 82.458 -1.375 169.934 1.00 11.13 950 ALA B N 1
ATOM 2550 C CA . ALA B 1 166 ? 81.991 -0.105 170.479 1.00 10.71 950 ALA B CA 1
ATOM 2551 C C . ALA B 1 166 ? 81.393 0.741 169.354 1.00 11.42 950 ALA B C 1
ATOM 2552 O O . ALA B 1 166 ? 82.141 1.228 168.504 1.00 9.71 950 ALA B O 1
ATOM 2554 N N . ILE B 1 167 ? 80.062 0.949 169.376 1.00 11.21 951 ILE B N 1
ATOM 2555 C CA . ILE B 1 167 ? 79.384 1.708 168.323 1.00 12.13 951 ILE B CA 1
ATOM 2556 C C . ILE B 1 167 ? 78.381 2.778 168.798 1.00 12.59 951 ILE B C 1
ATOM 2557 O O . ILE B 1 167 ? 77.474 3.139 168.048 1.00 12.83 951 ILE B O 1
ATOM 2562 N N . SER B 1 168 ? 78.567 3.295 170.017 1.00 13.37 952 SER B N 1
ATOM 2563 C CA . SER B 1 168 ? 77.676 4.299 170.629 1.00 13.77 952 SER B CA 1
ATOM 2564 C C . SER B 1 168 ? 77.464 5.574 169.817 1.00 13.83 952 SER B C 1
ATOM 2565 O O . SER B 1 168 ? 76.354 6.086 169.774 1.00 13.03 952 SER B O 1
ATOM 2568 N N . TYR B 1 169 ? 78.523 6.114 169.207 1.00 13.96 953 TYR B N 1
ATOM 2569 C CA . TYR B 1 169 ? 78.385 7.392 168.490 1.00 14.32 953 TYR B CA 1
ATOM 2570 C C . TYR B 1 169 ? 79.210 7.411 167.211 1.00 14.98 953 TYR B C 1
ATOM 2571 O O . TYR B 1 169 ? 80.164 6.623 167.049 1.00 14.95 953 TYR B O 1
ATOM 2580 N N . ARG B 1 170 ? 78.855 8.321 166.308 1.00 15.15 954 ARG B N 1
ATOM 2581 C CA . ARG B 1 170 ? 79.497 8.395 164.996 1.00 15.65 954 ARG B CA 1
ATOM 2582 C C . ARG B 1 170 ? 80.964 8.874 165.129 1.00 15.20 954 ARG B C 1
ATOM 2583 O O . ARG B 1 170 ? 81.258 9.714 165.957 1.00 15.88 954 ARG B O 1
ATOM 2591 N N . ALA B 1 171 ? 81.877 8.299 164.352 1.00 15.05 955 ALA B N 1
ATOM 2592 C CA . ALA B 1 171 ? 83.310 8.639 164.422 1.00 15.23 955 ALA B CA 1
ATOM 2593 C C . ALA B 1 171 ? 83.934 8.612 163.027 1.00 15.79 955 ALA B C 1
ATOM 2594 O O . ALA B 1 171 ? 84.889 7.881 162.781 1.00 17.04 955 ALA B O 1
ATOM 2596 N N . GLY B 1 172 ? 83.401 9.428 162.122 1.00 15.89 956 GLY B N 1
ATOM 2597 C CA . GLY B 1 172 ? 83.869 9.500 160.751 1.00 15.93 956 GLY B CA 1
ATOM 2598 C C . GLY B 1 172 ? 83.605 8.250 159.935 1.00 16.42 956 GLY B C 1
ATOM 2599 O O . GLY B 1 172 ? 82.508 7.687 159.956 1.00 16.30 956 GLY B O 1
ATOM 2600 N N . GLY B 1 173 ? 84.622 7.813 159.206 1.00 16.74 957 GLY B N 1
ATOM 2601 C CA . GLY B 1 173 ? 84.443 6.748 158.232 1.00 16.95 957 GLY B CA 1
ATOM 2602 C C . GLY B 1 173 ? 85.666 6.656 157.345 1.00 17.30 957 GLY B C 1
ATOM 2603 O O . GLY B 1 173 ? 86.615 7.415 157.514 1.00 16.69 957 GLY B O 1
ATOM 2604 N N . SER B 1 174 ? 85.640 5.708 156.416 1.00 17.91 958 SER B N 1
ATOM 2605 C CA . SER B 1 174 ? 86.761 5.445 155.503 1.00 18.77 958 SER B CA 1
ATOM 2606 C C . SER B 1 174 ? 86.256 4.578 154.343 1.00 18.52 958 SER B C 1
ATOM 2607 O O . SER B 1 174 ? 85.084 4.155 154.325 1.00 17.50 958 SER B O 1
ATOM 2610 N N . ASN B 1 175 ? 87.135 4.322 153.380 1.00 18.06 959 ASN B N 1
ATOM 2611 C CA . ASN B 1 175 ? 86.750 3.640 152.143 1.00 18.13 959 ASN B CA 1
ATOM 2612 C C . ASN B 1 175 ? 87.180 2.188 152.055 1.00 17.10 959 ASN B C 1
ATOM 2613 O O . ASN B 1 175 ? 88.217 1.818 152.593 1.00 17.27 959 ASN B O 1
ATOM 2618 N N . THR B 1 176 ? 86.378 1.364 151.379 1.00 16.06 960 THR B N 1
ATOM 2619 C CA . THR B 1 176 ? 86.847 0.058 150.937 1.00 14.43 960 THR B CA 1
ATOM 2620 C C . THR B 1 176 ? 87.994 0.242 149.917 1.00 15.23 960 THR B C 1
ATOM 2621 O O . THR B 1 176 ? 88.277 1.361 149.478 1.00 15.33 960 THR B O 1
ATOM 2625 N N . ASN B 1 177 ? 88.654 -0.845 149.527 1.00 15.71 961 ASN B N 1
ATOM 2626 C CA . ASN B 1 177 ? 89.547 -0.774 148.361 1.00 16.32 961 ASN B CA 1
ATOM 2627 C C . ASN B 1 177 ? 88.675 -0.760 147.096 1.00 16.20 961 ASN B C 1
ATOM 2628 O O . ASN B 1 177 ? 87.464 -1.019 147.175 1.00 15.94 961 ASN B O 1
ATOM 2633 N N . ALA B 1 178 ? 89.253 -0.424 145.945 1.00 15.90 962 ALA B N 1
ATOM 2634 C CA . ALA B 1 178 ? 88.472 -0.404 144.691 1.00 15.63 962 ALA B CA 1
ATOM 2635 C C . ALA B 1 178 ? 88.245 -1.811 144.108 1.00 15.55 962 ALA B C 1
ATOM 2636 O O . ALA B 1 178 ? 89.047 -2.719 144.334 1.00 15.51 962 ALA B O 1
ATOM 2638 N N . ALA B 1 179 ? 87.123 -1.985 143.401 1.00 15.11 963 ALA B N 1
ATOM 2639 C CA . ALA B 1 179 ? 86.803 -3.217 142.664 1.00 14.77 963 ALA B CA 1
ATOM 2640 C C . ALA B 1 179 ? 85.696 -2.887 141.684 1.00 14.07 963 ALA B C 1
ATOM 2641 O O . ALA B 1 179 ? 85.196 -1.791 141.686 1.00 14.10 963 ALA B O 1
ATOM 2643 N N . GLY B 1 180 ? 85.331 -3.834 140.836 1.00 14.15 964 GLY B N 1
ATOM 2644 C CA . GLY B 1 180 ? 84.091 -3.718 140.093 1.00 14.51 964 GLY B CA 1
ATOM 2645 C C . GLY B 1 180 ? 84.121 -3.526 138.590 1.00 14.68 964 GLY B C 1
ATOM 2646 O O . GLY B 1 180 ? 83.056 -3.389 137.995 1.00 14.80 964 GLY B O 1
ATOM 2647 N N . ASN B 1 181 ? 85.309 -3.513 137.978 1.00 14.51 965 ASN B N 1
ATOM 2648 C CA . ASN B 1 181 ? 85.440 -3.445 136.510 1.00 15.33 965 ASN B CA 1
ATOM 2649 C C . ASN B 1 181 ? 84.810 -4.641 135.790 1.00 14.18 965 ASN B C 1
ATOM 2650 O O . ASN B 1 181 ? 85.015 -5.772 136.180 1.00 14.97 965 ASN B O 1
ATOM 2655 N N . HIS B 1 182 ? 84.043 -4.394 134.740 1.00 13.64 966 HIS B N 1
ATOM 2656 C CA . HIS B 1 182 ? 83.303 -5.474 134.100 1.00 12.94 966 HIS B CA 1
ATOM 2657 C C . HIS B 1 182 ? 82.775 -4.945 132.792 1.00 13.22 966 HIS B C 1
ATOM 2658 O O . HIS B 1 182 ? 82.785 -3.725 132.555 1.00 13.51 966 HIS B O 1
ATOM 2665 N N . SER B 1 183 ? 82.312 -5.863 131.951 1.00 13.42 967 SER B N 1
ATOM 2666 C CA . SER B 1 183 ? 81.515 -5.507 130.789 1.00 14.59 967 SER B CA 1
ATOM 2667 C C . SER B 1 183 ? 80.223 -6.360 130.752 1.00 14.56 967 SER B C 1
ATOM 2668 O O . SER B 1 183 ? 80.026 -7.269 131.577 1.00 14.90 967 SER B O 1
ATOM 2671 N N . HIS B 1 184 ? 79.368 -6.055 129.785 1.00 15.34 968 HIS B N 1
ATOM 2672 C CA . HIS B 1 184 ? 78.153 -6.832 129.479 1.00 15.91 968 HIS B CA 1
ATOM 2673 C C . HIS B 1 184 ? 78.085 -7.183 128.005 1.00 17.13 968 HIS B C 1
ATOM 2674 O O . HIS B 1 184 ? 78.678 -6.516 127.175 1.00 16.84 968 HIS B O 1
ATOM 2681 N N . THR B 1 185 ? 77.321 -8.224 127.670 1.00 19.64 969 THR B N 1
ATOM 2682 C CA . THR B 1 185 ? 76.987 -8.482 126.272 1.00 20.93 969 THR B CA 1
ATOM 2683 C C . THR B 1 185 ? 75.649 -7.813 125.946 1.00 21.98 969 THR B C 1
ATOM 2684 O O . THR B 1 185 ? 74.860 -7.492 126.853 1.00 21.37 969 THR B O 1
ATOM 2688 N N . PHE B 1 186 ? 75.412 -7.591 124.654 1.00 22.94 970 PHE B N 1
ATOM 2689 C CA . PHE B 1 186 ? 74.135 -7.067 124.164 1.00 23.94 970 PHE B CA 1
ATOM 2690 C C . PHE B 1 186 ? 73.702 -7.816 122.893 1.00 25.15 970 PHE B C 1
ATOM 2691 O O . PHE B 1 186 ? 74.514 -8.470 122.231 1.00 24.90 970 PHE B O 1
ATOM 2699 N N . SER B 1 187 ? 72.412 -7.712 122.562 1.00 26.91 971 SER B N 1
ATOM 2700 C CA . SER B 1 187 ? 71.832 -8.402 121.403 1.00 28.17 971 SER B CA 1
ATOM 2701 C C . SER B 1 187 ? 70.534 -7.721 121.025 1.00 28.79 971 SER B C 1
ATOM 2702 O O . SER B 1 187 ? 69.744 -7.342 121.914 1.00 29.37 971 SER B O 1
ATOM 2705 N N . PHE B 1 188 ? 70.296 -7.583 119.720 1.00 28.76 972 PHE B N 1
ATOM 2706 C CA . PHE B 1 188 ? 69.099 -6.882 119.232 1.00 28.86 972 PHE B CA 1
ATOM 2707 C C . PHE B 1 188 ? 68.656 -7.300 117.820 1.00 28.64 972 PHE B C 1
ATOM 2708 O O . PHE B 1 188 ? 69.432 -7.852 117.037 1.00 28.29 972 PHE B O 1
ATOM 2716 N N . GLY B 1 189 ? 67.383 -7.044 117.525 1.00 28.81 973 GLY B N 1
ATOM 2717 C CA . GLY B 1 189 ? 66.870 -6.933 116.151 1.00 28.48 973 GLY B CA 1
ATOM 2718 C C . GLY B 1 189 ? 66.564 -5.451 115.971 1.00 28.06 973 GLY B C 1
ATOM 2719 O O . GLY B 1 189 ? 66.304 -4.763 116.960 1.00 28.11 973 GLY B O 1
ATOM 2720 N N . THR B 1 190 ? 66.636 -4.939 114.742 1.00 27.94 974 THR B N 1
ATOM 2721 C CA . THR B 1 190 ? 66.321 -3.519 114.477 1.00 28.00 974 THR B CA 1
ATOM 2722 C C . THR B 1 190 ? 64.850 -3.327 114.101 1.00 28.75 974 THR B C 1
ATOM 2723 O O . THR B 1 190 ? 64.116 -4.312 113.901 1.00 29.45 974 THR B O 1
ATOM 2727 N N . SER B 1 191 ? 64.432 -2.064 113.993 1.00 28.80 975 SER B N 1
ATOM 2728 C CA . SER B 1 191 ? 63.144 -1.716 113.389 1.00 29.60 975 SER B CA 1
ATOM 2729 C C . SER B 1 191 ? 63.138 -2.077 111.884 1.00 29.73 975 SER B C 1
ATOM 2730 O O . SER B 1 191 ? 64.188 -2.270 111.271 1.00 28.88 975 SER B O 1
ATOM 2733 N N . SER B 1 192 ? 61.939 -2.180 111.315 1.00 30.43 976 SER B N 1
ATOM 2734 C CA . SER B 1 192 ? 61.763 -2.460 109.894 1.00 30.83 976 SER B CA 1
ATOM 2735 C C . SER B 1 192 ? 61.925 -1.178 109.087 1.00 30.86 976 SER B C 1
ATOM 2736 O O . SER B 1 192 ? 61.398 -0.119 109.463 1.00 30.83 976 SER B O 1
ATOM 2739 N N . ALA B 1 193 ? 62.687 -1.262 108.000 1.00 30.51 977 ALA B N 1
ATOM 2740 C CA . ALA B 1 193 ? 62.835 -0.131 107.110 1.00 30.14 977 ALA B CA 1
ATOM 2741 C C . ALA B 1 193 ? 63.207 -0.608 105.728 1.00 30.26 977 ALA B C 1
ATOM 2742 O O . ALA B 1 193 ? 63.465 -1.804 105.519 1.00 30.06 977 ALA B O 1
ATOM 2744 N N . GLY B 1 194 ? 63.206 0.336 104.787 1.00 30.17 978 GLY B N 1
ATOM 2745 C CA . GLY B 1 194 ? 63.735 0.116 103.456 1.00 30.18 978 GLY B CA 1
ATOM 2746 C C . GLY B 1 194 ? 62.755 -0.152 102.324 1.00 30.28 978 GLY B C 1
ATOM 2747 O O . GLY B 1 194 ? 63.202 -0.438 101.223 1.00 30.02 978 GLY B O 1
ATOM 2748 N N . ASP B 1 195 ? 61.440 -0.086 102.581 1.00 30.35 979 ASP B N 1
ATOM 2749 C CA . ASP B 1 195 ? 60.456 -0.219 101.508 1.00 30.54 979 ASP B CA 1
ATOM 2750 C C . ASP B 1 195 ? 60.601 0.950 100.509 1.00 29.20 979 ASP B C 1
ATOM 2751 O O . ASP B 1 195 ? 60.618 2.124 100.894 1.00 28.32 979 ASP B O 1
ATOM 2756 N N . HIS B 1 196 ? 60.738 0.607 99.230 1.00 27.50 980 HIS B N 1
ATOM 2757 C CA . HIS B 1 196 ? 60.996 1.588 98.178 1.00 26.10 980 HIS B CA 1
ATOM 2758 C C . HIS B 1 196 ? 60.558 1.071 96.808 1.00 25.89 980 HIS B C 1
ATOM 2759 O O . HIS B 1 196 ? 60.284 -0.116 96.631 1.00 25.49 980 HIS B O 1
ATOM 2766 N N . SER B 1 197 ? 60.523 1.973 95.831 1.00 25.75 981 SER B N 1
ATOM 2767 C CA . SER B 1 197 ? 60.341 1.582 94.441 1.00 25.65 981 SER B CA 1
ATOM 2768 C C . SER B 1 197 ? 61.319 2.357 93.554 1.00 25.49 981 SER B C 1
ATOM 2769 O O . SER B 1 197 ? 61.989 3.296 94.017 1.00 25.30 981 SER B O 1
ATOM 2772 N N . HIS B 1 198 ? 61.403 1.956 92.285 1.00 24.95 982 HIS B N 1
ATOM 2773 C CA . HIS B 1 198 ? 62.275 2.619 91.314 1.00 24.71 982 HIS B CA 1
ATOM 2774 C C . HIS B 1 198 ? 61.490 3.026 90.079 1.00 24.78 982 HIS B C 1
ATOM 2775 O O . HIS B 1 198 ? 60.393 2.550 89.838 1.00 24.80 982 HIS B O 1
ATOM 2782 N N . SER B 1 199 ? 62.074 3.898 89.277 1.00 25.28 983 SER B N 1
ATOM 2783 C CA . SER B 1 199 ? 61.554 4.104 87.940 1.00 25.68 983 SER B CA 1
ATOM 2784 C C . SER B 1 199 ? 62.576 3.579 86.935 1.00 25.55 983 SER B C 1
ATOM 2785 O O . SER B 1 199 ? 63.760 3.427 87.256 1.00 25.68 983 SER B O 1
ATOM 2788 N N . VAL B 1 200 ? 62.102 3.261 85.737 1.00 25.37 984 VAL B N 1
ATOM 2789 C CA . VAL B 1 200 ? 62.962 2.747 84.675 1.00 25.45 984 VAL B CA 1
ATOM 2790 C C . VAL B 1 200 ? 62.596 3.366 83.308 1.00 24.96 984 VAL B C 1
ATOM 2791 O O . VAL B 1 200 ? 61.469 3.234 82.832 1.00 24.57 984 VAL B O 1
ATOM 2795 N N . GLY B 1 201 ? 63.549 4.072 82.707 1.00 24.86 985 GLY B N 1
ATOM 2796 C CA . GLY B 1 201 ? 63.332 4.702 81.407 1.00 24.57 985 GLY B CA 1
ATOM 2797 C C . GLY B 1 201 ? 63.331 3.622 80.337 1.00 24.57 985 GLY B C 1
ATOM 2798 O O . GLY B 1 201 ? 64.337 2.927 80.164 1.00 24.48 985 GLY B O 1
ATOM 2799 N N . ILE B 1 202 ? 62.195 3.449 79.648 1.00 24.02 986 ILE B N 1
ATOM 2800 C CA . ILE B 1 202 ? 62.091 2.451 78.553 1.00 22.83 986 ILE B CA 1
ATOM 2801 C C . ILE B 1 202 ? 62.317 3.157 77.208 1.00 22.67 986 ILE B C 1
ATOM 2802 O O . ILE B 1 202 ? 63.253 2.832 76.474 1.00 22.83 986 ILE B O 1
ATOM 2807 N N . GLY B 1 203 ? 61.491 4.148 76.909 1.00 22.25 987 GLY B N 1
ATOM 2808 C CA . GLY B 1 203 ? 61.682 4.945 75.700 1.00 22.63 987 GLY B CA 1
ATOM 2809 C C . GLY B 1 203 ? 60.881 4.461 74.501 1.00 22.71 987 GLY B C 1
ATOM 2810 O O . GLY B 1 203 ? 59.979 3.613 74.631 1.00 22.11 987 GLY B O 1
ATOM 2811 N N . ALA B 1 204 ? 61.231 5.004 73.335 1.00 22.52 988 ALA B N 1
ATOM 2812 C CA . ALA B 1 204 ? 60.407 4.904 72.129 1.00 22.51 988 ALA B CA 1
ATOM 2813 C C . ALA B 1 204 ? 61.105 4.100 71.037 1.00 22.61 988 ALA B C 1
ATOM 2814 O O . ALA B 1 204 ? 62.328 3.952 71.047 1.00 22.60 988 ALA B O 1
ATOM 2816 N N . HIS B 1 205 ? 60.322 3.584 70.090 1.00 22.16 989 HIS B N 1
ATOM 2817 C CA . HIS B 1 205 ? 60.864 2.804 68.982 1.00 20.43 989 HIS B CA 1
ATOM 2818 C C . HIS B 1 205 ? 59.952 2.808 67.744 1.00 20.54 989 HIS B C 1
ATOM 2819 O O . HIS B 1 205 ? 58.722 2.993 67.853 1.00 19.11 989 HIS B O 1
ATOM 2826 N N . THR B 1 206 ? 60.571 2.580 66.578 1.00 20.21 990 THR B N 1
ATOM 2827 C CA . THR B 1 206 ? 59.842 2.302 65.345 1.00 20.56 990 THR B CA 1
ATOM 2828 C C . THR B 1 206 ? 60.281 0.955 64.781 1.00 20.80 990 THR B C 1
ATOM 2829 O O . THR B 1 206 ? 61.234 0.336 65.288 1.00 20.68 990 THR B O 1
ATOM 2833 N N . HIS B 1 207 ? 59.578 0.503 63.737 1.00 20.48 991 HIS B N 1
ATOM 2834 C CA . HIS B 1 207 ? 60.035 -0.612 62.891 1.00 20.85 991 HIS B CA 1
ATOM 2835 C C . HIS B 1 207 ? 60.019 -0.206 61.407 1.00 20.96 991 HIS B C 1
ATOM 2836 O O . HIS B 1 207 ? 59.470 0.825 61.043 1.00 20.71 991 HIS B O 1
ATOM 2843 N N . THR B 1 208 ? 60.624 -1.028 60.555 1.00 22.20 992 THR B N 1
ATOM 2844 C CA . THR B 1 208 ? 60.430 -0.907 59.107 1.00 23.03 992 THR B CA 1
ATOM 2845 C C . THR B 1 208 ? 59.716 -2.162 58.646 1.00 22.74 992 THR B C 1
ATOM 2846 O O . THR B 1 208 ? 59.873 -3.224 59.256 1.00 22.80 992 THR B O 1
ATOM 2850 N N . VAL B 1 209 ? 58.932 -2.036 57.576 1.00 22.38 993 VAL B N 1
ATOM 2851 C CA . VAL B 1 209 ? 58.267 -3.180 56.977 1.00 22.21 993 VAL B CA 1
ATOM 2852 C C . VAL B 1 209 ? 58.330 -3.127 55.433 1.00 22.48 993 VAL B C 1
ATOM 2853 O O . VAL B 1 209 ? 58.021 -2.095 54.828 1.00 22.65 993 VAL B O 1
ATOM 2857 N N . ALA B 1 210 ? 58.749 -4.239 54.825 1.00 22.79 994 ALA B N 1
ATOM 2858 C CA . ALA B 1 210 ? 58.770 -4.423 53.355 1.00 22.86 994 ALA B CA 1
ATOM 2859 C C . ALA B 1 210 ? 57.396 -4.848 52.828 1.00 22.79 994 ALA B C 1
ATOM 2860 O O . ALA B 1 210 ? 56.895 -5.921 53.194 1.00 23.28 994 ALA B O 1
ATOM 2862 N N . ILE B 1 211 ? 56.798 -4.029 51.960 1.00 22.44 995 ILE B N 1
ATOM 2863 C CA . ILE B 1 211 ? 55.477 -4.355 51.390 1.00 22.23 995 ILE B CA 1
ATOM 2864 C C . ILE B 1 211 ? 55.487 -5.319 50.176 1.00 22.49 995 ILE B C 1
ATOM 2865 O O . ILE B 1 211 ? 54.566 -6.123 50.024 1.00 22.36 995 ILE B O 1
ATOM 2870 N N . GLY B 1 212 ? 56.503 -5.250 49.311 1.00 21.97 996 GLY B N 1
ATOM 2871 C CA . GLY B 1 212 ? 56.556 -6.157 48.163 1.00 21.73 996 GLY B CA 1
ATOM 2872 C C . GLY B 1 212 ? 55.764 -5.679 46.944 1.00 21.89 996 GLY B C 1
ATOM 2873 O O . GLY B 1 212 ? 55.445 -4.492 46.823 1.0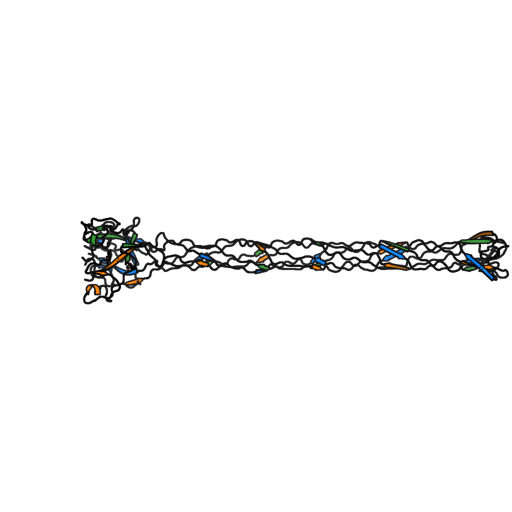0 21.18 996 GLY B O 1
ATOM 2874 N N . SER B 1 213 ? 55.447 -6.624 46.052 1.00 21.91 997 SER B N 1
ATOM 2875 C CA . SER B 1 213 ? 54.858 -6.325 44.750 1.00 21.92 997 SER B CA 1
ATOM 2876 C C . SER B 1 213 ? 53.538 -7.014 44.519 1.00 21.29 997 SER B C 1
ATOM 2877 O O . SER B 1 213 ? 53.218 -8.019 45.169 1.00 21.54 997 SER B O 1
ATOM 2880 N N . HIS B 1 214 ? 52.774 -6.483 43.571 1.00 20.24 998 HIS B N 1
ATOM 2881 C CA . HIS B 1 214 ? 51.476 -7.054 43.255 1.00 18.20 998 HIS B CA 1
ATOM 2882 C C . HIS B 1 214 ? 51.017 -6.561 41.880 1.00 17.96 998 HIS B C 1
ATOM 2883 O O . HIS B 1 214 ? 51.504 -5.546 41.374 1.00 17.28 998 HIS B O 1
ATOM 2890 N N . GLY B 1 215 ? 50.041 -7.271 41.312 1.00 17.80 999 GLY B N 1
ATOM 2891 C CA . GLY B 1 215 ? 49.370 -6.848 40.095 1.00 16.77 999 GLY B CA 1
ATOM 2892 C C . GLY B 1 215 ? 47.865 -7.004 40.230 1.00 16.35 999 GLY B C 1
ATOM 2893 O O . GLY B 1 215 ? 47.331 -7.206 41.330 1.00 15.63 999 GLY B O 1
ATOM 2894 N N . HIS B 1 216 ? 47.189 -6.888 39.093 1.00 15.86 1000 HIS B N 1
ATOM 2895 C CA . HIS B 1 216 ? 45.752 -7.040 38.988 1.00 16.11 1000 HIS B CA 1
ATOM 2896 C C . HIS B 1 216 ? 45.450 -7.743 37.678 1.00 16.24 1000 HIS B C 1
ATOM 2897 O O . HIS B 1 216 ? 46.242 -7.662 36.752 1.00 16.99 1000 HIS B O 1
ATOM 2904 N N . THR B 1 217 ? 44.317 -8.438 37.616 1.00 16.61 1001 THR B N 1
ATOM 2905 C CA . THR B 1 217 ? 43.812 -8.985 36.355 1.00 17.35 1001 THR B CA 1
ATOM 2906 C C . THR B 1 217 ? 42.902 -7.926 35.705 1.00 16.71 1001 THR B C 1
ATOM 2907 O O . THR B 1 217 ? 42.002 -7.405 36.355 1.00 16.04 1001 THR B O 1
ATOM 2911 N N . ILE B 1 218 ? 43.192 -7.579 34.450 1.00 16.52 1002 ILE B N 1
ATOM 2912 C CA . ILE B 1 218 ? 42.411 -6.587 33.693 1.00 16.34 1002 ILE B CA 1
ATOM 2913 C C . ILE B 1 218 ? 41.479 -7.267 32.676 1.00 16.89 1002 ILE B C 1
ATOM 2914 O O . ILE B 1 218 ? 41.944 -8.036 31.841 1.00 17.75 1002 ILE B O 1
ATOM 2919 N N . THR B 1 219 ? 40.180 -6.988 32.767 1.00 17.04 1003 THR B N 1
ATOM 2920 C CA . THR B 1 219 ? 39.156 -7.439 31.819 1.00 17.63 1003 THR B CA 1
ATOM 2921 C C . THR B 1 219 ? 38.680 -6.234 30.978 1.00 17.26 1003 THR B C 1
ATOM 2922 O O . THR B 1 219 ? 38.368 -5.182 31.519 1.00 16.72 1003 THR B O 1
ATOM 2926 N N . VAL B 1 220 ? 38.621 -6.396 29.658 1.00 17.26 1004 VAL B N 1
ATOM 2927 C CA . VAL B 1 220 ? 38.099 -5.360 28.752 1.00 16.73 1004 VAL B CA 1
ATOM 2928 C C . VAL B 1 220 ? 36.808 -5.923 28.177 1.00 16.96 1004 VAL B C 1
ATOM 2929 O O . VAL B 1 220 ? 36.818 -7.064 27.713 1.00 17.70 1004 VAL B O 1
ATOM 2933 N N . ASN B 1 221 ? 35.697 -5.172 28.266 1.00 16.68 1005 ASN B N 1
ATOM 2934 C CA . ASN B 1 221 ? 34.422 -5.638 27.739 1.00 17.02 1005 ASN B CA 1
ATOM 2935 C C . ASN B 1 221 ? 34.256 -5.412 26.221 1.00 16.93 1005 ASN B C 1
ATOM 2936 O O . ASN B 1 221 ? 34.918 -4.588 25.603 1.00 16.09 1005 ASN B O 1
ATOM 2941 N N . SER B 1 222 ? 33.332 -6.164 25.657 1.00 16.91 1006 SER B N 1
ATOM 2942 C CA . SER B 1 222 ? 32.993 -6.126 24.258 1.00 17.20 1006 SER B CA 1
ATOM 2943 C C . SER B 1 222 ? 32.305 -4.795 23.872 1.00 16.61 1006 SER B C 1
ATOM 2944 O O . SER B 1 222 ? 31.553 -4.209 24.644 1.00 16.69 1006 SER B O 1
ATOM 2947 N N . THR B 1 223 ? 32.617 -4.288 22.691 1.00 16.25 1007 THR B N 1
ATOM 2948 C CA . THR B 1 223 ? 31.890 -3.149 22.123 1.00 15.23 1007 THR B CA 1
ATOM 2949 C C . THR B 1 223 ? 31.669 -3.483 20.672 1.00 15.41 1007 THR B C 1
ATOM 2950 O O . THR B 1 223 ? 32.553 -3.998 20.014 1.00 14.88 1007 THR B O 1
ATOM 2954 N N . GLY B 1 224 ? 30.467 -3.183 20.200 1.00 15.89 1008 GLY B N 1
ATOM 2955 C CA . GLY B 1 224 ? 30.139 -3.237 18.806 1.00 17.00 1008 GLY B CA 1
ATOM 2956 C C . GLY B 1 224 ? 28.898 -4.039 18.501 1.00 17.74 1008 GLY B C 1
ATOM 2957 O O . GLY B 1 224 ? 28.221 -4.530 19.390 1.00 17.66 1008 GLY B O 1
ATOM 2958 N N . ASN B 1 225 ? 28.638 -4.196 17.205 1.00 18.84 1009 ASN B N 1
ATOM 2959 C CA . ASN B 1 225 ? 27.443 -4.826 16.685 1.00 18.90 1009 ASN B CA 1
ATOM 2960 C C . ASN B 1 225 ? 27.659 -6.293 16.242 1.00 19.33 1009 ASN B C 1
ATOM 2961 O O . ASN B 1 225 ? 28.761 -6.828 16.307 1.00 19.44 1009 ASN B O 1
ATOM 2966 N N . THR B 1 226 ? 26.582 -6.935 15.808 1.00 20.97 1010 THR B N 1
ATOM 2967 C CA . THR B 1 226 ? 26.599 -8.302 15.242 1.00 22.21 1010 THR B CA 1
ATOM 2968 C C . THR B 1 226 ? 27.516 -8.391 14.016 1.00 22.06 1010 THR B C 1
ATOM 2969 O O . THR B 1 226 ? 28.291 -9.351 13.865 1.00 22.42 1010 THR B O 1
ATOM 2973 N N . GLU B 1 227 ? 27.419 -7.380 13.154 1.00 21.13 1011 GLU B N 1
ATOM 2974 C CA . GLU B 1 227 ? 28.178 -7.304 11.918 1.00 21.15 1011 GLU B CA 1
ATOM 2975 C C . GLU B 1 227 ? 29.075 -6.058 11.912 1.00 19.85 1011 GLU B C 1
ATOM 2976 O O . GLU B 1 227 ? 28.769 -5.073 12.569 1.00 20.74 1011 GLU B O 1
ATOM 2982 N N . ASN B 1 228 ? 30.160 -6.104 11.148 1.00 18.11 1012 ASN B N 1
ATOM 2983 C CA . ASN B 1 228 ? 30.978 -4.931 10.838 1.00 17.15 1012 ASN B CA 1
ATOM 2984 C C . ASN B 1 228 ? 30.315 -4.338 9.597 1.00 17.11 1012 ASN B C 1
ATOM 2985 O O . ASN B 1 228 ? 30.155 -5.060 8.593 1.00 17.23 1012 ASN B O 1
ATOM 2990 N N . THR B 1 229 ? 29.907 -3.066 9.646 1.00 15.84 1013 THR B N 1
ATOM 2991 C CA . THR B 1 229 ? 29.241 -2.469 8.486 1.00 15.29 1013 THR B CA 1
ATOM 2992 C C . THR B 1 229 ? 29.735 -1.091 8.138 1.00 14.79 1013 THR B C 1
ATOM 2993 O O . THR B 1 229 ? 30.316 -0.393 8.976 1.00 13.68 1013 THR B O 1
ATOM 2997 N N . VAL B 1 230 ? 29.454 -0.710 6.890 1.00 14.23 1014 VAL B N 1
ATOM 2998 C CA . VAL B 1 230 ? 29.620 0.655 6.411 1.00 13.77 1014 VAL B CA 1
ATOM 2999 C C . VAL B 1 230 ? 28.234 1.211 6.041 1.00 14.53 1014 VAL B C 1
ATOM 3000 O O . VAL B 1 230 ? 27.292 0.442 5.927 1.00 14.26 1014 VAL B O 1
ATOM 3004 N N . LYS B 1 231 ? 28.109 2.532 5.891 1.00 14.36 1015 LYS B N 1
ATOM 3005 C CA . LYS B 1 231 ? 26.889 3.134 5.374 1.00 15.10 1015 LYS B CA 1
ATOM 3006 C C . LYS B 1 231 ? 26.482 2.485 4.037 1.00 14.21 1015 LYS B C 1
ATOM 3007 O O . LYS B 1 231 ? 27.252 2.508 3.063 1.00 13.76 1015 LYS B O 1
ATOM 3013 N N . ASN B 1 232 ? 25.274 1.934 3.991 1.00 12.80 1016 ASN B N 1
ATOM 3014 C CA . ASN B 1 232 ? 24.830 1.194 2.824 1.00 13.17 1016 ASN B CA 1
ATOM 3015 C C . ASN B 1 232 ? 23.326 1.372 2.570 1.00 13.29 1016 ASN B C 1
ATOM 3016 O O . ASN B 1 232 ? 22.576 1.701 3.476 1.00 13.04 1016 ASN B O 1
ATOM 3021 N N . ILE B 1 233 ? 22.920 1.179 1.319 1.00 13.66 1017 ILE B N 1
ATOM 3022 C CA . ILE B 1 233 ? 21.517 1.157 0.919 1.00 13.41 1017 ILE B CA 1
ATOM 3023 C C . ILE B 1 233 ? 21.262 -0.231 0.304 1.00 12.85 1017 ILE B C 1
ATOM 3024 O O . ILE B 1 233 ? 22.115 -0.758 -0.417 1.00 11.55 1017 ILE B O 1
ATOM 3029 N N . ALA B 1 234 ? 20.100 -0.812 0.605 1.00 12.66 1018 ALA B N 1
ATOM 3030 C CA . ALA B 1 234 ? 19.754 -2.166 0.188 1.00 12.60 1018 ALA B CA 1
ATOM 3031 C C . ALA B 1 234 ? 19.102 -2.165 -1.189 1.00 13.24 1018 ALA B C 1
ATOM 3032 O O . ALA B 1 234 ? 18.099 -1.477 -1.411 1.00 13.94 1018 ALA B O 1
ATOM 3034 N N . PHE B 1 235 ? 19.683 -2.925 -2.116 1.00 12.43 1019 PHE B N 1
ATOM 3035 C CA . PHE B 1 235 ? 19.076 -3.186 -3.410 1.00 11.81 1019 PHE B CA 1
ATOM 3036 C C . PHE B 1 235 ? 18.953 -4.701 -3.536 1.00 12.42 1019 PHE B C 1
ATOM 3037 O O . PHE B 1 235 ? 19.658 -5.440 -2.861 1.00 13.07 1019 PHE B O 1
ATOM 3045 N N . ASN B 1 236 ? 18.095 -5.168 -4.421 1.00 12.31 1020 ASN B N 1
ATOM 3046 C CA . ASN B 1 236 ? 18.046 -6.577 -4.770 1.00 13.38 1020 ASN B CA 1
ATOM 3047 C C . ASN B 1 236 ? 18.976 -6.855 -5.923 1.00 13.47 1020 ASN B C 1
ATOM 3048 O O . ASN B 1 236 ? 18.792 -6.295 -6.983 1.00 14.61 1020 ASN B O 1
ATOM 3053 N N . TYR B 1 237 ? 19.964 -7.722 -5.749 1.00 13.78 1021 TYR B N 1
ATOM 3054 C CA . TYR B 1 237 ? 20.790 -8.079 -6.899 1.00 14.45 1021 TYR B CA 1
ATOM 3055 C C . TYR B 1 237 ? 20.017 -9.064 -7.788 1.00 13.92 1021 TYR B C 1
ATOM 3056 O O . TYR B 1 237 ? 19.540 -10.093 -7.321 1.00 14.49 1021 TYR B O 1
ATOM 3065 N N . ILE B 1 238 ? 19.878 -8.717 -9.054 1.00 13.72 1022 ILE B N 1
ATOM 3066 C CA . ILE B 1 238 ? 19.241 -9.572 -10.044 1.00 14.11 1022 ILE B CA 1
ATOM 3067 C C . ILE B 1 238 ? 20.229 -9.796 -11.183 1.00 15.27 1022 ILE B C 1
ATOM 3068 O O . ILE B 1 238 ? 21.258 -9.125 -11.271 1.00 15.63 1022 ILE B O 1
ATOM 3073 N N . VAL B 1 239 ? 19.929 -10.754 -12.045 1.00 15.99 1023 VAL B N 1
ATOM 3074 C CA . VAL B 1 239 ? 20.800 -11.085 -13.133 1.00 16.89 1023 VAL B CA 1
ATOM 3075 C C . VAL B 1 239 ? 19.907 -11.336 -14.372 1.00 18.06 1023 VAL B C 1
ATOM 3076 O O . VAL B 1 239 ? 18.844 -11.931 -14.266 1.00 18.42 1023 VAL B O 1
ATOM 3080 N N . ARG B 1 240 ? 20.322 -10.843 -15.534 1.00 19.62 1024 ARG B N 1
ATOM 3081 C CA . ARG B 1 240 ? 19.625 -11.137 -16.787 1.00 21.23 1024 ARG B CA 1
ATOM 3082 C C . ARG B 1 240 ? 19.898 -12.575 -17.241 1.00 22.07 1024 ARG B C 1
ATOM 3083 O O . ARG B 1 240 ? 21.053 -13.012 -17.261 1.00 21.27 1024 ARG B O 1
ATOM 3091 N N . LEU B 1 241 ? 18.843 -13.293 -17.626 1.00 23.68 1025 LEU B N 1
ATOM 3092 C CA . LEU B 1 241 ? 18.972 -14.705 -18.014 1.00 25.81 1025 LEU B CA 1
ATOM 3093 C C . LEU B 1 241 ? 19.395 -14.932 -19.456 1.00 27.18 1025 LEU B C 1
ATOM 3094 O O . LEU B 1 241 ? 20.268 -15.761 -19.736 1.00 27.67 1025 LEU B O 1
ATOM 3099 N N . ALA B 1 242 ? 18.762 -14.206 -20.370 1.00 29.01 1026 ALA B N 1
ATOM 3100 C CA . ALA B 1 242 ? 19.006 -14.368 -21.799 1.00 30.50 1026 ALA B CA 1
ATOM 3101 C C . ALA B 1 242 ? 18.921 -13.021 -22.523 1.00 31.37 1026 ALA B C 1
ATOM 3102 O O . ALA B 1 242 ? 19.321 -12.897 -23.689 1.00 31.75 1026 ALA B O 1
ATOM 3105 N N . SER C 1 27 ? 16.370 -4.508 -23.250 1.00 39.66 811 SER C N 1
ATOM 3106 C CA . SER C 1 27 ? 17.347 -3.601 -22.548 1.00 39.46 811 SER C CA 1
ATOM 3107 C C . SER C 1 27 ? 18.244 -4.391 -21.576 1.00 38.34 811 SER C C 1
ATOM 3108 O O . SER C 1 27 ? 17.747 -5.089 -20.671 1.00 38.67 811 SER C O 1
ATOM 3111 N N . SER C 1 28 ? 19.562 -4.270 -21.769 1.00 36.11 812 SER C N 1
ATOM 3112 C CA . SER C 1 28 ? 20.522 -5.084 -21.029 1.00 33.58 812 SER C CA 1
ATOM 3113 C C . SER C 1 28 ? 20.828 -4.565 -19.603 1.00 31.66 812 SER C C 1
ATOM 3114 O O . SER C 1 28 ? 21.280 -5.329 -18.739 1.00 31.27 812 SER C O 1
ATOM 3117 N N . TYR C 1 29 ? 20.585 -3.276 -19.362 1.00 28.90 813 TYR C N 1
ATOM 3118 C CA . TYR C 1 29 ? 20.638 -2.717 -18.000 1.00 26.45 813 TYR C CA 1
ATOM 3119 C C . TYR C 1 29 ? 19.377 -1.886 -17.820 1.00 25.42 813 TYR C C 1
ATOM 3120 O O . TYR C 1 29 ? 19.240 -0.827 -18.438 1.00 26.53 813 TYR C O 1
ATOM 3129 N N . PRO C 1 30 ? 18.436 -2.377 -17.001 1.00 23.77 814 PRO C N 1
ATOM 3130 C CA . PRO C 1 30 ? 17.115 -1.733 -16.944 1.00 22.80 814 PRO C CA 1
ATOM 3131 C C . PRO C 1 30 ? 17.083 -0.370 -16.239 1.00 22.26 814 PRO C C 1
ATOM 3132 O O . PRO C 1 30 ? 17.927 -0.069 -15.339 1.00 21.94 814 PRO C O 1
ATOM 3136 N N . ILE C 1 31 ? 16.098 0.434 -16.659 1.00 20.40 815 ILE C N 1
ATOM 3137 C CA . ILE C 1 31 ? 15.939 1.813 -16.221 1.00 19.16 815 ILE C CA 1
ATOM 3138 C C . ILE C 1 31 ? 15.660 1.834 -14.723 1.00 17.89 815 ILE C C 1
ATOM 3139 O O . ILE C 1 31 ? 14.822 1.071 -14.231 1.00 18.22 815 ILE C O 1
ATOM 3144 N N . GLY C 1 32 ? 16.410 2.656 -13.998 1.00 16.44 816 GLY C N 1
ATOM 3145 C CA . GLY C 1 32 ? 16.257 2.731 -12.541 1.00 15.56 816 GLY C CA 1
ATOM 3146 C C . GLY C 1 32 ? 17.365 2.067 -11.754 1.00 14.76 816 GLY C C 1
ATOM 3147 O O . GLY C 1 32 ? 17.549 2.370 -10.568 1.00 15.28 816 GLY C O 1
ATOM 3148 N N . ALA C 1 33 ? 18.115 1.173 -12.402 1.00 13.66 817 ALA C N 1
ATOM 3149 C CA . ALA C 1 33 ? 19.290 0.579 -11.763 1.00 12.60 817 ALA C CA 1
ATOM 3150 C C . ALA C 1 33 ? 20.443 1.609 -11.675 1.00 12.00 817 ALA C C 1
ATOM 3151 O O . ALA C 1 33 ? 20.715 2.329 -12.647 1.00 11.90 817 ALA C O 1
ATOM 3153 N N . PRO C 1 34 ? 21.076 1.739 -10.494 1.00 11.44 818 PRO C N 1
ATOM 3154 C CA . PRO C 1 34 ? 22.125 2.734 -10.341 1.00 12.05 818 PRO C CA 1
ATOM 3155 C C . PRO C 1 34 ? 23.421 2.366 -11.101 1.00 12.02 818 PRO C C 1
ATOM 3156 O O . PRO C 1 34 ? 23.755 1.179 -11.216 1.00 12.00 818 PRO C O 1
ATOM 3160 N N . ILE C 1 35 ? 24.089 3.385 -11.642 1.00 11.47 819 ILE C N 1
ATOM 3161 C CA . ILE C 1 35 ? 25.294 3.248 -12.492 1.00 11.25 819 ILE C CA 1
ATOM 3162 C C . ILE C 1 35 ? 26.426 4.052 -11.859 1.00 11.15 819 ILE C C 1
ATOM 3163 O O . ILE C 1 35 ? 26.251 5.228 -11.611 1.00 11.18 819 ILE C O 1
ATOM 3168 N N . PRO C 1 36 ? 27.572 3.406 -11.560 1.00 11.66 820 PRO C N 1
ATOM 3169 C CA . PRO C 1 36 ? 28.733 4.154 -11.054 1.00 11.42 820 PRO C CA 1
ATOM 3170 C C . PRO C 1 36 ? 29.457 4.855 -12.198 1.00 11.69 820 PRO C C 1
ATOM 3171 O O . PRO C 1 36 ? 29.971 4.184 -13.084 1.00 11.70 820 PRO C O 1
ATOM 3175 N N . TRP C 1 37 ? 29.479 6.189 -12.177 1.00 11.24 821 TRP C N 1
ATOM 3176 C CA . TRP C 1 37 ? 30.048 6.980 -13.261 1.00 11.26 821 TRP C CA 1
ATOM 3177 C C . TRP C 1 37 ? 31.331 7.688 -12.767 1.00 11.09 821 TRP C C 1
ATOM 3178 O O . TRP C 1 37 ? 31.291 8.335 -11.721 1.00 11.07 821 TRP C O 1
ATOM 3189 N N . PRO C 1 38 ? 32.471 7.531 -13.506 1.00 11.29 822 PRO C N 1
ATOM 3190 C CA . PRO C 1 38 ? 33.798 7.976 -13.040 1.00 13.21 822 PRO C CA 1
ATOM 3191 C C . PRO C 1 38 ? 34.173 9.425 -13.287 1.00 15.04 822 PRO C C 1
ATOM 3192 O O . PRO C 1 38 ? 35.353 9.791 -13.101 1.00 15.88 822 PRO C O 1
ATOM 3196 N N . SER C 1 39 ? 33.204 10.234 -13.705 1.00 15.80 823 SER C N 1
ATOM 3197 C CA . SER C 1 39 ? 33.444 11.599 -14.098 1.00 16.37 823 SER C CA 1
ATOM 3198 C C . SER C 1 39 ? 32.452 12.552 -13.423 1.00 17.60 823 SER C C 1
ATOM 3199 O O . SER C 1 39 ? 31.303 12.175 -13.152 1.00 16.24 823 SER C O 1
ATOM 3202 N N . ASP C 1 40 ? 32.897 13.786 -13.157 1.00 19.42 824 ASP C N 1
ATOM 3203 C CA . ASP C 1 40 ? 31.983 14.831 -12.678 1.00 21.53 824 ASP C CA 1
ATOM 3204 C C . ASP C 1 40 ? 31.093 15.420 -13.798 1.00 22.60 824 ASP C C 1
ATOM 3205 O O . ASP C 1 40 ? 30.131 16.111 -13.497 1.00 23.24 824 ASP C O 1
ATOM 3210 N N . SER C 1 41 ? 31.402 15.119 -15.064 1.00 23.35 825 SER C N 1
ATOM 3211 C CA . SER C 1 41 ? 30.528 15.432 -16.233 1.00 24.64 825 SER C CA 1
ATOM 3212 C C . SER C 1 41 ? 29.555 14.286 -16.576 1.00 24.95 825 SER C C 1
ATOM 3213 O O . SER C 1 41 ? 29.942 13.300 -17.239 1.00 25.17 825 SER C O 1
ATOM 3216 N N . VAL C 1 42 ? 28.299 14.440 -16.166 1.00 24.72 826 VAL C N 1
ATOM 3217 C CA . VAL C 1 42 ? 27.250 13.424 -16.380 1.00 25.51 826 VAL C CA 1
ATOM 3218 C C . VAL C 1 42 ? 26.757 13.420 -17.840 1.00 25.17 826 VAL C C 1
ATOM 3219 O O . VAL C 1 42 ? 26.516 14.489 -18.390 1.00 25.50 826 VAL C O 1
ATOM 3223 N N . PRO C 1 43 ? 26.615 12.225 -18.474 1.00 25.50 827 PRO C N 1
ATOM 3224 C CA . PRO C 1 43 ? 26.082 12.159 -19.871 1.00 25.25 827 PRO C CA 1
ATOM 3225 C C . PRO C 1 43 ? 24.633 12.657 -19.949 1.00 25.20 827 PRO C C 1
ATOM 3226 O O . PRO C 1 43 ? 23.907 12.545 -18.955 1.00 24.48 827 PRO C O 1
ATOM 3230 N N . ALA C 1 44 ? 24.227 13.223 -21.096 1.00 24.99 828 ALA C N 1
ATOM 3231 C CA . ALA C 1 44 ? 22.817 13.645 -21.306 1.00 25.06 828 ALA C CA 1
ATOM 3232 C C . ALA C 1 44 ? 21.874 12.446 -21.248 1.00 24.32 828 ALA C C 1
ATOM 3233 O O . ALA C 1 44 ? 22.231 11.374 -21.744 1.00 24.29 828 ALA C O 1
ATOM 3235 N N . GLY C 1 45 ? 20.693 12.621 -20.633 1.00 23.68 829 GLY C N 1
ATOM 3236 C CA . GLY C 1 45 ? 19.729 11.520 -20.472 1.00 22.33 829 GLY C CA 1
ATOM 3237 C C . GLY C 1 45 ? 19.891 10.699 -19.179 1.00 22.31 829 GLY C C 1
ATOM 3238 O O . GLY C 1 45 ? 19.233 9.677 -19.018 1.00 22.28 829 GLY C O 1
ATOM 3239 N N . PHE C 1 46 ? 20.756 11.155 -18.261 1.00 21.18 830 PHE C N 1
ATOM 3240 C CA . PHE C 1 46 ? 20.965 10.529 -16.954 1.00 19.92 830 PHE C CA 1
ATOM 3241 C C . PHE C 1 46 ? 20.938 11.631 -15.916 1.00 19.85 830 PHE C C 1
ATOM 3242 O O . PHE C 1 46 ? 21.064 12.809 -16.261 1.00 19.83 830 PHE C O 1
ATOM 3250 N N . ALA C 1 47 ? 20.785 11.249 -14.646 1.00 19.20 831 ALA C N 1
ATOM 3251 C CA . ALA C 1 47 ? 20.740 12.199 -13.540 1.00 18.54 831 ALA C CA 1
ATOM 3252 C C . ALA C 1 47 ? 21.490 11.642 -12.333 1.00 17.95 831 ALA C C 1
ATOM 3253 O O . ALA C 1 47 ? 21.396 10.457 -12.041 1.00 17.35 831 ALA C O 1
ATOM 3255 N N . LEU C 1 48 ? 22.229 12.503 -11.634 1.00 17.83 832 LEU C N 1
ATOM 3256 C CA . LEU C 1 48 ? 22.846 12.127 -10.362 1.00 18.17 832 LEU C CA 1
ATOM 3257 C C . LEU C 1 48 ? 21.793 11.640 -9.380 1.00 17.96 832 LEU C C 1
ATOM 3258 O O . LEU C 1 48 ? 20.718 12.225 -9.287 1.00 17.87 832 LEU C O 1
ATOM 3263 N N . MET C 1 49 ? 22.075 10.547 -8.669 1.00 17.82 833 MET C N 1
ATOM 3264 C CA . MET C 1 49 ? 21.118 10.038 -7.664 1.00 17.20 833 MET C CA 1
ATOM 3265 C C . MET C 1 49 ? 21.307 10.759 -6.359 1.00 17.26 833 MET C C 1
ATOM 3266 O O . MET C 1 49 ? 22.116 10.368 -5.529 1.00 16.50 833 MET C O 1
ATOM 3271 N N . GLU C 1 50 ? 20.554 11.830 -6.193 1.00 18.82 834 GLU C N 1
ATOM 3272 C CA . GLU C 1 50 ? 20.771 12.727 -5.077 1.00 20.28 834 GLU C CA 1
ATOM 3273 C C . GLU C 1 50 ? 19.594 12.915 -4.152 1.00 19.49 834 GLU C C 1
ATOM 3274 O O . GLU C 1 50 ? 19.610 13.846 -3.362 1.00 19.89 834 GLU C O 1
ATOM 3280 N N . GLY C 1 51 ? 18.607 12.024 -4.201 1.00 19.55 835 GLY C N 1
ATOM 3281 C CA . GLY C 1 51 ? 17.422 12.123 -3.304 1.00 19.46 835 GLY C CA 1
ATOM 3282 C C . GLY C 1 51 ? 16.257 12.967 -3.850 1.00 20.64 835 GLY C C 1
ATOM 3283 O O . GLY C 1 51 ? 15.294 13.286 -3.123 1.00 20.26 835 GLY C O 1
ATOM 3284 N N . GLN C 1 52 ? 16.354 13.353 -5.121 1.00 20.60 836 GLN C N 1
ATOM 3285 C CA . GLN C 1 52 ? 15.385 14.247 -5.749 1.00 21.57 836 GLN C CA 1
ATOM 3286 C C . GLN C 1 52 ? 14.046 13.553 -6.066 1.00 22.39 836 GLN C C 1
ATOM 3287 O O . GLN C 1 52 ? 13.952 12.321 -6.120 1.00 22.33 836 GLN C O 1
ATOM 3293 N N . THR C 1 53 ? 13.000 14.343 -6.261 1.00 23.68 837 THR C N 1
ATOM 3294 C CA . THR C 1 53 ? 11.756 13.778 -6.776 1.00 24.77 837 THR C CA 1
ATOM 3295 C C . THR C 1 53 ? 11.817 13.866 -8.292 1.00 25.19 837 THR C C 1
ATOM 3296 O O . THR C 1 53 ? 12.643 14.636 -8.848 1.00 25.78 837 THR C O 1
ATOM 3300 N N . PHE C 1 54 ? 10.964 13.087 -8.958 1.00 24.98 838 PHE C N 1
ATOM 3301 C CA . PHE C 1 54 ? 10.915 13.092 -10.417 1.00 25.29 838 PHE C CA 1
ATOM 3302 C C . PHE C 1 54 ? 9.489 13.082 -10.962 1.00 25.67 838 PHE C C 1
ATOM 3303 O O . PHE C 1 54 ? 8.539 12.724 -10.251 1.00 25.52 838 PHE C O 1
ATOM 3311 N N . ASP C 1 55 ? 9.357 13.469 -12.231 1.00 25.92 839 ASP C N 1
ATOM 3312 C CA . ASP C 1 55 ? 8.069 13.548 -12.906 1.00 26.57 839 ASP C CA 1
ATOM 3313 C C . ASP C 1 55 ? 7.641 12.145 -13.360 1.00 26.68 839 ASP C C 1
ATOM 3314 O O . ASP C 1 55 ? 8.149 11.630 -14.364 1.00 26.84 839 ASP C O 1
ATOM 3319 N N . LYS C 1 56 ? 6.711 11.536 -12.621 1.00 27.55 840 LYS C N 1
ATOM 3320 C CA . LYS C 1 56 ? 6.327 10.125 -12.846 1.00 28.22 840 LYS C CA 1
ATOM 3321 C C . LYS C 1 56 ? 5.662 9.868 -14.200 1.00 28.78 840 LYS C C 1
ATOM 3322 O O . LYS C 1 56 ? 5.911 8.825 -14.825 1.00 29.13 840 LYS C O 1
ATOM 3328 N N . SER C 1 57 ? 4.846 10.822 -14.659 1.00 28.89 841 SER C N 1
ATOM 3329 C CA . SER C 1 57 ? 4.187 10.734 -15.979 1.00 29.35 841 SER C CA 1
ATOM 3330 C C . SER C 1 57 ? 5.186 10.834 -17.120 1.00 28.71 841 SER C C 1
ATOM 3331 O O . SER C 1 57 ? 5.066 10.138 -18.117 1.00 29.09 841 SER C O 1
ATOM 3334 N N . ALA C 1 58 ? 6.169 11.713 -16.968 1.00 28.09 842 ALA C N 1
ATOM 3335 C CA . ALA C 1 58 ? 7.210 11.885 -17.967 1.00 27.23 842 ALA C CA 1
ATOM 3336 C C . ALA C 1 58 ? 8.223 10.746 -17.987 1.00 26.75 842 ALA C C 1
ATOM 3337 O O . ALA C 1 58 ? 8.839 10.498 -19.007 1.00 26.17 842 ALA C O 1
ATOM 3339 N N . TYR C 1 59 ? 8.393 10.058 -16.859 1.00 26.65 843 TYR C N 1
ATOM 3340 C CA . TYR C 1 59 ? 9.371 8.979 -16.766 1.00 26.87 843 TYR C CA 1
ATOM 3341 C C . TYR C 1 59 ? 8.729 7.678 -16.251 1.00 27.12 843 TYR C C 1
ATOM 3342 O O . TYR C 1 59 ? 9.009 7.252 -15.127 1.00 26.93 843 TYR C O 1
ATOM 3351 N N . PRO C 1 60 ? 7.872 7.047 -17.091 1.00 27.17 844 PRO C N 1
ATOM 3352 C CA . PRO C 1 60 ? 6.981 5.966 -16.654 1.00 27.21 844 PRO C CA 1
ATOM 3353 C C . PRO C 1 60 ? 7.714 4.660 -16.299 1.00 27.05 844 PRO C C 1
ATOM 3354 O O . PRO C 1 60 ? 7.266 3.948 -15.402 1.00 26.83 844 PRO C O 1
ATOM 3358 N N . LYS C 1 61 ? 8.827 4.355 -16.977 1.00 26.58 845 LYS C N 1
ATOM 3359 C CA . LYS C 1 61 ? 9.651 3.199 -16.598 1.00 26.40 845 LYS C CA 1
ATOM 3360 C C . LYS C 1 61 ? 10.405 3.483 -15.298 1.00 25.45 845 LYS C C 1
ATOM 3361 O O . LYS C 1 61 ? 10.532 2.600 -14.444 1.00 24.98 845 LYS C O 1
ATOM 3367 N N . LEU C 1 62 ? 10.867 4.725 -15.131 1.00 24.05 846 LEU C N 1
ATOM 3368 C CA . LEU C 1 62 ? 11.476 5.128 -13.868 1.00 23.15 846 LEU C CA 1
ATOM 3369 C C . LEU C 1 62 ? 10.472 5.012 -12.722 1.00 22.67 846 LEU C C 1
ATOM 3370 O O . LEU C 1 62 ? 10.829 4.567 -11.635 1.00 22.23 846 LEU C O 1
ATOM 3375 N N . ALA C 1 63 ? 9.216 5.372 -12.987 1.00 22.58 847 ALA C N 1
ATOM 3376 C CA . ALA C 1 63 ? 8.119 5.222 -12.003 1.00 23.10 847 ALA C CA 1
ATOM 3377 C C . ALA C 1 63 ? 7.816 3.790 -11.576 1.00 23.46 847 ALA C C 1
ATOM 3378 O O . ALA C 1 63 ? 7.247 3.579 -10.512 1.00 24.06 847 ALA C O 1
ATOM 3380 N N . VAL C 1 64 ? 8.150 2.812 -12.413 1.00 24.26 848 VAL C N 1
ATOM 3381 C CA . VAL C 1 64 ? 8.007 1.393 -12.049 1.00 25.30 848 VAL C CA 1
ATOM 3382 C C . VAL C 1 64 ? 9.150 0.976 -11.089 1.00 25.49 848 VAL C C 1
ATOM 3383 O O . VAL C 1 64 ? 8.916 0.281 -10.091 1.00 26.62 848 VAL C O 1
ATOM 3387 N N . ALA C 1 65 ? 10.377 1.405 -11.376 1.00 24.82 849 ALA C N 1
ATOM 3388 C CA . ALA C 1 65 ? 11.494 1.115 -10.478 1.00 24.21 849 ALA C CA 1
ATOM 3389 C C . ALA C 1 65 ? 11.340 1.841 -9.119 1.00 24.05 849 ALA C C 1
ATOM 3390 O O . ALA C 1 65 ? 11.603 1.268 -8.041 1.00 23.51 849 ALA C O 1
ATOM 3392 N N . TYR C 1 66 ? 10.898 3.100 -9.175 1.00 23.49 850 TYR C N 1
ATOM 3393 C CA . TYR C 1 66 ? 10.765 3.932 -7.976 1.00 22.78 850 TYR C CA 1
ATOM 3394 C C . TYR C 1 66 ? 9.325 4.442 -7.827 1.00 23.50 850 TYR C C 1
ATOM 3395 O O . TYR C 1 66 ? 9.041 5.604 -8.145 1.00 22.83 850 TYR C O 1
ATOM 3404 N N . PRO C 1 67 ? 8.408 3.574 -7.341 1.00 24.91 851 PRO C N 1
ATOM 3405 C CA . PRO C 1 67 ? 6.996 3.985 -7.164 1.00 25.55 851 PRO C CA 1
ATOM 3406 C C . PRO C 1 67 ? 6.772 5.221 -6.270 1.00 26.27 851 PRO C C 1
ATOM 3407 O O . PRO C 1 67 ? 5.786 5.928 -6.460 1.00 26.50 851 PRO C O 1
ATOM 3411 N N . SER C 1 68 ? 7.673 5.492 -5.322 1.00 27.33 852 SER C N 1
ATOM 3412 C CA . SER C 1 68 ? 7.557 6.683 -4.455 1.00 28.08 852 SER C CA 1
ATOM 3413 C C . SER C 1 68 ? 7.748 8.049 -5.160 1.00 28.08 852 SER C C 1
ATOM 3414 O O . SER C 1 68 ? 7.500 9.094 -4.550 1.00 28.50 852 SER C O 1
ATOM 3417 N N . GLY C 1 69 ? 8.198 8.047 -6.421 1.00 27.59 853 GLY C N 1
ATOM 3418 C CA . GLY C 1 69 ? 8.531 9.277 -7.140 1.00 25.99 853 GLY C CA 1
ATOM 3419 C C . GLY C 1 69 ? 9.790 9.965 -6.625 1.00 25.76 853 GLY C C 1
ATOM 3420 O O . GLY C 1 69 ? 10.019 11.129 -6.948 1.00 25.39 853 GLY C O 1
ATOM 3421 N N . VAL C 1 70 ? 10.592 9.236 -5.833 1.00 25.21 854 VAL C N 1
ATOM 3422 C CA . VAL C 1 70 ? 11.850 9.713 -5.230 1.00 24.82 854 VAL C CA 1
ATOM 3423 C C . VAL C 1 70 ? 13.018 8.786 -5.637 1.00 24.40 854 VAL C C 1
ATOM 3424 O O . VAL C 1 70 ? 12.930 7.566 -5.503 1.00 24.56 854 VAL C O 1
ATOM 3428 N N . ILE C 1 71 ? 14.095 9.377 -6.145 1.00 23.87 855 ILE C N 1
ATOM 3429 C CA . ILE C 1 71 ? 15.347 8.679 -6.443 1.00 22.82 855 ILE C CA 1
ATOM 3430 C C . ILE C 1 71 ? 16.252 8.738 -5.205 1.00 22.34 855 ILE C C 1
ATOM 3431 O O . ILE C 1 71 ? 16.534 9.824 -4.708 1.00 22.49 855 ILE C O 1
ATOM 3436 N N . PRO C 1 72 ? 16.713 7.577 -4.690 1.00 21.66 856 PRO C N 1
ATOM 3437 C CA . PRO C 1 72 ? 17.448 7.629 -3.406 1.00 20.90 856 PRO C CA 1
ATOM 3438 C C . PRO C 1 72 ? 18.762 8.411 -3.508 1.00 20.08 856 PRO C C 1
ATOM 3439 O O . PRO C 1 72 ? 19.349 8.502 -4.587 1.00 19.26 856 PRO C O 1
ATOM 3443 N N . ASP C 1 73 ? 19.196 8.992 -2.389 1.00 19.87 857 ASP C N 1
ATOM 3444 C CA . ASP C 1 73 ? 20.487 9.682 -2.312 1.00 19.21 857 ASP C CA 1
ATOM 3445 C C . ASP C 1 73 ? 21.622 8.666 -2.148 1.00 19.00 857 ASP C C 1
ATOM 3446 O O . ASP C 1 73 ? 21.762 8.050 -1.101 1.00 18.70 857 ASP C O 1
ATOM 3451 N N . MET C 1 74 ? 22.455 8.516 -3.173 1.00 18.76 858 MET C N 1
ATOM 3452 C CA . MET C 1 74 ? 23.588 7.558 -3.132 1.00 18.08 858 MET C CA 1
ATOM 3453 C C . MET C 1 74 ? 24.925 8.122 -2.638 1.00 17.40 858 MET C C 1
ATOM 3454 O O . MET C 1 74 ? 25.943 7.399 -2.604 1.00 16.52 858 MET C O 1
ATOM 3459 N N . ARG C 1 75 ? 24.944 9.415 -2.304 1.00 16.89 859 ARG C N 1
ATOM 3460 C CA . ARG C 1 75 ? 26.180 10.077 -1.846 1.00 16.41 859 ARG C CA 1
ATOM 3461 C C . ARG C 1 75 ? 26.673 9.526 -0.507 1.00 15.39 859 ARG C C 1
ATOM 3462 O O . ARG C 1 75 ? 25.947 9.541 0.478 1.00 14.56 859 ARG C O 1
ATOM 3470 N N . GLY C 1 76 ? 27.897 8.995 -0.508 1.00 15.13 860 GLY C N 1
ATOM 3471 C CA . GLY C 1 76 ? 28.510 8.390 0.682 1.00 14.96 860 GLY C CA 1
ATOM 3472 C C . GLY C 1 76 ? 28.057 6.975 0.976 1.00 15.33 860 GLY C C 1
ATOM 3473 O O . GLY C 1 76 ? 28.351 6.439 2.047 1.00 16.03 860 GLY C O 1
ATOM 3474 N N . GLN C 1 77 ? 27.319 6.384 0.034 1.00 15.07 861 GLN C N 1
ATOM 3475 C CA . GLN C 1 77 ? 26.678 5.080 0.203 1.00 14.78 861 GLN C CA 1
ATOM 3476 C C . GLN C 1 77 ? 27.420 3.992 -0.561 1.00 13.95 861 GLN C C 1
ATOM 3477 O O . GLN C 1 77 ? 27.940 4.215 -1.658 1.00 13.22 861 GLN C O 1
ATOM 3483 N N . THR C 1 78 ? 27.406 2.806 0.031 1.00 13.18 862 THR C N 1
ATOM 3484 C CA . THR C 1 78 ? 27.764 1.564 -0.622 1.00 13.23 862 THR C CA 1
ATOM 3485 C C . THR C 1 78 ? 26.492 0.710 -0.870 1.00 12.66 862 THR C C 1
ATOM 3486 O O . THR C 1 78 ? 25.581 0.665 -0.023 1.00 12.86 862 THR C O 1
ATOM 3490 N N . ILE C 1 79 ? 26.401 0.054 -2.026 1.00 11.41 863 ILE C N 1
ATOM 3491 C CA . ILE C 1 79 ? 25.290 -0.875 -2.277 1.00 10.91 863 ILE C CA 1
ATOM 3492 C C . ILE C 1 79 ? 25.496 -2.191 -1.525 1.00 11.63 863 ILE C C 1
ATOM 3493 O O . ILE C 1 79 ? 26.558 -2.822 -1.608 1.00 13.23 863 ILE C O 1
ATOM 3498 N N . LYS C 1 80 ? 24.494 -2.605 -0.776 1.00 11.32 864 LYS C N 1
ATOM 3499 C CA . LYS C 1 80 ? 24.510 -3.939 -0.172 1.00 11.80 864 LYS C CA 1
ATOM 3500 C C . LYS C 1 80 ? 23.271 -4.717 -0.647 1.00 11.95 864 LYS C C 1
ATOM 3501 O O . LYS C 1 80 ? 22.225 -4.133 -0.788 1.00 12.62 864 LYS C O 1
ATOM 3507 N N . GLY C 1 81 ? 23.407 -6.008 -0.938 1.00 12.83 865 GLY C N 1
ATOM 3508 C CA . GLY C 1 81 ? 22.269 -6.857 -1.302 1.00 14.40 865 GLY C CA 1
ATOM 3509 C C . GLY C 1 81 ? 21.253 -7.001 -0.171 1.00 15.61 865 GLY C C 1
ATOM 3510 O O . GLY C 1 81 ? 21.612 -7.352 0.958 1.00 15.49 865 GLY C O 1
ATOM 3511 N N . LYS C 1 82 ? 19.983 -6.748 -0.475 1.00 17.27 866 LYS C N 1
ATOM 3512 C CA . LYS C 1 82 ? 18.931 -6.700 0.543 1.00 18.57 866 LYS C CA 1
ATOM 3513 C C . LYS C 1 82 ? 18.810 -8.036 1.277 1.00 19.77 866 LYS C C 1
ATOM 3514 O O . LYS C 1 82 ? 18.443 -9.027 0.653 1.00 20.23 866 LYS C O 1
ATOM 3520 N N . PRO C 1 83 ? 19.157 -8.081 2.590 1.00 21.31 867 PRO C N 1
ATOM 3521 C CA . PRO C 1 83 ? 18.950 -9.313 3.376 1.00 22.47 867 PRO C CA 1
ATOM 3522 C C . PRO C 1 83 ? 17.518 -9.378 3.878 1.00 24.64 867 PRO C C 1
ATOM 3523 O O . PRO C 1 83 ? 16.778 -8.391 3.767 1.00 25.82 867 PRO C O 1
ATOM 3527 N N . SER C 1 84 ? 17.094 -10.517 4.419 1.00 26.76 868 SER C N 1
ATOM 3528 C CA . SER C 1 84 ? 15.675 -10.626 4.847 1.00 27.72 868 SER C CA 1
ATOM 3529 C C . SER C 1 84 ? 15.421 -9.873 6.168 1.00 27.82 868 SER C C 1
ATOM 3530 O O . SER C 1 84 ? 16.331 -9.745 7.012 1.00 28.18 868 SER C O 1
ATOM 3533 N N . GLY C 1 85 ? 14.203 -9.346 6.334 1.00 27.83 869 GLY C N 1
ATOM 3534 C CA . GLY C 1 85 ? 13.867 -8.537 7.516 1.00 27.49 869 GLY C CA 1
ATOM 3535 C C . GLY C 1 85 ? 14.160 -7.048 7.333 1.00 27.44 869 GLY C C 1
ATOM 3536 O O . GLY C 1 85 ? 13.998 -6.238 8.254 1.00 28.08 869 GLY C O 1
ATOM 3537 N N . ARG C 1 86 ? 14.581 -6.687 6.126 1.00 26.45 870 ARG C N 1
ATOM 3538 C CA . ARG C 1 86 ? 15.004 -5.338 5.812 1.00 24.78 870 ARG C CA 1
ATOM 3539 C C . ARG C 1 86 ? 14.363 -4.960 4.484 1.00 23.86 870 ARG C C 1
ATOM 3540 O O . ARG C 1 86 ? 14.438 -5.731 3.533 1.00 24.54 870 ARG C O 1
ATOM 3548 N N . ALA C 1 87 ? 13.713 -3.800 4.425 1.00 22.76 871 ALA C N 1
ATOM 3549 C CA . ALA C 1 87 ? 13.087 -3.302 3.174 1.00 22.20 871 ALA C CA 1
ATOM 3550 C C . ALA C 1 87 ? 14.083 -2.783 2.125 1.00 21.42 871 ALA C C 1
ATOM 3551 O O . ALA C 1 87 ? 15.156 -2.249 2.461 1.00 21.58 871 ALA C O 1
ATOM 3553 N N . VAL C 1 88 ? 13.720 -2.945 0.854 1.00 20.49 872 VAL C N 1
ATOM 3554 C CA . VAL C 1 88 ? 14.551 -2.481 -0.261 1.00 19.75 872 VAL C CA 1
ATOM 3555 C C . VAL C 1 88 ? 14.657 -0.952 -0.183 1.00 19.62 872 VAL C C 1
ATOM 3556 O O . VAL C 1 88 ? 13.684 -0.286 0.184 1.00 19.83 872 VAL C O 1
ATOM 3560 N N . LEU C 1 89 ? 15.848 -0.421 -0.474 1.00 18.90 873 LEU C N 1
ATOM 3561 C CA . LEU C 1 89 ? 16.171 1.013 -0.372 1.00 18.48 873 LEU C CA 1
ATOM 3562 C C . LEU C 1 89 ? 16.255 1.550 1.073 1.00 18.17 873 LEU C C 1
ATOM 3563 O O . LEU C 1 89 ? 16.467 2.735 1.286 1.00 17.93 873 LEU C O 1
ATOM 3568 N N . SER C 1 90 ? 16.120 0.692 2.075 1.00 18.51 874 SER C N 1
ATOM 3569 C CA . SER C 1 90 ? 16.343 1.173 3.440 1.00 19.25 874 SER C CA 1
ATOM 3570 C C . SER C 1 90 ? 17.848 1.463 3.658 1.00 20.18 874 SER C C 1
ATOM 3571 O O . SER C 1 90 ? 18.715 0.863 2.990 1.00 20.20 874 SER C O 1
ATOM 3574 N N . ALA C 1 91 ? 18.140 2.375 4.587 1.00 20.61 875 ALA C N 1
ATOM 3575 C CA . ALA C 1 91 ? 19.513 2.731 4.950 1.00 21.13 875 ALA C CA 1
ATOM 3576 C C . ALA C 1 91 ? 20.001 1.976 6.201 1.00 21.38 875 ALA C C 1
ATOM 3577 O O . ALA C 1 91 ? 19.211 1.615 7.081 1.00 22.32 875 ALA C O 1
ATOM 3579 N N . GLU C 1 92 ? 21.301 1.712 6.242 1.00 20.85 876 GLU C N 1
ATOM 3580 C CA . GLU C 1 92 ? 21.958 1.083 7.397 1.00 20.94 876 GLU C CA 1
ATOM 3581 C C . GLU C 1 92 ? 23.207 1.893 7.705 1.00 19.77 876 GLU C C 1
ATOM 3582 O O . GLU C 1 92 ? 23.959 2.264 6.792 1.00 19.58 876 GLU C O 1
ATOM 3588 N N . ALA C 1 93 ? 23.390 2.187 8.981 1.00 19.28 877 ALA C N 1
ATOM 3589 C CA . ALA C 1 93 ? 24.500 2.986 9.493 1.00 19.57 877 ALA C CA 1
ATOM 3590 C C . ALA C 1 93 ? 25.793 2.168 9.575 1.00 19.80 877 ALA C C 1
ATOM 3591 O O . ALA C 1 93 ? 25.750 0.943 9.640 1.00 19.50 877 ALA C O 1
ATOM 3593 N N . ASP C 1 94 ? 26.941 2.836 9.586 1.00 19.97 878 ASP C N 1
ATOM 3594 C CA . ASP C 1 94 ? 28.206 2.130 9.825 1.00 21.19 878 ASP C CA 1
ATOM 3595 C C . ASP C 1 94 ? 28.341 1.731 11.312 1.00 20.46 878 ASP C C 1
ATOM 3596 O O . ASP C 1 94 ? 27.799 2.403 12.200 1.00 20.88 878 ASP C O 1
ATOM 3601 N N . GLY C 1 95 ? 29.039 0.631 11.572 1.00 19.64 879 GLY C N 1
ATOM 3602 C CA . GLY C 1 95 ? 29.141 0.083 12.927 1.00 18.49 879 GLY C CA 1
ATOM 3603 C C . GLY C 1 95 ? 30.253 -0.954 13.017 1.00 18.38 879 GLY C C 1
ATOM 3604 O O . GLY C 1 95 ? 30.422 -1.773 12.108 1.00 18.08 879 GLY C O 1
ATOM 3605 N N . VAL C 1 96 ? 31.019 -0.890 14.111 1.00 17.26 880 VAL C N 1
ATOM 3606 C CA . VAL C 1 96 ? 32.126 -1.809 14.385 1.00 17.18 880 VAL C CA 1
ATOM 3607 C C . VAL C 1 96 ? 31.584 -3.165 14.833 1.00 16.01 880 VAL C C 1
ATOM 3608 O O . VAL C 1 96 ? 30.603 -3.227 15.551 1.00 15.71 880 VAL C O 1
ATOM 3612 N N . LYS C 1 97 ? 32.205 -4.247 14.371 1.00 14.85 881 LYS C N 1
ATOM 3613 C CA . LYS C 1 97 ? 31.845 -5.568 14.854 1.00 14.10 881 LYS C CA 1
ATOM 3614 C C . LYS C 1 97 ? 32.236 -5.754 16.335 1.00 13.77 881 LYS C C 1
ATOM 3615 O O . LYS C 1 97 ? 33.321 -5.322 16.762 1.00 12.87 881 LYS C O 1
ATOM 3621 N N . ALA C 1 98 ? 31.330 -6.373 17.108 1.00 13.83 882 ALA C N 1
ATOM 3622 C CA . ALA C 1 98 ? 31.605 -6.777 18.521 1.00 13.59 882 ALA C CA 1
ATOM 3623 C C . ALA C 1 98 ? 32.964 -7.449 18.674 1.00 13.26 882 ALA C C 1
ATOM 3624 O O . ALA C 1 98 ? 33.261 -8.428 17.973 1.00 13.29 882 ALA C O 1
ATOM 3626 N N . HIS C 1 99 ? 33.789 -6.924 19.581 1.00 12.37 883 HIS C N 1
ATOM 3627 C CA . HIS C 1 99 ? 35.120 -7.504 19.820 1.00 11.99 883 HIS C CA 1
ATOM 3628 C C . HIS C 1 99 ? 35.575 -7.024 21.188 1.00 12.10 883 HIS C C 1
ATOM 3629 O O . HIS C 1 99 ? 35.042 -6.024 21.697 1.00 13.34 883 HIS C O 1
ATOM 3636 N N . SER C 1 100 ? 36.537 -7.709 21.792 1.00 11.26 884 SER C N 1
ATOM 3637 C CA . SER C 1 100 ? 37.224 -7.124 22.936 1.00 11.67 884 SER C CA 1
ATOM 3638 C C . SER C 1 100 ? 38.723 -7.245 22.746 1.00 11.63 884 SER C C 1
ATOM 3639 O O . SER C 1 100 ? 39.191 -7.451 21.622 1.00 10.64 884 SER C O 1
ATOM 3642 N N . HIS C 1 101 ? 39.459 -7.076 23.844 1.00 10.82 885 HIS C N 1
ATOM 3643 C CA . HIS C 1 101 ? 40.901 -7.084 23.828 1.00 11.73 885 HIS C CA 1
ATOM 3644 C C . HIS C 1 101 ? 41.380 -7.739 25.099 1.00 12.07 885 HIS C C 1
ATOM 3645 O O . HIS C 1 101 ? 40.748 -7.622 26.142 1.00 12.27 885 HIS C O 1
ATOM 3652 N N . SER C 1 102 ? 42.513 -8.419 25.029 1.00 12.64 886 SER C N 1
ATOM 3653 C CA . SER C 1 102 ? 43.145 -8.816 26.266 1.00 13.37 886 SER C CA 1
ATOM 3654 C C . SER C 1 102 ? 43.922 -7.589 26.787 1.00 12.52 886 SER C C 1
ATOM 3655 O O . SER C 1 102 ? 44.191 -6.659 26.044 1.00 11.62 886 SER C O 1
ATOM 3658 N N . ALA C 1 103 ? 44.198 -7.560 28.083 1.00 12.93 887 ALA C N 1
ATOM 3659 C CA . ALA C 1 103 ? 44.896 -6.444 28.704 1.00 14.08 887 ALA C CA 1
ATOM 3660 C C . ALA C 1 103 ? 45.698 -6.915 29.924 1.00 14.70 887 ALA C C 1
ATOM 3661 O O . ALA C 1 103 ? 45.435 -7.975 30.485 1.00 14.61 887 ALA C O 1
ATOM 3663 N N . SER C 1 104 ? 46.694 -6.146 30.323 1.00 15.89 888 SER C N 1
ATOM 3664 C CA . SER C 1 104 ? 47.501 -6.536 31.462 1.00 17.83 888 SER C CA 1
ATOM 3665 C C . SER C 1 104 ? 47.940 -5.301 32.224 1.00 18.05 888 SER C C 1
ATOM 3666 O O . SER C 1 104 ? 48.001 -4.212 31.660 1.00 18.51 888 SER C O 1
ATOM 3669 N N . ALA C 1 105 ? 48.243 -5.484 33.505 1.00 18.18 889 ALA C N 1
ATOM 3670 C CA . ALA C 1 105 ? 48.692 -4.398 34.362 1.00 18.08 889 ALA C CA 1
ATOM 3671 C C . ALA C 1 105 ? 50.083 -4.769 34.832 1.00 18.39 889 ALA C C 1
ATOM 3672 O O . ALA C 1 105 ? 50.311 -5.928 35.209 1.00 18.44 889 ALA C O 1
ATOM 3674 N N . SER C 1 106 ? 51.003 -3.802 34.812 1.00 18.72 890 SER C N 1
ATOM 3675 C CA . SER C 1 106 ? 52.348 -4.000 35.345 1.00 19.46 890 SER C CA 1
ATOM 3676 C C . SER C 1 106 ? 52.344 -4.211 36.872 1.00 20.26 890 SER C C 1
ATOM 3677 O O . SER C 1 106 ? 51.471 -3.708 37.595 1.00 20.56 890 SER C O 1
ATOM 3680 N N . SER C 1 107 ? 53.325 -4.977 37.326 1.00 20.63 891 SER C N 1
ATOM 3681 C CA . SER C 1 107 ? 53.590 -5.230 38.729 1.00 21.53 891 SER C CA 1
ATOM 3682 C C . SER C 1 107 ? 54.206 -3.983 39.387 1.00 21.05 891 SER C C 1
ATOM 3683 O O . SER C 1 107 ? 55.089 -3.357 38.816 1.00 21.13 891 SER C O 1
ATOM 3686 N N . THR C 1 108 ? 53.700 -3.588 40.555 1.00 21.12 892 THR C N 1
ATOM 3687 C CA . THR C 1 108 ? 54.209 -2.400 41.252 1.00 21.04 892 THR C CA 1
ATOM 3688 C C . THR C 1 108 ? 54.765 -2.782 42.612 1.00 21.75 892 THR C C 1
ATOM 3689 O O . THR C 1 108 ? 54.040 -3.351 43.421 1.00 20.98 892 THR C O 1
ATOM 3693 N N . ASP C 1 109 ? 56.047 -2.469 42.841 1.00 23.01 893 ASP C N 1
ATOM 3694 C CA . ASP C 1 109 ? 56.707 -2.621 44.150 1.00 24.58 893 ASP C CA 1
ATOM 3695 C C . ASP C 1 109 ? 56.402 -1.427 45.052 1.00 24.86 893 ASP C C 1
ATOM 3696 O O . ASP C 1 109 ? 56.749 -0.276 44.729 1.00 24.56 893 ASP C O 1
ATOM 3701 N N . LEU C 1 110 ? 55.765 -1.695 46.190 1.00 24.88 894 LEU C N 1
ATOM 3702 C CA . LEU C 1 110 ? 55.381 -0.602 47.075 1.00 25.68 894 LEU C CA 1
ATOM 3703 C C . LEU C 1 110 ? 56.510 -0.180 48.007 1.00 26.04 894 LEU C C 1
ATOM 3704 O O . LEU C 1 110 ? 56.480 0.906 48.577 1.00 26.35 894 LEU C O 1
ATOM 3709 N N . GLY C 1 111 ? 57.519 -1.035 48.131 1.00 27.38 895 GLY C N 1
ATOM 3710 C CA . GLY C 1 111 ? 58.751 -0.698 48.873 1.00 27.91 895 GLY C CA 1
ATOM 3711 C C . GLY C 1 111 ? 58.658 -0.930 50.380 1.00 27.91 895 GLY C C 1
ATOM 3712 O O . GLY C 1 111 ? 57.824 -1.711 50.857 1.00 27.53 895 GLY C O 1
ATOM 3713 N N . THR C 1 112 ? 59.530 -0.231 51.106 1.00 28.35 896 THR C N 1
ATOM 3714 C CA . THR C 1 112 ? 59.685 -0.339 52.564 1.00 28.15 896 THR C CA 1
ATOM 3715 C C . THR C 1 112 ? 59.100 0.914 53.220 1.00 28.19 896 THR C C 1
ATOM 3716 O O . THR C 1 112 ? 59.332 2.052 52.756 1.00 28.37 896 THR C O 1
ATOM 3720 N N . LYS C 1 113 ? 58.309 0.693 54.271 1.00 27.52 897 LYS C N 1
ATOM 3721 C CA . LYS C 1 113 ? 57.677 1.776 55.033 1.00 26.50 897 LYS C CA 1
ATOM 3722 C C . LYS C 1 113 ? 58.124 1.750 56.502 1.00 25.74 897 LYS C C 1
ATOM 3723 O O . LYS C 1 113 ? 58.424 0.688 57.047 1.00 25.41 897 LYS C O 1
ATOM 3729 N N . THR C 1 114 ? 58.193 2.927 57.117 1.00 25.33 898 THR C N 1
ATOM 3730 C CA . THR C 1 114 ? 58.520 3.068 58.544 1.00 25.05 898 THR C CA 1
ATOM 3731 C C . THR C 1 114 ? 57.221 3.250 59.351 1.00 24.38 898 THR C C 1
ATOM 3732 O O . THR C 1 114 ? 56.386 4.096 59.007 1.00 23.77 898 THR C O 1
ATOM 3736 N N . THR C 1 115 ? 57.040 2.439 60.401 1.00 23.71 899 THR C N 1
ATOM 3737 C CA . THR C 1 115 ? 55.856 2.566 61.282 1.00 23.48 899 THR C CA 1
ATOM 3738 C C . THR C 1 115 ? 55.886 3.850 62.118 1.00 23.63 899 THR C C 1
ATOM 3739 O O . THR C 1 115 ? 56.928 4.509 62.215 1.00 23.66 899 THR C O 1
ATOM 3743 N N . SER C 1 116 ? 54.740 4.197 62.711 1.00 23.25 900 SER C N 1
ATOM 3744 C CA . SER C 1 116 ? 54.695 5.211 63.760 1.00 22.90 900 SER C CA 1
ATOM 3745 C C . SER C 1 116 ? 55.602 4.817 64.937 1.00 22.71 900 SER C C 1
ATOM 3746 O O . SER C 1 116 ? 55.961 3.646 65.129 1.00 22.21 900 SER C O 1
ATOM 3749 N N . SER C 1 117 ? 55.997 5.819 65.704 1.00 22.89 901 SER C N 1
ATOM 3750 C CA . SER C 1 117 ? 56.862 5.616 66.853 1.00 22.71 901 SER C CA 1
ATOM 3751 C C . SER C 1 117 ? 55.966 5.309 68.059 1.00 22.48 901 SER C C 1
ATOM 3752 O O . SER C 1 117 ? 54.969 6.001 68.264 1.00 22.46 901 SER C O 1
ATOM 3755 N N . PHE C 1 118 ? 56.274 4.260 68.823 1.00 22.18 902 PHE C N 1
ATOM 3756 C CA . PHE C 1 118 ? 55.560 4.038 70.104 1.00 22.86 902 PHE C CA 1
ATOM 3757 C C . PHE C 1 118 ? 56.487 4.292 71.279 1.00 22.56 902 PHE C C 1
ATOM 3758 O O . PHE C 1 118 ? 57.604 3.812 71.305 1.00 23.13 902 PHE C O 1
ATOM 3766 N N . ASP C 1 119 ? 55.999 5.046 72.247 1.00 23.71 903 ASP C N 1
ATOM 3767 C CA . ASP C 1 119 ? 56.781 5.449 73.409 1.00 24.41 903 ASP C CA 1
ATOM 3768 C C . ASP C 1 119 ? 56.247 4.771 74.666 1.00 23.53 903 ASP C C 1
ATOM 3769 O O . ASP C 1 119 ? 55.137 5.075 75.150 1.00 23.92 903 ASP C O 1
ATOM 3774 N N . TYR C 1 120 ? 57.041 3.855 75.207 1.00 22.90 904 TYR C N 1
ATOM 3775 C CA . TYR C 1 120 ? 56.691 3.256 76.487 1.00 22.87 904 TYR C CA 1
ATOM 3776 C C . TYR C 1 120 ? 56.938 4.212 77.663 1.00 23.73 904 TYR C C 1
ATOM 3777 O O . TYR C 1 120 ? 56.356 4.048 78.757 1.00 23.13 904 TYR C O 1
ATOM 3786 N N . GLY C 1 121 ? 57.798 5.203 77.424 1.00 24.17 905 GLY C N 1
ATOM 3787 C CA . GLY C 1 121 ? 58.112 6.233 78.421 1.00 25.71 905 GLY C CA 1
ATOM 3788 C C . GLY C 1 121 ? 58.902 5.669 79.588 1.00 26.13 905 GLY C C 1
ATOM 3789 O O . GLY C 1 121 ? 59.816 4.866 79.406 1.00 27.01 905 GLY C O 1
ATOM 3790 N N . THR C 1 122 ? 58.530 6.097 80.785 1.00 26.76 906 THR C N 1
ATOM 3791 C CA . THR C 1 122 ? 59.154 5.680 82.041 1.00 26.81 906 THR C CA 1
ATOM 3792 C C . THR C 1 122 ? 58.136 4.852 82.818 1.00 26.37 906 THR C C 1
ATOM 3793 O O . THR C 1 122 ? 56.980 5.232 82.903 1.00 26.34 906 THR C O 1
ATOM 3797 N N . LYS C 1 123 ? 58.571 3.712 83.347 1.00 26.16 907 LYS C N 1
ATOM 3798 C CA . LYS C 1 123 ? 57.714 2.833 84.168 1.00 26.65 907 LYS C CA 1
ATOM 3799 C C . LYS C 1 123 ? 58.205 2.773 85.626 1.00 26.83 907 LYS C C 1
ATOM 3800 O O . LYS C 1 123 ? 59.399 2.999 85.908 1.00 27.21 907 LYS C O 1
ATOM 3806 N N . GLY C 1 124 ? 57.281 2.500 86.542 1.00 26.86 908 GLY C N 1
ATOM 3807 C CA . GLY C 1 124 ? 57.611 2.292 87.949 1.00 25.98 908 GLY C CA 1
ATOM 3808 C C . GLY C 1 124 ? 57.619 0.817 88.303 1.00 25.72 908 GLY C C 1
ATOM 3809 O O . GLY C 1 124 ? 56.888 0.013 87.703 1.00 25.83 908 GLY C O 1
ATOM 3810 N N . THR C 1 125 ? 58.449 0.451 89.281 1.00 25.14 909 THR C N 1
ATOM 3811 C CA . THR C 1 125 ? 58.458 -0.921 89.808 1.00 24.04 909 THR C CA 1
ATOM 3812 C C . THR C 1 125 ? 57.417 -1.069 90.907 1.00 24.12 909 THR C C 1
ATOM 3813 O O . THR C 1 125 ? 56.757 -0.106 91.280 1.00 23.29 909 THR C O 1
ATOM 3817 N N . ASN C 1 126 ? 57.256 -2.285 91.409 1.00 24.29 910 ASN C N 1
ATOM 3818 C CA . ASN C 1 126 ? 56.514 -2.473 92.644 1.00 25.23 910 ASN C CA 1
ATOM 3819 C C . ASN C 1 126 ? 57.343 -1.975 93.861 1.00 25.52 910 ASN C C 1
ATOM 3820 O O . ASN C 1 126 ? 58.568 -1.790 93.758 1.00 24.73 910 ASN C O 1
ATOM 3825 N N . SER C 1 127 ? 56.669 -1.721 94.983 1.00 26.26 911 SER C N 1
ATOM 3826 C CA . SER C 1 127 ? 57.359 -1.392 96.243 1.00 27.17 911 SER C CA 1
ATOM 3827 C C . SER C 1 127 ? 57.652 -2.654 97.017 1.00 26.82 911 SER C C 1
ATOM 3828 O O . SER C 1 127 ? 56.757 -3.466 97.277 1.00 27.12 911 SER C O 1
ATOM 3831 N N . THR C 1 128 ? 58.912 -2.798 97.395 1.00 26.64 912 THR C N 1
ATOM 3832 C CA . THR C 1 128 ? 59.341 -3.877 98.256 1.00 26.53 912 THR C CA 1
ATOM 3833 C C . THR C 1 128 ? 60.648 -3.509 99.009 1.00 26.30 912 THR C C 1
ATOM 3834 O O . THR C 1 128 ? 61.116 -2.360 98.947 1.00 25.88 912 THR C O 1
ATOM 3838 N N . GLY C 1 129 ? 61.211 -4.466 99.741 1.00 26.03 913 GLY C N 1
ATOM 3839 C CA . GLY C 1 129 ? 62.537 -4.282 100.316 1.00 25.43 913 GLY C CA 1
ATOM 3840 C C . GLY C 1 129 ? 62.585 -4.016 101.801 1.00 25.23 913 GLY C C 1
ATOM 3841 O O . GLY C 1 129 ? 63.685 -3.866 102.344 1.00 25.14 913 GLY C O 1
ATOM 3842 N N . GLY C 1 130 ? 61.412 -3.948 102.447 1.00 24.56 914 GLY C N 1
ATOM 3843 C CA . GLY C 1 130 ? 61.314 -3.801 103.914 1.00 24.34 914 GLY C CA 1
ATOM 3844 C C . GLY C 1 130 ? 61.969 -4.979 104.635 1.00 23.91 914 GLY C C 1
ATOM 3845 O O . GLY C 1 130 ? 61.802 -6.142 104.219 1.00 23.52 914 GLY C O 1
ATOM 3846 N N . HIS C 1 131 ? 62.733 -4.676 105.694 1.00 23.49 915 HIS C N 1
ATOM 3847 C CA . HIS C 1 131 ? 63.586 -5.666 106.378 1.00 22.99 915 HIS C CA 1
ATOM 3848 C C . HIS C 1 131 ? 64.071 -5.179 107.738 1.00 23.14 915 HIS C C 1
ATOM 3849 O O . HIS C 1 131 ? 63.874 -4.023 108.117 1.00 22.92 915 HIS C O 1
ATOM 3856 N N . THR C 1 132 ? 64.714 -6.094 108.466 1.00 23.64 916 THR C N 1
ATOM 3857 C CA . THR C 1 132 ? 65.385 -5.806 109.728 1.00 23.33 916 THR C CA 1
ATOM 3858 C C . THR C 1 132 ? 66.818 -6.374 109.676 1.00 23.29 916 THR C C 1
ATOM 3859 O O . THR C 1 132 ? 67.192 -7.094 108.738 1.00 22.86 916 THR C O 1
ATOM 3863 N N . HIS C 1 133 ? 67.629 -6.034 110.670 1.00 22.96 917 HIS C N 1
ATOM 3864 C CA . HIS C 1 133 ? 68.922 -6.699 110.852 1.00 22.80 917 HIS C CA 1
ATOM 3865 C C . HIS C 1 133 ? 69.035 -7.122 112.302 1.00 23.39 917 HIS C C 1
ATOM 3866 O O . HIS C 1 133 ? 68.315 -6.633 113.176 1.00 23.72 917 HIS C O 1
ATOM 3873 N N . SER C 1 134 ? 69.961 -8.024 112.562 1.00 24.68 918 SER C N 1
ATOM 3874 C CA . SER C 1 134 ? 70.319 -8.331 113.928 1.00 25.38 918 SER C CA 1
ATOM 3875 C C . SER C 1 134 ? 71.754 -7.867 114.195 1.00 25.92 918 SER C C 1
ATOM 3876 O O . SER C 1 134 ? 72.495 -7.482 113.276 1.00 25.07 918 SER C O 1
ATOM 3879 N N . GLY C 1 135 ? 72.134 -7.898 115.465 1.00 26.26 919 GLY C N 1
ATOM 3880 C CA . GLY C 1 135 ? 73.463 -7.505 115.874 1.00 26.72 919 GLY C CA 1
ATOM 3881 C C . GLY C 1 135 ? 73.744 -7.939 117.302 1.00 27.02 919 GLY C C 1
ATOM 3882 O O . GLY C 1 135 ? 72.822 -8.198 118.087 1.00 26.85 919 GLY C O 1
ATOM 3883 N N . SER C 1 136 ? 75.029 -8.026 117.624 1.00 27.03 920 SER C N 1
ATOM 3884 C CA . SER C 1 136 ? 75.463 -8.409 118.954 1.00 26.96 920 SER C CA 1
ATOM 3885 C C . SER C 1 136 ? 76.895 -7.977 119.201 1.00 26.58 920 SER C C 1
ATOM 3886 O O . SER C 1 136 ? 77.634 -7.623 118.269 1.00 26.75 920 SER C O 1
ATOM 3889 N N . GLY C 1 137 ? 77.286 -7.996 120.469 1.00 25.74 921 GLY C N 1
ATOM 3890 C CA . GLY C 1 137 ? 78.665 -7.693 120.822 1.00 23.99 921 GLY C CA 1
ATOM 3891 C C . GLY C 1 137 ? 78.796 -7.553 122.318 1.00 23.04 921 GLY C C 1
ATOM 3892 O O . GLY C 1 137 ? 77.896 -7.950 123.068 1.00 21.26 921 GLY C O 1
ATOM 3893 N N . SER C 1 138 ? 79.935 -6.997 122.725 1.00 22.79 922 SER C N 1
ATOM 3894 C CA . SER C 1 138 ? 80.223 -6.648 124.111 1.00 22.78 922 SER C CA 1
ATOM 3895 C C . SER C 1 138 ? 80.356 -5.141 124.267 1.00 21.62 922 SER C C 1
ATOM 3896 O O . SER C 1 138 ? 80.626 -4.445 123.300 1.00 21.97 922 SER C O 1
ATOM 3899 N N . THR C 1 139 ? 80.139 -4.643 125.485 1.00 20.04 923 THR C N 1
ATOM 3900 C CA . THR C 1 139 ? 80.402 -3.254 125.796 1.00 18.30 923 THR C CA 1
ATOM 3901 C C . THR C 1 139 ? 81.897 -3.062 126.137 1.00 17.54 923 THR C C 1
ATOM 3902 O O . THR C 1 139 ? 82.659 -4.026 126.228 1.00 15.90 923 THR C O 1
ATOM 3906 N N . SER C 1 140 ? 82.288 -1.805 126.328 1.00 16.96 924 SER C N 1
ATOM 3907 C CA . SER C 1 140 ? 83.536 -1.480 127.002 1.00 16.98 924 SER C CA 1
ATOM 3908 C C . SER C 1 140 ? 83.572 -1.979 128.464 1.00 16.99 924 SER C C 1
ATOM 3909 O O . SER C 1 140 ? 82.543 -2.342 129.036 1.00 16.57 924 SER C O 1
ATOM 3912 N N . THR C 1 141 ? 84.779 -2.056 129.025 1.00 17.34 925 THR C N 1
ATOM 3913 C CA . THR C 1 141 ? 84.984 -2.439 130.423 1.00 17.29 925 THR C CA 1
ATOM 3914 C C . THR C 1 141 ? 85.045 -1.159 131.257 1.00 17.34 925 THR C C 1
ATOM 3915 O O . THR C 1 141 ? 85.911 -0.299 131.011 1.00 17.33 925 THR C O 1
ATOM 3919 N N . ASN C 1 142 ? 84.094 -1.020 132.196 1.00 16.46 926 ASN C N 1
ATOM 3920 C CA . ASN C 1 142 ? 84.011 0.127 133.118 1.00 16.11 926 ASN C CA 1
ATOM 3921 C C . ASN C 1 142 ? 83.502 -0.260 134.512 1.00 15.54 926 ASN C C 1
ATOM 3922 O O . ASN C 1 142 ? 83.081 -1.386 134.758 1.00 14.85 926 ASN C O 1
ATOM 3927 N N . GLY C 1 143 ? 83.522 0.711 135.417 1.00 15.56 927 GLY C N 1
ATOM 3928 C CA . GLY C 1 143 ? 82.804 0.593 136.668 1.00 15.53 927 GLY C CA 1
ATOM 3929 C C . GLY C 1 143 ? 83.605 0.361 137.934 1.00 15.79 927 GLY C C 1
ATOM 3930 O O . GLY C 1 143 ? 83.024 0.069 138.964 1.00 15.42 927 GLY C O 1
ATOM 3931 N N . GLU C 1 144 ? 84.935 0.474 137.867 1.00 16.40 928 GLU C N 1
ATOM 3932 C CA . GLU C 1 144 ? 85.770 0.356 139.049 1.00 16.72 928 GLU C CA 1
ATOM 3933 C C . GLU C 1 144 ? 85.400 1.480 140.021 1.00 16.00 928 GLU C C 1
ATOM 3934 O O . GLU C 1 144 ? 85.145 2.629 139.603 1.00 15.92 928 GLU C O 1
ATOM 3940 N N . HIS C 1 145 ? 85.334 1.158 141.313 1.00 14.57 929 HIS C N 1
ATOM 3941 C CA . HIS C 1 145 ? 84.842 2.114 142.306 1.00 14.14 929 HIS C CA 1
ATOM 3942 C C . HIS C 1 145 ? 85.175 1.581 143.697 1.00 14.50 929 HIS C C 1
ATOM 3943 O O . HIS C 1 145 ? 85.604 0.446 143.844 1.00 14.77 929 HIS C O 1
ATOM 3950 N N . SER C 1 146 ? 84.943 2.399 144.717 1.00 14.60 930 SER C N 1
ATOM 3951 C CA . SER C 1 146 ? 84.987 1.934 146.097 1.00 14.31 930 SER C CA 1
ATOM 3952 C C . SER C 1 146 ? 83.791 2.536 146.853 1.00 14.01 930 SER C C 1
ATOM 3953 O O . SER C 1 146 ? 83.082 3.400 146.330 1.00 13.51 930 SER C O 1
ATOM 3956 N N . HIS C 1 147 ? 83.586 2.090 148.087 1.00 13.53 931 HIS C N 1
ATOM 3957 C CA . HIS C 1 147 ? 82.469 2.568 148.893 1.00 13.30 931 HIS C CA 1
ATOM 3958 C C . HIS C 1 147 ? 82.952 3.210 150.167 1.00 13.06 931 HIS C C 1
ATOM 3959 O O . HIS C 1 147 ? 83.974 2.819 150.720 1.00 13.38 931 HIS C O 1
ATOM 3966 N N . TYR C 1 148 ? 82.179 4.175 150.652 1.00 12.92 932 TYR C N 1
ATOM 3967 C CA . TYR C 1 148 ? 82.464 4.788 151.935 1.00 12.67 932 TYR C CA 1
ATOM 3968 C C . TYR C 1 148 ? 81.770 3.896 152.965 1.00 12.84 932 TYR C C 1
ATOM 3969 O O . TYR C 1 148 ? 80.706 3.333 152.679 1.00 12.49 932 TYR C O 1
ATOM 3978 N N . ILE C 1 149 ? 82.404 3.722 154.126 1.00 12.85 933 ILE C N 1
ATOM 3979 C CA . ILE C 1 149 ? 81.788 3.049 155.270 1.00 13.04 933 ILE C CA 1
ATOM 3980 C C . ILE C 1 149 ? 81.812 3.978 156.483 1.00 13.11 933 ILE C C 1
ATOM 3981 O O . ILE C 1 149 ? 82.845 4.545 156.809 1.00 12.31 933 ILE C O 1
ATOM 3986 N N . GLU C 1 150 ? 80.672 4.104 157.151 1.00 12.61 934 GLU C N 1
ATOM 3987 C CA . GLU C 1 150 ? 80.568 4.899 158.360 1.00 13.72 934 GLU C CA 1
ATOM 3988 C C . GLU C 1 150 ? 81.196 4.169 159.525 1.00 12.94 934 GLU C C 1
ATOM 3989 O O . GLU C 1 150 ? 80.950 2.997 159.717 1.00 13.28 934 GLU C O 1
ATOM 3995 N N . ALA C 1 151 ? 82.001 4.880 160.306 1.00 12.90 935 ALA C N 1
ATOM 3996 C CA . ALA C 1 151 ? 82.623 4.345 161.505 1.00 12.18 935 ALA C CA 1
ATOM 3997 C C . ALA C 1 151 ? 81.984 4.896 162.784 1.00 12.24 935 ALA C C 1
ATOM 3998 O O . ALA C 1 151 ? 81.565 6.038 162.824 1.00 11.76 935 ALA C O 1
ATOM 4000 N N . TRP C 1 152 ? 81.920 4.050 163.814 1.00 12.50 936 TRP C N 1
ATOM 4001 C CA . TRP C 1 152 ? 81.313 4.354 165.096 1.00 12.47 936 TRP C CA 1
ATOM 4002 C C . TRP C 1 152 ? 82.324 4.035 166.185 1.00 12.69 936 TRP C C 1
ATOM 4003 O O . TRP C 1 152 ? 83.313 3.328 165.955 1.00 12.41 936 TRP C O 1
ATOM 4014 N N . ASN C 1 153 ? 82.123 4.625 167.351 1.00 12.76 937 ASN C N 1
ATOM 4015 C CA . ASN C 1 153 ? 83.016 4.410 168.467 1.00 13.69 937 ASN C CA 1
ATOM 4016 C C . ASN C 1 153 ? 82.246 4.591 169.789 1.00 14.03 937 ASN C C 1
ATOM 4017 O O . ASN C 1 153 ? 81.067 4.977 169.771 1.00 13.68 937 ASN C O 1
ATOM 4022 N N . GLY C 1 154 ? 82.891 4.299 170.925 1.00 14.73 938 GLY C N 1
ATOM 4023 C CA . GLY C 1 154 ? 82.249 4.472 172.245 1.00 14.53 938 GLY C CA 1
ATOM 4024 C C . GLY C 1 154 ? 81.598 3.210 172.784 1.00 14.89 938 GLY C C 1
ATOM 4025 O O . GLY C 1 154 ? 80.645 2.685 172.184 1.00 15.37 938 GLY C O 1
ATOM 4026 N N . THR C 1 155 ? 82.106 2.721 173.912 1.00 14.65 939 THR C N 1
ATOM 4027 C CA . THR C 1 155 ? 81.601 1.490 174.536 1.00 14.86 939 THR C CA 1
ATOM 4028 C C . THR C 1 155 ? 80.179 1.700 175.093 1.00 14.16 939 THR C C 1
ATOM 4029 O O . THR C 1 155 ? 79.767 2.830 175.373 1.00 14.66 939 THR C O 1
ATOM 4033 N N . GLY C 1 156 ? 79.440 0.617 175.259 1.00 14.10 940 GLY C N 1
ATOM 4034 C CA . GLY C 1 156 ? 78.052 0.679 175.773 1.00 13.17 940 GLY C CA 1
ATOM 4035 C C . GLY C 1 156 ? 76.992 0.222 174.777 1.00 12.92 940 GLY C C 1
ATOM 4036 O O . GLY C 1 156 ? 75.854 -0.106 175.164 1.00 12.75 940 GLY C O 1
ATOM 4037 N N . VAL C 1 157 ? 77.350 0.234 173.493 1.00 12.00 941 VAL C N 1
ATOM 4038 C CA . VAL C 1 157 ? 76.505 -0.300 172.424 1.00 11.62 941 VAL C CA 1
ATOM 4039 C C . VAL C 1 157 ? 77.427 -1.097 171.495 1.00 11.88 941 VAL C C 1
ATOM 4040 O O . VAL C 1 157 ? 78.523 -0.641 171.184 1.00 12.67 941 VAL C O 1
ATOM 4044 N N . GLY C 1 158 ? 76.966 -2.276 171.076 1.00 11.90 942 GLY C N 1
ATOM 4045 C CA . GLY C 1 158 ? 77.694 -3.200 170.193 1.00 11.87 942 GLY C CA 1
ATOM 4046 C C . GLY C 1 158 ? 76.794 -3.879 169.146 1.00 11.66 942 GLY C C 1
ATOM 4047 O O . GLY C 1 158 ? 75.556 -3.785 169.195 1.00 11.00 942 GLY C O 1
ATOM 4048 N N . GLY C 1 159 ? 77.445 -4.542 168.188 1.00 11.79 943 GLY C N 1
ATOM 4049 C CA . GLY C 1 159 ? 76.794 -5.399 167.204 1.00 11.51 943 GLY C CA 1
ATOM 4050 C C . GLY C 1 159 ? 76.538 -4.640 165.923 1.00 12.03 943 GLY C C 1
ATOM 4051 O O . GLY C 1 159 ? 76.355 -3.403 165.931 1.00 12.29 943 GLY C O 1
ATOM 4052 N N . ASN C 1 160 ? 76.547 -5.373 164.814 1.00 12.70 944 ASN C N 1
ATOM 4053 C CA . ASN C 1 160 ? 76.136 -4.832 163.502 1.00 13.27 944 ASN C CA 1
ATOM 4054 C C . ASN C 1 160 ? 77.069 -3.802 162.832 1.00 12.98 944 ASN C C 1
ATOM 4055 O O . ASN C 1 160 ? 77.671 -4.089 161.800 1.00 12.63 944 ASN C O 1
ATOM 4060 N N . LYS C 1 161 ? 77.215 -2.617 163.418 1.00 13.89 945 LYS C N 1
ATOM 4061 C CA . LYS C 1 161 ? 77.935 -1.506 162.749 1.00 14.58 945 LYS C CA 1
ATOM 4062 C C . LYS C 1 161 ? 79.465 -1.618 162.813 1.00 13.82 945 LYS C C 1
ATOM 4063 O O . LYS C 1 161 ? 79.993 -2.354 163.648 1.00 13.80 945 LYS C O 1
ATOM 4069 N N . MET C 1 162 ? 80.171 -0.884 161.947 1.00 13.54 946 MET C N 1
ATOM 4070 C CA . MET C 1 162 ? 81.653 -0.880 161.964 1.00 13.11 946 MET C CA 1
ATOM 4071 C C . MET C 1 162 ? 82.195 -0.064 163.134 1.00 12.92 946 MET C C 1
ATOM 4072 O O . MET C 1 162 ? 81.970 1.131 163.185 1.00 13.58 946 MET C O 1
ATOM 4077 N N . SER C 1 163 ? 82.940 -0.699 164.035 1.00 12.66 947 SER C N 1
ATOM 4078 C CA . SER C 1 163 ? 83.571 -0.004 165.147 1.00 12.78 947 SER C CA 1
ATOM 4079 C C . SER C 1 163 ? 84.981 0.412 164.748 1.00 13.18 947 SER C C 1
ATOM 4080 O O . SER C 1 163 ? 85.643 -0.307 164.018 1.00 13.76 947 SER C O 1
ATOM 4083 N N . SER C 1 164 ? 85.422 1.573 165.236 1.00 13.66 948 SER C N 1
ATOM 4084 C CA . SER C 1 164 ? 86.774 2.064 165.046 1.00 14.55 948 SER C CA 1
ATOM 4085 C C . SER C 1 164 ? 87.479 2.252 166.403 1.00 15.50 948 SER C C 1
ATOM 4086 O O . SER C 1 164 ? 88.416 3.073 166.537 1.00 15.93 948 SER C O 1
ATOM 4089 N N . TYR C 1 165 ? 87.051 1.455 167.387 1.00 15.75 949 TYR C N 1
ATOM 4090 C CA . TYR C 1 165 ? 87.586 1.492 168.751 1.00 16.33 949 TYR C CA 1
ATOM 4091 C C . TYR C 1 165 ?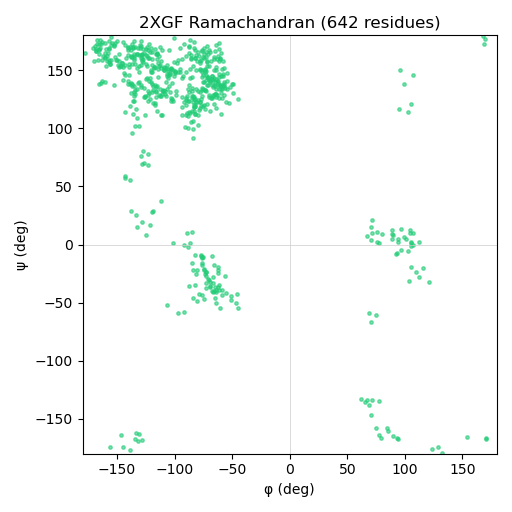 89.125 1.511 168.851 1.00 17.08 949 TYR C C 1
ATOM 4092 O O . TYR C 1 165 ? 89.697 2.349 169.565 1.00 16.93 949 TYR C O 1
ATOM 4101 N N . ALA C 1 166 ? 89.787 0.583 168.157 1.00 17.26 950 ALA C N 1
ATOM 4102 C CA . ALA C 1 166 ? 91.247 0.395 168.288 1.00 17.19 950 ALA C CA 1
ATOM 4103 C C . ALA C 1 166 ? 91.891 0.211 166.933 1.00 17.28 950 ALA C C 1
ATOM 4104 O O . ALA C 1 166 ? 91.676 -0.819 166.277 1.00 17.30 950 ALA C O 1
ATOM 4106 N N . ILE C 1 167 ? 92.700 1.191 166.529 1.00 17.98 951 ILE C N 1
ATOM 4107 C CA . ILE C 1 167 ? 93.233 1.254 165.170 1.00 18.35 951 ILE C CA 1
ATOM 4108 C C . ILE C 1 167 ? 94.722 1.659 165.040 1.00 20.06 951 ILE C C 1
ATOM 4109 O O . ILE C 1 167 ? 95.128 2.216 164.012 1.00 20.43 951 ILE C O 1
ATOM 4114 N N . SER C 1 168 ? 95.546 1.358 166.046 1.00 21.35 952 SER C N 1
ATOM 4115 C CA . SER C 1 168 ? 96.909 1.925 166.118 1.00 22.13 952 SER C CA 1
ATOM 4116 C C . SER C 1 168 ? 97.844 1.458 165.009 1.00 22.24 952 SER C C 1
ATOM 4117 O O . SER C 1 168 ? 98.654 2.228 164.516 1.00 22.07 952 SER C O 1
ATOM 4120 N N . TYR C 1 169 ? 97.741 0.178 164.680 1.00 22.45 953 TYR C N 1
ATOM 4121 C CA . TYR C 1 169 ? 98.562 -0.476 163.674 1.00 22.79 953 TYR C CA 1
ATOM 4122 C C . TYR C 1 169 ? 97.728 -1.420 162.806 1.00 22.31 953 TYR C C 1
ATOM 4123 O O . TYR C 1 169 ? 96.616 -1.855 163.164 1.00 22.11 953 TYR C O 1
ATOM 4132 N N . ARG C 1 170 ? 98.307 -1.760 161.671 1.00 22.26 954 ARG C N 1
ATOM 4133 C CA . ARG C 1 170 ? 97.663 -2.567 160.663 1.00 21.58 954 ARG C CA 1
ATOM 4134 C C . ARG C 1 170 ? 97.531 -4.030 161.090 1.00 21.74 954 ARG C C 1
ATOM 4135 O O . ARG C 1 170 ? 98.465 -4.585 161.663 1.00 22.00 954 ARG C O 1
ATOM 4143 N N . ALA C 1 171 ? 96.358 -4.636 160.828 1.00 21.31 955 ALA C N 1
ATOM 4144 C CA . ALA C 1 171 ? 96.077 -6.031 161.208 1.00 20.43 955 ALA C CA 1
ATOM 4145 C C . ALA C 1 171 ? 95.322 -6.811 160.110 1.00 20.10 955 ALA C C 1
ATOM 4146 O O . ALA C 1 171 ? 94.257 -7.375 160.355 1.00 19.87 955 ALA C O 1
ATOM 4148 N N . GLY C 1 172 ? 95.893 -6.837 158.902 1.00 20.05 956 GLY C N 1
ATOM 4149 C CA . GLY C 1 172 ? 95.318 -7.552 157.758 1.00 19.30 956 GLY C CA 1
ATOM 4150 C C . GLY C 1 172 ? 94.075 -6.893 157.195 1.00 19.22 956 GLY C C 1
ATOM 4151 O O . GLY C 1 172 ? 94.034 -5.683 156.978 1.00 19.04 956 GLY C O 1
ATOM 4152 N N . GLY C 1 173 ? 93.047 -7.691 156.948 1.00 18.98 957 GLY C N 1
ATOM 4153 C CA . GLY C 1 173 ? 91.840 -7.177 156.310 1.00 18.63 957 GLY C CA 1
ATOM 4154 C C . GLY C 1 173 ? 90.960 -8.325 155.893 1.00 19.48 957 GLY C C 1
ATOM 4155 O O . GLY C 1 173 ? 91.354 -9.481 155.985 1.00 19.86 957 GLY C O 1
ATOM 4156 N N . SER C 1 174 ? 89.756 -8.009 155.442 1.00 19.83 958 SER C N 1
ATOM 4157 C CA . SER C 1 174 ? 88.805 -9.015 155.001 1.00 19.98 958 SER C CA 1
ATOM 4158 C C . SER C 1 174 ? 87.902 -8.419 153.909 1.00 19.84 958 SER C C 1
ATOM 4159 O O . SER C 1 174 ? 87.943 -7.218 153.630 1.00 19.88 958 SER C O 1
ATOM 4162 N N . ASN C 1 175 ? 87.047 -9.243 153.331 1.00 19.80 959 ASN C N 1
ATOM 4163 C CA . ASN C 1 175 ? 86.177 -8.787 152.253 1.00 19.93 959 ASN C CA 1
ATOM 4164 C C . ASN C 1 175 ? 84.748 -8.454 152.677 1.00 18.91 959 ASN C C 1
ATOM 4165 O O . ASN C 1 175 ? 84.201 -9.063 153.592 1.00 18.98 959 ASN C O 1
ATOM 4170 N N . THR C 1 176 ? 84.151 -7.477 152.010 1.00 17.06 960 THR C N 1
ATOM 4171 C CA . THR C 1 176 ? 82.698 -7.325 152.014 1.00 15.66 960 THR C CA 1
ATOM 4172 C C . THR C 1 176 ? 82.067 -8.584 151.397 1.00 15.72 960 THR C C 1
ATOM 4173 O O . THR C 1 176 ? 82.789 -9.434 150.848 1.00 15.98 960 THR C O 1
ATOM 4177 N N . ASN C 1 177 ? 80.749 -8.737 151.539 1.00 14.86 961 ASN C N 1
ATOM 4178 C CA . ASN C 1 177 ? 79.997 -9.740 150.808 1.00 15.01 961 ASN C CA 1
ATOM 4179 C C . ASN C 1 177 ? 79.827 -9.330 149.338 1.00 15.22 961 ASN C C 1
ATOM 4180 O O . ASN C 1 177 ? 80.024 -8.162 148.987 1.00 14.75 961 ASN C O 1
ATOM 4185 N N . ALA C 1 178 ? 79.458 -10.290 148.481 1.00 15.12 962 ALA C N 1
ATOM 4186 C CA . ALA C 1 178 ? 79.227 -10.011 147.051 1.00 15.14 962 ALA C CA 1
ATOM 4187 C C . ALA C 1 178 ? 77.998 -9.128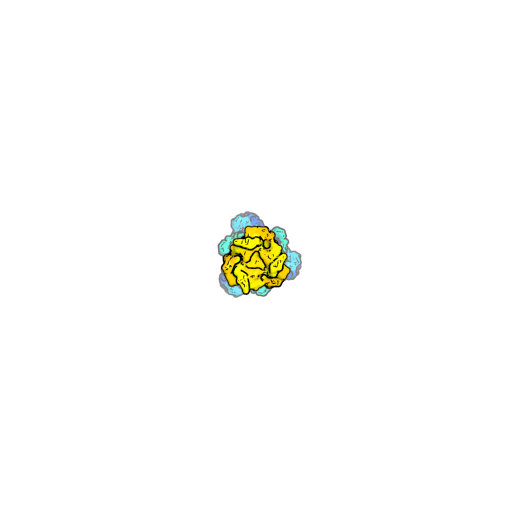 146.834 1.00 15.70 962 ALA C C 1
ATOM 4188 O O . ALA C 1 178 ? 77.022 -9.232 147.584 1.00 17.27 962 ALA C O 1
ATOM 4190 N N . ALA C 1 179 ? 78.050 -8.251 145.834 1.00 15.52 963 ALA C N 1
ATOM 4191 C CA . ALA C 1 179 ? 76.909 -7.446 145.403 1.00 16.45 963 ALA C CA 1
ATOM 4192 C C . ALA C 1 179 ? 77.158 -6.853 144.009 1.00 17.09 963 ALA C C 1
ATOM 4193 O O . ALA C 1 179 ? 78.251 -6.980 143.459 1.00 17.91 963 ALA C O 1
ATOM 4195 N N . GLY C 1 180 ? 76.129 -6.231 143.438 1.00 17.44 964 GLY C N 1
ATOM 4196 C CA . GLY C 1 180 ? 76.306 -5.447 142.232 1.00 18.83 964 GLY C CA 1
ATOM 4197 C C . GLY C 1 180 ? 75.851 -5.945 140.869 1.00 19.68 964 GLY C C 1
ATOM 4198 O O . GLY C 1 180 ? 76.075 -5.234 139.907 1.00 20.35 964 GLY C O 1
ATOM 4199 N N . ASN C 1 181 ? 75.243 -7.133 140.770 1.00 20.06 965 ASN C N 1
ATOM 4200 C CA . ASN C 1 181 ? 74.631 -7.615 139.514 1.00 21.21 965 ASN C CA 1
ATOM 4201 C C . ASN C 1 181 ? 73.588 -6.610 139.013 1.00 20.95 965 ASN C C 1
ATOM 4202 O O . ASN C 1 181 ? 72.779 -6.099 139.797 1.00 20.78 965 ASN C O 1
ATOM 4207 N N . HIS C 1 182 ? 73.625 -6.325 137.714 1.00 20.42 966 HIS C N 1
ATOM 4208 C CA . HIS C 1 182 ? 72.813 -5.286 137.113 1.00 20.25 966 HIS C CA 1
ATOM 4209 C C . HIS C 1 182 ? 72.926 -5.374 135.572 1.00 20.40 966 HIS C C 1
ATOM 4210 O O . HIS C 1 182 ? 73.767 -6.077 135.031 1.00 19.77 966 HIS C O 1
ATOM 4217 N N . SER C 1 183 ? 72.067 -4.629 134.887 1.00 21.18 967 SER C N 1
ATOM 4218 C CA . SER C 1 183 ? 72.059 -4.566 133.440 1.00 21.49 967 SER C CA 1
ATOM 4219 C C . SER C 1 183 ? 71.787 -3.121 133.114 1.00 21.38 967 SER C C 1
ATOM 4220 O O . SER C 1 183 ? 71.466 -2.337 134.012 1.00 22.03 967 SER C O 1
ATOM 4223 N N . HIS C 1 184 ? 71.943 -2.771 131.845 1.00 21.13 968 HIS C N 1
ATOM 4224 C CA . HIS C 1 184 ? 71.637 -1.437 131.328 1.00 20.97 968 HIS C CA 1
ATOM 4225 C C . HIS C 1 184 ? 70.720 -1.548 130.120 1.00 22.05 968 HIS C C 1
ATOM 4226 O O . HIS C 1 184 ? 70.593 -2.620 129.501 1.00 22.01 968 HIS C O 1
ATOM 4233 N N . THR C 1 185 ? 70.095 -0.426 129.778 1.00 23.36 969 THR C N 1
ATOM 4234 C CA . THR C 1 185 ? 69.380 -0.318 128.513 1.00 24.65 969 THR C CA 1
ATOM 4235 C C . THR C 1 185 ? 70.261 0.430 127.529 1.00 25.08 969 THR C C 1
ATOM 4236 O O . THR C 1 185 ? 71.161 1.165 127.929 1.00 24.52 969 THR C O 1
ATOM 4240 N N . PHE C 1 186 ? 70.004 0.213 126.244 1.00 26.15 970 PHE C N 1
ATOM 4241 C CA . PHE C 1 186 ? 70.608 1.025 125.198 1.00 27.64 970 PHE C CA 1
ATOM 4242 C C . PHE C 1 186 ? 69.556 1.312 124.126 1.00 28.27 970 PHE C C 1
ATOM 4243 O O . PHE C 1 186 ? 68.589 0.572 123.997 1.00 28.25 970 PHE C O 1
ATOM 4251 N N . SER C 1 187 ? 69.739 2.407 123.397 1.00 29.32 971 SER C N 1
ATOM 4252 C CA . SER C 1 187 ? 69.033 2.650 122.136 1.00 29.98 971 SER C CA 1
ATOM 4253 C C . SER C 1 187 ? 69.916 3.459 121.192 1.00 29.92 971 SER C C 1
ATOM 4254 O O . SER C 1 187 ? 70.859 4.133 121.639 1.00 30.20 971 SER C O 1
ATOM 4257 N N . PHE C 1 188 ? 69.616 3.372 119.890 1.00 29.68 972 PHE C N 1
ATOM 4258 C CA . PHE C 1 188 ? 70.456 3.949 118.838 1.00 29.06 972 PHE C CA 1
ATOM 4259 C C . PHE C 1 188 ? 69.678 4.170 117.538 1.00 28.74 972 PHE C C 1
ATOM 4260 O O . PHE C 1 188 ? 68.648 3.536 117.319 1.00 28.68 972 PHE C O 1
ATOM 4268 N N . GLY C 1 189 ? 70.179 5.081 116.696 1.00 28.17 973 GLY C N 1
ATOM 4269 C CA . GLY C 1 189 ? 69.889 5.089 115.258 1.00 26.73 973 GLY C CA 1
ATOM 4270 C C . GLY C 1 189 ? 71.130 4.545 114.563 1.00 26.06 973 GLY C C 1
ATOM 4271 O O . GLY C 1 189 ? 72.233 4.757 115.056 1.00 26.47 973 GLY C O 1
ATOM 4272 N N . THR C 1 190 ? 70.979 3.829 113.444 1.00 25.24 974 THR C N 1
ATOM 4273 C CA . THR C 1 190 ? 72.146 3.258 112.730 1.00 24.27 974 THR C CA 1
ATOM 4274 C C . THR C 1 190 ? 72.748 4.239 111.708 1.00 24.17 974 THR C C 1
ATOM 4275 O O . THR C 1 190 ? 72.151 5.275 111.408 1.00 24.27 974 THR C O 1
ATOM 4279 N N . SER C 1 191 ? 73.916 3.908 111.172 1.00 23.77 975 SER C N 1
ATOM 4280 C CA . SER C 1 191 ? 74.439 4.591 109.979 1.00 24.42 975 SER C CA 1
ATOM 4281 C C . SER C 1 191 ? 73.487 4.393 108.769 1.00 24.05 975 SER C C 1
ATOM 4282 O O . SER C 1 191 ? 72.664 3.477 108.761 1.00 23.83 975 SER C O 1
ATOM 4285 N N . SER C 1 192 ? 73.584 5.288 107.787 1.00 24.01 976 SER C N 1
ATOM 4286 C CA . SER C 1 192 ? 72.838 5.194 106.532 1.00 24.00 976 SER C CA 1
ATOM 4287 C C . SER C 1 192 ? 73.423 4.149 105.590 1.00 23.73 976 SER C C 1
ATOM 4288 O O . SER C 1 192 ? 74.642 4.126 105.360 1.00 23.81 976 SER C O 1
ATOM 4291 N N . ALA C 1 193 ? 72.555 3.301 105.031 1.00 23.32 977 ALA C N 1
ATOM 4292 C CA . ALA C 1 193 ? 72.983 2.311 104.043 1.00 22.70 977 ALA C CA 1
ATOM 4293 C C . ALA C 1 193 ? 71.868 1.907 103.065 1.00 22.40 977 ALA C C 1
ATOM 4294 O O . ALA C 1 193 ? 70.700 2.291 103.229 1.00 22.27 977 ALA C O 1
ATOM 4296 N N . GLY C 1 194 ? 72.253 1.161 102.032 1.00 22.42 978 GLY C N 1
ATOM 4297 C CA . GLY C 1 194 ? 71.287 0.500 101.142 1.00 23.85 978 GLY C CA 1
ATOM 4298 C C . GLY C 1 194 ? 70.929 1.124 99.791 1.00 24.09 978 GLY C C 1
ATOM 4299 O O . GLY C 1 194 ? 70.029 0.624 99.115 1.00 23.82 978 GLY C O 1
ATOM 4300 N N . ASP C 1 195 ? 71.613 2.204 99.407 1.00 24.50 979 ASP C N 1
ATOM 4301 C CA . ASP C 1 195 ? 71.437 2.810 98.070 1.00 25.02 979 ASP C CA 1
ATOM 4302 C C . ASP C 1 195 ? 71.902 1.814 97.002 1.00 24.20 979 ASP C C 1
ATOM 4303 O O . ASP C 1 195 ? 72.892 1.114 97.193 1.00 24.32 979 ASP C O 1
ATOM 4308 N N . HIS C 1 196 ? 71.171 1.733 95.895 1.00 23.62 980 HIS C N 1
ATOM 4309 C CA . HIS C 1 196 ? 71.355 0.651 94.910 1.00 22.71 980 HIS C CA 1
ATOM 4310 C C . HIS C 1 196 ? 70.400 0.853 93.726 1.00 21.96 980 HIS C C 1
ATOM 4311 O O . HIS C 1 196 ? 69.431 1.595 93.814 1.00 22.35 980 HIS C O 1
ATOM 4318 N N . SER C 1 197 ? 70.668 0.148 92.643 1.00 21.71 981 SER C N 1
ATOM 4319 C CA . SER C 1 197 ? 69.798 0.132 91.487 1.00 21.98 981 SER C CA 1
ATOM 4320 C C . SER C 1 197 ? 69.791 -1.264 90.904 1.00 21.68 981 SER C C 1
ATOM 4321 O O . SER C 1 197 ? 70.563 -2.123 91.342 1.00 21.65 981 SER C O 1
ATOM 4324 N N . HIS C 1 198 ? 68.904 -1.487 89.933 1.00 21.11 982 HIS C N 1
ATOM 4325 C CA . HIS C 1 198 ? 68.720 -2.796 89.295 1.00 20.23 982 HIS C CA 1
ATOM 4326 C C . HIS C 1 198 ? 68.771 -2.686 87.777 1.00 20.69 982 HIS C C 1
ATOM 4327 O O . HIS C 1 198 ? 68.559 -1.616 87.202 1.00 20.31 982 HIS C O 1
ATOM 4334 N N . SER C 1 199 ? 69.021 -3.817 87.133 1.00 21.37 983 SER C N 1
ATOM 4335 C CA . SER C 1 199 ? 68.896 -3.912 85.688 1.00 22.66 983 SER C CA 1
ATOM 4336 C C . SER C 1 199 ? 67.640 -4.735 85.401 1.00 22.76 983 SER C C 1
ATOM 4337 O O . SER C 1 199 ? 67.234 -5.549 86.228 1.00 22.61 983 SER C O 1
ATOM 4340 N N . VAL C 1 200 ? 67.010 -4.482 84.257 1.00 23.48 984 VAL C N 1
ATOM 4341 C CA . VAL C 1 200 ? 65.839 -5.271 83.805 1.00 23.99 984 VAL C CA 1
ATOM 4342 C C . VAL C 1 200 ? 65.970 -5.635 82.314 1.00 24.31 984 VAL C C 1
ATOM 4343 O O . VAL C 1 200 ? 66.201 -4.768 81.461 1.00 24.50 984 VAL C O 1
ATOM 4347 N N . GLY C 1 201 ? 65.911 -6.931 82.017 1.00 24.63 985 GLY C N 1
ATOM 4348 C CA . GLY C 1 201 ? 65.945 -7.388 80.618 1.00 24.78 985 GLY C CA 1
ATOM 4349 C C . GLY C 1 201 ? 64.568 -7.181 80.003 1.00 24.45 985 GLY C C 1
ATOM 4350 O O . GLY C 1 201 ? 63.583 -7.754 80.489 1.00 24.33 985 GLY C O 1
ATOM 4351 N N . ILE C 1 202 ? 64.492 -6.329 78.977 1.00 23.90 986 ILE C N 1
ATOM 4352 C CA . ILE C 1 202 ? 63.253 -6.151 78.208 1.00 23.63 986 ILE C CA 1
ATOM 4353 C C . ILE C 1 202 ? 63.243 -7.106 76.997 1.00 23.27 986 ILE C C 1
ATOM 4354 O O . ILE C 1 202 ? 62.334 -7.949 76.863 1.00 22.91 986 ILE C O 1
ATOM 4359 N N . GLY C 1 203 ? 64.261 -6.989 76.136 1.00 22.15 987 GLY C N 1
ATOM 4360 C CA . GLY C 1 203 ? 64.348 -7.837 74.953 1.00 21.61 987 GLY C CA 1
ATOM 4361 C C . GLY C 1 203 ? 63.735 -7.278 73.670 1.00 20.89 987 GLY C C 1
ATOM 4362 O O . GLY C 1 203 ? 63.410 -6.093 73.570 1.00 20.02 987 GLY C O 1
ATOM 4363 N N . ALA C 1 204 ? 63.574 -8.156 72.686 1.00 20.72 988 ALA C N 1
ATOM 4364 C CA . ALA C 1 204 ? 63.256 -7.746 71.316 1.00 20.45 988 ALA C CA 1
ATOM 4365 C C . ALA C 1 204 ? 61.854 -8.209 70.926 1.00 20.22 988 ALA C C 1
ATOM 4366 O O . ALA C 1 204 ? 61.308 -9.106 71.559 1.00 20.85 988 ALA C O 1
ATOM 4368 N N . HIS C 1 205 ? 61.288 -7.610 69.874 1.00 19.68 989 HIS C N 1
ATOM 4369 C CA . HIS C 1 205 ? 60.022 -8.066 69.291 1.00 18.72 989 HIS C CA 1
ATOM 4370 C C . HIS C 1 205 ? 59.848 -7.617 67.823 1.00 19.16 989 HIS C C 1
ATOM 4371 O O . HIS C 1 205 ? 60.552 -6.714 67.340 1.00 18.74 989 HIS C O 1
ATOM 4378 N N . THR C 1 206 ? 58.890 -8.250 67.142 1.00 19.01 990 THR C N 1
ATOM 4379 C CA . THR C 1 206 ? 58.418 -7.837 65.813 1.00 19.00 990 THR C CA 1
ATOM 4380 C C . THR C 1 206 ? 56.894 -7.787 65.893 1.00 18.27 990 THR C C 1
ATOM 4381 O O . THR C 1 206 ? 56.313 -8.245 66.872 1.00 18.17 990 THR C O 1
ATOM 4385 N N . HIS C 1 207 ? 56.254 -7.228 64.868 1.00 18.00 991 HIS C N 1
ATOM 4386 C CA . HIS C 1 207 ? 54.793 -7.350 64.683 1.00 18.18 991 HIS C CA 1
ATOM 4387 C C . HIS C 1 207 ? 54.495 -7.942 63.314 1.00 18.41 991 HIS C C 1
ATOM 4388 O O . HIS C 1 207 ? 55.396 -8.073 62.471 1.00 18.25 991 HIS C O 1
ATOM 4395 N N . THR C 1 208 ? 53.230 -8.299 63.111 1.00 19.10 992 THR C N 1
ATOM 4396 C CA . THR C 1 208 ? 52.688 -8.522 61.762 1.00 20.07 992 THR C CA 1
ATOM 4397 C C . THR C 1 208 ? 51.770 -7.353 61.404 1.00 19.84 992 THR C C 1
ATOM 4398 O O . THR C 1 208 ? 51.235 -6.681 62.305 1.00 19.03 992 THR C O 1
ATOM 4402 N N . VAL C 1 209 ? 51.612 -7.086 60.104 1.00 19.52 993 VAL C N 1
ATOM 4403 C CA . VAL C 1 209 ? 50.629 -6.086 59.642 1.00 19.05 993 VAL C CA 1
ATOM 4404 C C . VAL C 1 209 ? 49.826 -6.586 58.420 1.00 18.77 993 VAL C C 1
ATOM 4405 O O . VAL C 1 209 ? 50.412 -6.981 57.410 1.00 18.65 993 VAL C O 1
ATOM 4409 N N . ALA C 1 210 ? 48.499 -6.604 58.555 1.00 17.58 994 ALA C N 1
ATOM 4410 C CA . ALA C 1 210 ? 47.600 -7.032 57.490 1.00 17.05 994 ALA C CA 1
ATOM 4411 C C . ALA C 1 210 ? 47.373 -5.848 56.548 1.00 16.68 994 ALA C C 1
ATOM 4412 O O . ALA C 1 210 ? 46.902 -4.794 56.975 1.00 15.86 994 ALA C O 1
ATOM 4414 N N . ILE C 1 211 ? 47.738 -6.009 55.277 1.00 16.42 995 ILE C N 1
ATOM 4415 C CA . ILE C 1 211 ? 47.604 -4.891 54.307 1.00 16.14 995 ILE C CA 1
ATOM 4416 C C . ILE C 1 211 ? 46.195 -4.719 53.722 1.00 15.42 995 ILE C C 1
ATOM 4417 O O . ILE C 1 211 ? 45.841 -3.613 53.314 1.00 16.66 995 ILE C O 1
ATOM 4422 N N . GLY C 1 212 ? 45.394 -5.790 53.682 1.00 14.23 996 GLY C N 1
ATOM 4423 C CA . GLY C 1 212 ? 44.039 -5.710 53.136 1.00 11.90 996 GLY C CA 1
ATOM 4424 C C . GLY C 1 212 ? 44.073 -5.692 51.608 1.00 11.27 996 GLY C C 1
ATOM 4425 O O . GLY C 1 212 ? 45.095 -6.009 50.991 1.00 9.18 996 GLY C O 1
ATOM 4426 N N . SER C 1 213 ? 42.958 -5.301 51.000 1.00 10.34 997 SER C N 1
ATOM 4427 C CA . SER C 1 213 ? 42.785 -5.404 49.540 1.00 10.27 997 SER C CA 1
ATOM 4428 C C . SER C 1 213 ? 42.533 -4.048 48.864 1.00 10.78 997 SER C C 1
ATOM 4429 O O . SER C 1 213 ? 42.275 -3.048 49.532 1.00 11.44 997 SER C O 1
ATOM 4432 N N . HIS C 1 214 ? 42.649 -3.988 47.543 1.00 10.71 998 HIS C N 1
ATOM 4433 C CA . HIS C 1 214 ? 42.362 -2.761 46.824 1.00 10.78 998 HIS C CA 1
ATOM 4434 C C . HIS C 1 214 ? 42.235 -3.078 45.335 1.00 11.23 998 HIS C C 1
ATOM 4435 O O . HIS C 1 214 ? 42.569 -4.155 44.915 1.00 11.76 998 HIS C O 1
ATOM 4442 N N . GLY C 1 215 ? 41.738 -2.126 44.549 1.00 11.79 999 GLY C N 1
ATOM 4443 C CA . GLY C 1 215 ? 41.696 -2.218 43.100 1.00 11.10 999 GLY C CA 1
ATOM 4444 C C . GLY C 1 215 ? 41.889 -0.828 42.532 1.00 11.30 999 GLY C C 1
ATOM 4445 O O . GLY C 1 215 ? 42.336 0.062 43.230 1.00 10.81 999 GLY C O 1
ATOM 4446 N N . HIS C 1 216 ? 41.558 -0.645 41.259 1.00 11.78 1000 HIS C N 1
ATOM 4447 C CA . HIS C 1 216 ? 41.769 0.623 40.551 1.00 12.35 1000 HIS C CA 1
ATOM 4448 C C . HIS C 1 216 ? 40.673 0.777 39.514 1.00 13.53 1000 HIS C C 1
ATOM 4449 O O . HIS C 1 216 ? 40.145 -0.226 39.034 1.00 13.87 1000 HIS C O 1
ATOM 4456 N N . THR C 1 217 ? 40.349 2.021 39.177 1.00 13.97 1001 THR C N 1
ATOM 4457 C CA . THR C 1 217 ? 39.476 2.336 38.064 1.00 15.16 1001 THR C CA 1
ATOM 4458 C C . THR C 1 217 ? 40.278 2.332 36.790 1.00 15.16 1001 THR C C 1
ATOM 4459 O O . THR C 1 217 ? 41.314 3.020 36.692 1.00 16.38 1001 THR C O 1
ATOM 4463 N N . ILE C 1 218 ? 39.821 1.527 35.830 1.00 15.39 1002 ILE C N 1
ATOM 4464 C CA . ILE C 1 218 ? 40.482 1.408 34.528 1.00 15.38 1002 ILE C CA 1
ATOM 4465 C C . ILE C 1 218 ? 39.712 2.197 33.448 1.00 16.05 1002 ILE C C 1
ATOM 4466 O O . ILE C 1 218 ? 38.497 2.007 33.246 1.00 15.67 1002 ILE C O 1
ATOM 4471 N N . THR C 1 219 ? 40.425 3.087 32.760 1.00 16.46 1003 THR C N 1
ATOM 4472 C CA . THR C 1 219 ? 39.837 3.832 31.643 1.00 17.50 1003 THR C CA 1
ATOM 4473 C C . THR C 1 219 ? 40.527 3.392 30.341 1.00 16.70 1003 THR C C 1
ATOM 4474 O O . THR C 1 219 ? 41.756 3.351 30.273 1.00 15.88 1003 THR C O 1
ATOM 4478 N N . VAL C 1 220 ? 39.719 3.028 29.344 1.00 15.73 1004 VAL C N 1
ATOM 4479 C CA . VAL C 1 220 ? 40.209 2.720 28.000 1.00 14.93 1004 VAL C CA 1
ATOM 4480 C C . VAL C 1 220 ? 39.893 3.885 27.044 1.00 15.15 1004 VAL C C 1
ATOM 4481 O O . VAL C 1 220 ? 38.762 4.380 27.033 1.00 14.69 1004 VAL C O 1
ATOM 4485 N N . ASN C 1 221 ? 40.886 4.337 26.267 1.00 14.55 1005 ASN C N 1
ATOM 4486 C CA . ASN C 1 221 ? 40.671 5.481 25.379 1.00 15.10 1005 ASN C CA 1
ATOM 4487 C C . ASN C 1 221 ? 40.173 5.056 23.985 1.00 15.30 1005 ASN C C 1
ATOM 4488 O O . ASN C 1 221 ? 40.534 3.982 23.486 1.00 14.93 1005 ASN C O 1
ATOM 4493 N N . SER C 1 222 ? 39.359 5.914 23.373 1.00 15.01 1006 SER C N 1
ATOM 4494 C CA . SER C 1 222 ? 38.919 5.763 21.993 1.00 15.47 1006 SER C CA 1
ATOM 4495 C C . SER C 1 222 ? 40.076 5.515 20.992 1.00 15.63 1006 SER C C 1
ATOM 4496 O O . SER C 1 222 ? 41.148 6.118 21.116 1.00 15.67 1006 SER C O 1
ATOM 4499 N N . THR C 1 223 ? 39.843 4.590 20.048 1.00 15.15 1007 THR C N 1
ATOM 4500 C CA . THR C 1 223 ? 40.667 4.361 18.847 1.00 15.41 1007 THR C CA 1
ATOM 4501 C C . THR C 1 223 ? 39.766 4.290 17.599 1.00 14.90 1007 THR C C 1
ATOM 4502 O O . THR C 1 223 ? 38.686 3.711 17.651 1.00 15.50 1007 THR C O 1
ATOM 4506 N N . GLY C 1 224 ? 40.219 4.881 16.487 1.00 14.54 1008 GLY C N 1
ATOM 4507 C CA . GLY C 1 224 ? 39.510 4.804 15.201 1.00 13.88 1008 GLY C CA 1
ATOM 4508 C C . GLY C 1 224 ? 39.163 6.156 14.601 1.00 14.40 1008 GLY C C 1
ATOM 4509 O O . GLY C 1 224 ? 39.512 7.201 15.158 1.00 13.95 1008 GLY C O 1
ATOM 4510 N N . ASN C 1 225 ? 38.446 6.118 13.475 1.00 14.27 1009 ASN C N 1
ATOM 4511 C CA . ASN C 1 225 ? 38.058 7.301 12.692 1.00 14.59 1009 ASN C CA 1
ATOM 4512 C C . ASN C 1 225 ? 36.574 7.680 12.849 1.00 15.29 1009 ASN C C 1
ATOM 4513 O O . ASN C 1 225 ? 35.787 6.894 13.349 1.00 15.17 1009 ASN C O 1
ATOM 4518 N N . THR C 1 226 ? 36.191 8.869 12.392 1.00 16.22 1010 THR C N 1
ATOM 4519 C CA . THR C 1 226 ? 34.779 9.293 12.343 1.00 17.75 1010 THR C CA 1
ATOM 4520 C C . THR C 1 226 ? 33.808 8.235 11.779 1.00 17.86 1010 THR C C 1
ATOM 4521 O O . THR C 1 226 ? 32.698 8.060 12.322 1.00 17.92 1010 THR C O 1
ATOM 4525 N N . GLU C 1 227 ? 34.225 7.562 10.696 1.00 17.62 1011 GLU C N 1
ATOM 4526 C CA . GLU C 1 227 ? 33.447 6.493 10.049 1.00 18.05 1011 GLU C CA 1
ATOM 4527 C C . GLU C 1 227 ? 34.162 5.136 10.066 1.00 17.05 1011 GLU C C 1
ATOM 4528 O O . GLU C 1 227 ? 35.417 5.072 10.045 1.00 17.13 1011 GLU C O 1
ATOM 4534 N N . ASN C 1 228 ? 33.369 4.059 10.041 1.00 15.75 1012 ASN C N 1
ATOM 4535 C CA . ASN C 1 228 ? 33.857 2.712 9.707 1.00 14.73 1012 ASN C CA 1
ATOM 4536 C C . ASN C 1 228 ? 33.950 2.631 8.178 1.00 14.79 1012 ASN C C 1
ATOM 4537 O O . ASN C 1 228 ? 32.944 2.852 7.486 1.00 14.36 1012 ASN C O 1
ATOM 4542 N N . THR C 1 229 ? 35.139 2.336 7.658 1.00 14.10 1013 THR C N 1
ATOM 4543 C CA . THR C 1 229 ? 35.338 2.234 6.207 1.00 14.19 1013 THR C CA 1
ATOM 4544 C C . THR C 1 229 ? 36.068 0.944 5.803 1.00 13.43 1013 THR C C 1
ATOM 4545 O O . THR C 1 229 ? 36.844 0.386 6.598 1.00 13.65 1013 THR C O 1
ATOM 4549 N N . VAL C 1 230 ? 35.821 0.506 4.567 1.00 12.10 1014 VAL C N 1
ATOM 4550 C CA . VAL C 1 230 ? 36.669 -0.446 3.863 1.00 11.39 1014 VAL C CA 1
ATOM 4551 C C . VAL C 1 230 ? 37.393 0.234 2.694 1.00 11.53 1014 VAL C C 1
ATOM 4552 O O . VAL C 1 230 ? 37.041 1.351 2.339 1.00 11.20 1014 VAL C O 1
ATOM 4556 N N . LYS C 1 231 ? 38.402 -0.427 2.107 1.00 11.77 1015 LYS C N 1
ATOM 4557 C CA . LYS C 1 231 ? 39.069 0.130 0.910 1.00 13.00 1015 LYS C CA 1
ATOM 4558 C C . LYS C 1 231 ? 38.059 0.422 -0.201 1.00 11.53 1015 LYS C C 1
ATOM 4559 O O . LYS C 1 231 ? 37.330 -0.470 -0.636 1.00 10.80 1015 LYS C O 1
ATOM 4565 N N . ASN C 1 232 ? 38.012 1.677 -0.639 1.00 10.50 1016 ASN C N 1
ATOM 4566 C CA . ASN C 1 232 ? 37.032 2.076 -1.638 1.00 10.22 1016 ASN C CA 1
ATOM 4567 C C . ASN C 1 232 ? 37.525 3.154 -2.598 1.00 9.89 1016 ASN C C 1
ATOM 4568 O O . ASN C 1 232 ? 38.399 3.950 -2.249 1.00 9.77 1016 ASN C O 1
ATOM 4573 N N . ILE C 1 233 ? 36.935 3.159 -3.800 1.00 10.14 1017 ILE C N 1
ATOM 4574 C CA . ILE C 1 233 ? 37.080 4.230 -4.793 1.00 10.09 1017 ILE C CA 1
ATOM 4575 C C . ILE C 1 233 ? 35.725 4.933 -5.026 1.00 9.89 1017 ILE C C 1
ATOM 4576 O O . ILE C 1 233 ? 34.693 4.279 -5.081 1.00 10.63 1017 ILE C O 1
ATOM 4581 N N . ALA C 1 234 ? 35.735 6.267 -5.088 1.00 10.05 1018 ALA C N 1
ATOM 4582 C CA . ALA C 1 234 ? 34.533 7.112 -5.251 1.00 9.20 1018 ALA C CA 1
ATOM 4583 C C . ALA C 1 234 ? 34.104 7.240 -6.720 1.00 9.43 1018 ALA C C 1
ATOM 4584 O O . ALA C 1 234 ? 34.908 7.585 -7.605 1.00 9.08 1018 ALA C O 1
ATOM 4586 N N . PHE C 1 235 ? 32.840 6.934 -6.983 1.00 9.00 1019 PHE C N 1
ATOM 4587 C CA . PHE C 1 235 ? 32.250 7.063 -8.324 1.00 8.94 1019 PHE C CA 1
ATOM 4588 C C . PHE C 1 235 ? 30.967 7.860 -8.150 1.00 9.01 1019 PHE C C 1
ATOM 4589 O O . PHE C 1 235 ? 30.385 7.822 -7.084 1.00 8.62 1019 PHE C O 1
ATOM 4597 N N . ASN C 1 236 ? 30.511 8.563 -9.187 1.00 9.64 1020 ASN C N 1
ATOM 4598 C CA . ASN C 1 236 ? 29.234 9.290 -9.079 1.00 10.58 1020 ASN C CA 1
ATOM 4599 C C . ASN C 1 236 ? 28.091 8.388 -9.481 1.00 10.83 1020 ASN C C 1
ATOM 4600 O O . ASN C 1 236 ? 27.943 8.084 -10.660 1.00 11.28 1020 ASN C O 1
ATOM 4605 N N . TYR C 1 237 ? 27.255 7.985 -8.539 1.00 11.42 1021 TYR C N 1
ATOM 4606 C CA . TYR C 1 237 ? 26.068 7.161 -8.904 1.00 11.72 1021 TYR C CA 1
ATOM 4607 C C . TYR C 1 237 ? 25.050 7.970 -9.721 1.00 11.51 1021 TYR C C 1
ATOM 4608 O O . TYR C 1 237 ? 24.660 9.058 -9.325 1.00 11.69 1021 TYR C O 1
ATOM 4617 N N . ILE C 1 238 ? 24.679 7.444 -10.877 1.00 12.03 1022 ILE C N 1
ATOM 4618 C CA . ILE C 1 238 ? 23.722 8.086 -11.775 1.00 12.61 1022 ILE C CA 1
ATOM 4619 C C . ILE C 1 238 ? 22.620 7.108 -12.216 1.00 13.01 1022 ILE C C 1
ATOM 4620 O O . ILE C 1 238 ? 22.666 5.922 -11.962 1.00 12.77 1022 ILE C O 1
ATOM 4625 N N . VAL C 1 239 ? 21.609 7.615 -12.885 1.00 13.68 1023 VAL C N 1
ATOM 4626 C CA . VAL C 1 239 ? 20.530 6.745 -13.273 1.00 15.00 1023 VAL C CA 1
ATOM 4627 C C . VAL C 1 239 ? 19.973 7.175 -14.640 1.00 16.48 1023 VAL C C 1
ATOM 4628 O O . VAL C 1 239 ? 19.859 8.377 -14.930 1.00 17.08 1023 VAL C O 1
ATOM 4632 N N . ARG C 1 240 ? 19.618 6.204 -15.482 1.00 18.38 1024 ARG C N 1
ATOM 4633 C CA . ARG C 1 240 ? 18.992 6.518 -16.781 1.00 19.63 1024 ARG C CA 1
ATOM 4634 C C . ARG C 1 240 ? 17.518 6.867 -16.596 1.00 20.42 1024 ARG C C 1
ATOM 4635 O O . ARG C 1 240 ? 16.781 6.140 -15.950 1.00 19.95 1024 ARG C O 1
ATOM 4643 N N . LEU C 1 241 ? 17.101 7.978 -17.195 1.00 22.32 1025 LEU C N 1
ATOM 4644 C CA . LEU C 1 241 ? 15.735 8.510 -17.045 1.00 23.67 1025 LEU C CA 1
ATOM 4645 C C . LEU C 1 241 ? 14.687 7.822 -17.945 1.00 24.33 1025 LEU C C 1
ATOM 4646 O O . LEU C 1 241 ? 13.615 7.437 -17.479 1.00 23.54 1025 LEU C O 1
ATOM 4651 N N . ALA C 1 242 ? 15.013 7.681 -19.231 1.00 26.21 1026 ALA C N 1
ATOM 4652 C CA . ALA C 1 242 ? 14.117 7.088 -20.249 1.00 27.47 1026 ALA C CA 1
ATOM 4653 C C . ALA C 1 242 ? 14.889 6.226 -21.277 1.00 28.59 1026 ALA C C 1
ATOM 4654 O O . ALA C 1 242 ? 16.129 6.284 -21.385 1.00 28.49 1026 ALA C O 1
#

Nearest PDB structures (foldseek):
  2xgf-assembly1_C  TM=9.135E-01  e=1.109E-31  Tequatrovirus T4
  2xgf-assembly1_C  TM=1.005E+00  e=9.870E-33  Tequatrovirus T4
  2xgf-assembly1_C  TM=9.213E-01  e=8.688E-32  Tequatrovirus T4

Solvent-accessible surface area: 27320 Å² total; per-residue (Å²): 94,15,5,13,18,0,1,1,1,10,11,2,13,91,85,51,36,104,47,28,22,63,2,69,34,64,111,29,85,101,105,64,69,86,127,0,19,98,1,2,90,85,4,58,2,16,56,1,105,2,27,5,11,14,1,45,35,104,94,39,69,32,56,33,81,52,75,18,6,10,62,48,18,46,12,74,20,62,23,48,82,31,102,19,31,87,51,89,7,50,74,60,88,14,28,92,53,52,18,72,72,40,12,49,29,70,6,63,11,76,28,70,9,42,88,53,12,96,27,44,2,81,6,70,0,50,23,11,86,81,78,39,10,75,74,2,0,0,64,0,10,50,129,107,20,31,11,25,93,6,62,59,22,13,89,26,38,2,77,8,84,15,53,12,52,85,26,14,106,23,52,6,45,1,43,8,26,52,8,56,3,60,2,67,5,30,77,14,29,21,97,15,74,9,68,75,37,36,88,129,47,1,11,13,74,3,15,0,0,10,14,0,0,38,38,87,95,17,4,14,28,0,1,1,0,10,12,2,15,94,81,53,44,104,44,29,23,50,1,76,32,57,109,23,86,98,102,60,71,74,138,0,17,100,0,2,90,88,2,63,1,19,57,2,111,11,28,7,12,15,1,44,33,102,92,37,71,32,57,34,80,49,74,12,6,10,62,47,18,47,10,73,17,61,18,52,81,31,102,15,30,84,42,83,6,50,76,62,95,10,27,91,59,54,15,74,71,37,12,48,24,72,5,58,10,75,33,67,10,42,92,49,12,107,27,43,1,86,4,65,0,47,25,12,85,80,78,37,16,74,75,1,0,0,65,0,18,47,131,106,21,32,12,34,94,7,63,60,24,13,86,25,41,3,76,8,79,17,52,13,48,84,24,14,100,24,53,6,46,1,44,8,27,54,8,59,4,60,2,69,3,31,69,17,27,20,96,13,75,11,69,75,46,38,82,129,44,1,11,14,83,3,11,0,0,7,13,0,0,36,31,94,100,18,4,17,12,0,1,1,1,9,8,4,15,94,87,48,38,106,47,29,25,63,2,72,33,61,107,29,84,97,108,55,67,84,130,0,21,101,1,1,88,86,7,61,2,17,55,2,105,11,29,6,12,13,1,41,35,110,93,39,73,32,51,38,82,54,75,15,5,9,69,48,17,46,11,74,18,59,18,50,84,30,101,26,29,90,57,89,7,49,73,61,91,12,28,95,58,51,18,68,73,43,12,49,28,72,5,61,11,75,28,68,13,41,87,52,14,116,30,42,1,82,5,60,0,48,23,12,84,79,82,38,10,76,83,3,0,0,68,0,8,50,127,106,22,31,13,28,92,6,61,63,20,11,87,27,38,1,76,8,79,20,56,13,50,86,19,13,98,23,49,6,46,1,44,8,27,52,8,59,4,60,1,67,2,33,68,18,25,21,94,14,75,11,71,73,39,37,87,131,45,2,12,13,68,4,12,0,0,10,16,0,0,44,35,93

Secondary structure (DSSP, 8-state):
--S-TTS-EEE-SSSPPTTEEE-BS-B--TTT-HHHHHH-TTSB--B-TT-EEEEPPTTS-TT-EE--BPBPB---EEE--EE--EEEPPPEE--EEEBPPB--B--EEEEEPPPB--B--EEEEEE-TT--SSSEE-S--SEEEEEEEPPPB--B--EEEEEPPPB--B--EEE--EE--EEE--EE---EEEPPBSBSS-B-SEEEEEEEEE--/--S-TTS-EEESSSS--TTEEE-BS-B--TTT-HHHHHH-TTSB--B-TT-EEEE--TTS-TT-EE--BPBPB--BEEE--EE--EEEBPPEE--EEEBPPB--B--EEEEE---B--B--EEEEEE-TT--SSSEE-S--SEEEEEEEPPPB--B--EEEEEPPPB--B--EEE--EE--EEE--EE---EEE--BSBSS-B-SEEEEEEEEE--/--S-TT--EEE-SSSPPTTEEE-BS-B--TTT-HHHHHH-TTSB--B-TT-EEEE--TTS-TT-EE--B-B-B--BEEE--EE--EEEPPPEE--EEEB--B--B--EEEEE---B--B--EEEEEE-TT--SSSPB-S--SEEEEEEEPPPB--B--EEEEEPPPB--B--EEE--EE--EEE--EE---EEE--BSBSS-B-SEEEEEEEEE--

Foldseek 3Di:
DVDFFQDKDFAADPDDDPQKDFQQFDADDCVVQVRNCVNPVVRTRHGCVVHDDDDDDPPDDPPDDDAFDDDDDDDDDDDDDDDPDDDDDDDDDPDDDDDDDDDDDDDDDDDDDDDDDDDDDDFDEDEDPDDDDDHHYPHDDPDDDDDDDDDDDDDDDDDDDDDDDDDDDDDDDDDDDDDDDDDDPDDDDDDDDDDDDDDPGDDDDDDDTGIMGRRD/DVQFFQPKDFAADPDDDPQKFFQQFDFDDCVVFVSNCVNVVVRTRHGCVVHDDDPDDPPADPPDDDAFDDDDDDDDDDDDDDDPDDDDDDDDDPDDDDDDDDDDDDDDDDDDDDDDDDDDDDFDEDEDPDDDDDHHYPHDDPDDDDDDDDDDDDDDDDDDDDDDDDDDDDDDDDDDDDDDDDDDDDDDDDDDDDDDDDDPGDDDDDDHTGIMGRRD/DVDFFQDKDFAADPDDDPQKFFQQFDFADCVVQVSNCVNPVVSTRHGCVPHDDDDDDPPDDPPDDDAFDDDDDDDDDDDDDDDPDDDDDDDDDPDDDDDDDDDDDDDDDDDDDDDDDDDDDDFDEDEDPDDDDDHHYPHDDPDDDDDDDDDDDDDDDDDDDDDDDDDDDDDDDDDDDDDDDDDDPDDDDDDDDDDDDDDPGDDDDDDHGGIMGRRD

CATH classification: 3.90.1340.10

InterPro domains:
  IPR005003 Bacteriophage lambda, Tail fiber protein, repeat-1 [PF03335] (737-749)
  IPR005003 Bacteriophage lambda, Tail fiber protein, repeat-1 [PF03335] (878-891)
  IPR005003 Bacteriophage lambda, Tail fiber protein, repeat-1 [PF03335] (910-923)
  IPR005003 Bacteriophage lambda, Tail fiber protein, repeat-1 [PF03335] (924-937)
  IPR005003 Bacteriophage lambda, Tail fiber protein, repeat-1 [PF03335] (961-974)
  IPR005003 Bacteriophage lambda, Tail fiber protein, repeat-1 [PF03335] (975-986)
  IPR011083 Phage tail collar domain [PF07484] (816-863)
  IPR037053 Phage tail collar domain superfamily [G3DSA:3.90.1340.10] (811-864)
  IPR048390 Long-tail fiber proximal subunit, trimerization domain [PF21446] (486-628)
  IPR051934 Bacteriophage Tail Fiber Structural Protein [PTHR35191] (552-1026)

Organism: Enterobacteria phage T4 (NCBI:txid10665)

Sequence (648 aa):
SSYPIGAPIPWPSDSVPAGFALMEGQTFDKSAYPKLAVAYPSGVIPDMRGQTIKGKPSGRAVLSAEADGVKAHSHSASASSTDLGTKTTSSFDYGTKGTNSTGGHTHSGSGSTSTNGEHSHYIEAWNGTGVGGNKMSSYAISYRAGGSNTNAAGNHSHTFSFGTSSAGDHSHSVGIGAHTHTVAIGSHGHTITVNSTGNTENTVKNIAFNYIVRLASSYPIGAPIPWPSDSVPAGFALMEGQTFDKSAYPKLAVAYPSGVIPDMRGQTIKGKPSGRAVLSAEADGVKAHSHSASASSTDLGTKTTSSFDYGTKGTNSTGGHTHSGSGSTSTNGEHSHYIEAWNGTGVGGNKMSSYAISYRAGGSNTNAAGNHSHTFSFGTSSAGDHSHSVGIGAHTHTVAIGSHGHTITVNSTGNTENTVKNIAFNYIVRLASSYPIGAPIPWPSDSVPAGFALMEGQTFDKSAYPKLAVAYPSGVIPDMRGQTIKGKPSGRAVLSAEADGVKAHSHSASASSTDLGTKTTSSFDYGTKGTNSTGGHTHSGSGSTSTNGEHSHYIEAWNGTGVGGNKMSSYAISYRAGGSNTNAAGNHSHTFSFGTSSAGDHSHSVGIGAHTHTVAIGSHGHTITVNSTGNTENTVKNIAFNYIVRLA

Radius of gyration: 70.36 Å; Cα contacts (8 Å, |Δi|>4): 1939; chains: 3; bounding box: 94×42×206 Å

B-factor: mean 20.54, std 6.85, range [2.5, 51.04]